Protein AF-0000000074655979 (afdb_homodimer)

pLDDT: mean 81.33, std 26.46, range [19.98, 98.88]

Foldseek 3Di:
DDPPDDPPPPPPDPPPPPPPPLPQPPDPDPPDDPPVPPPVPPPVLVVVQVPDDLDDLEDADDDDPLLVVLVVLCQDPPNALVNNLVSVLVLLLVLLVVVQVPADKDWDWDADPVGDIDIDIDGDDFAAEEAEPDQQVSNVVSNCVVDPPHHYKYWYWDADSVPRQIDTDDTGDDLVNQRGQYEYGDAEEQQQNSVVVVVVVCVVSNRQQLSYEYRYEEYEPNNSNVCCVVRVNHRYYYHDYDNDISPCSVCSNVVVD/DDPPPDPPPPPPDPPPPPPPPLPQDPPPDPPDDPPVPPPVPPPVLVVVQVPDDLDDLEDADDDDPLLVVLVVLCQDPPRALVRNLVSVLVLLLVLLVVVQVPADKDWDWDADPVGDIDIDIDGDDFAAEEAEPDQQVSNVVSNCVVDPPHHYKYWYWDADSVPRQIDTDDTGDDLVNQRGQYEYGDAEEQQQNSVVVVVVVCVVSNRQQLSYEYRYEEYEPNNSNVCCVVRVNHRYYYHDYDNDISPCSVCSNVVVD

Secondary structure (DSSP, 8-state):
------------------------------------------S-THHHHTT----TTEEEPP--HHHHHHHHHHH-TT--HHHHHHHHHHHHHHHHHHHHTTS-EEEEEEE-TTS-EEEEEEEPS-EEEEEEETGGGGGHHHHHTTSTT-EEEEEEEEE-TTT--EEEEEEE--TTGGGSEEEEE-SEESSSHHHHHHHHHHHHTT--GGGEEEE-SEE-HHHHHHHHHH-TTSEEEESEE-SS--TTHHHHHHT--/-------------------------------S----------S-GGGTGGG----TTEEEPP--HHHHHHHHHHH-TT--HHHHHHHHHHHHHHHHHHHHTTS-EEEEEEE-TTS-EEEEEEEPS-EEEEEEETGGGGGHHHHHTTSTT-EEEEEEEEE-TTT--EEEEEEE--TTGGGSEEEEE-SEESSSHHHHHHHHHHHHTT--GGGEEEE-SEE-HHHHHHHHHH-TTSEEEESEE-SS--TTHHHHHHT--

Organism: NCBI:txid231223

Nearest PDB structures (foldseek):
  1bd3-assembly1_D  TM=9.679E-01  e=2.180E-26  Toxoplasma gondii
  7rh8-assembly1_A  TM=9.301E-01  e=5.652E-25  Candida albicans SC5314
  1v9s-assembly1_C  TM=8.891E-01  e=4.839E-17  Thermus thermophilus HB8
  6wn8-assembly1_C  TM=8.989E-01  e=1.801E-15  Klebsiella pneumoniae subsp. pneumoniae
  2ehj-assembly1_A  TM=8.943E-01  e=3.944E-15  Escherichia coli

InterPro domains:
  IPR000836 Phosphoribosyltransferase domain [PF14681] (67-242)
  IPR000836 Phosphoribosyltransferase domain [cd06223] (128-241)
  IPR029057 Phosphoribosyltransferase-like [G3DSA:3.40.50.2020] (50-256)
  IPR029057 Phosphoribosyltransferase-like [SSF53271] (59-256)

Solvent-accessible surface area (backbone atoms only — not comparable to full-atom values): 29337 Å² total; per-residue (Å²): 137,82,83,76,81,77,80,76,78,75,78,75,70,83,73,76,71,78,79,74,83,78,78,74,73,83,74,76,79,71,77,75,73,82,73,78,70,76,65,69,77,55,91,54,58,76,51,58,50,72,67,60,82,71,52,89,43,48,40,68,47,83,83,41,66,49,52,40,22,39,52,31,48,66,40,24,54,81,49,51,51,71,58,36,40,52,40,49,49,48,52,42,35,54,48,42,53,56,54,57,45,71,50,65,66,40,82,44,77,36,47,26,80,89,64,48,78,43,86,30,34,37,81,53,83,54,53,31,37,32,23,38,46,69,56,9,54,76,44,48,61,43,43,51,69,73,33,79,90,57,49,72,24,40,35,34,57,46,64,38,86,86,75,63,48,62,41,81,74,46,75,50,64,61,90,64,46,47,76,30,40,34,42,36,28,43,43,72,30,61,70,34,53,65,59,52,52,51,50,51,53,40,44,76,56,55,32,55,48,71,36,31,36,36,46,31,44,32,25,10,59,65,12,51,51,50,45,42,66,75,41,63,54,31,32,36,38,27,62,43,64,33,86,72,44,67,78,58,49,51,33,50,65,71,65,70,110,136,81,83,75,81,77,80,77,80,75,78,77,70,83,73,77,70,79,80,74,81,78,80,75,73,84,72,75,80,71,77,76,74,82,72,76,72,76,66,71,76,55,90,55,58,77,51,59,52,72,68,61,81,74,52,89,42,49,40,68,47,82,82,42,64,49,52,40,22,39,53,30,49,65,41,22,56,80,48,50,52,70,57,36,39,52,41,49,48,48,51,44,34,53,48,43,53,56,54,56,43,72,51,65,68,40,81,42,75,37,46,26,80,89,65,49,80,42,87,32,35,36,80,54,84,54,55,32,36,32,24,39,48,68,54,8,53,74,45,48,61,42,41,51,70,74,33,80,90,60,49,72,24,41,35,34,57,45,64,39,88,86,75,64,48,63,41,81,76,46,73,49,63,62,92,64,46,46,77,28,39,33,41,36,28,42,42,72,29,61,69,35,54,65,60,50,53,52,51,50,52,41,42,76,57,55,33,55,49,70,39,31,36,37,43,32,43,32,24,10,59,66,12,50,50,50,45,43,67,75,41,63,54,32,33,38,38,28,60,42,64,33,87,72,44,68,78,58,48,52,32,52,62,72,65,70,110

Radius of gyration: 26.58 Å; Cα contacts (8 Å, |Δi|>4): 861; chains: 2; bounding box: 81×78×80 Å

Structure (mmCIF, N/CA/C/O backbone):
data_AF-0000000074655979-model_v1
#
loop_
_entity.id
_entity.type
_entity.pdbx_description
1 polymer 'Uracil phosphoribosyltransferase homolog'
#
loop_
_atom_site.group_PDB
_atom_site.id
_atom_site.type_symbol
_atom_site.label_atom_id
_atom_site.label_alt_id
_atom_site.label_comp_id
_atom_site.label_asym_id
_atom_site.label_entity_id
_atom_site.label_seq_id
_atom_site.pdbx_PDB_ins_code
_atom_site.Cartn_x
_atom_site.Cartn_y
_atom_site.Cartn_z
_atom_site.occupancy
_atom_site.B_iso_or_equiv
_atom_site.auth_seq_id
_atom_site.auth_comp_id
_atom_site.auth_asym_id
_atom_site.auth_atom_id
_atom_site.pdbx_PDB_model_num
ATOM 1 N N . MET A 1 1 ? 21.609 -3.768 -57.594 1 24.95 1 MET A N 1
ATOM 2 C CA . MET A 1 1 ? 21.391 -3.256 -56.219 1 24.95 1 MET A CA 1
ATOM 3 C C . MET A 1 1 ? 19.953 -3.533 -55.781 1 24.95 1 MET A C 1
ATOM 5 O O . MET A 1 1 ? 19.031 -2.844 -56.188 1 24.95 1 MET A O 1
ATOM 9 N N . GLU A 1 2 ? 19.516 -4.789 -55.625 1 21.66 2 GLU A N 1
ATOM 10 C CA . GLU A 1 2 ? 18.188 -5.398 -55.531 1 21.66 2 GLU A CA 1
ATOM 11 C C . GLU A 1 2 ? 17.469 -5.012 -54.25 1 21.66 2 GLU A C 1
ATOM 13 O O . GLU A 1 2 ? 18.078 -5.012 -53.188 1 21.66 2 GLU A O 1
ATOM 18 N N . ARG A 1 3 ? 16.312 -4.199 -54.344 1 23.72 3 ARG A N 1
ATOM 19 C CA . ARG A 1 3 ? 15.328 -3.67 -53.406 1 23.72 3 ARG A CA 1
ATOM 20 C C . ARG A 1 3 ? 14.719 -4.785 -52.594 1 23.72 3 ARG A C 1
ATOM 22 O O . ARG A 1 3 ? 14.141 -5.734 -53.125 1 23.72 3 ARG A O 1
ATOM 29 N N . GLY A 1 4 ? 15.391 -5.25 -51.5 1 22.42 4 GLY A N 1
ATOM 30 C CA . GLY A 1 4 ? 14.977 -6.328 -50.625 1 22.42 4 GLY A CA 1
ATOM 31 C C . GLY A 1 4 ? 13.555 -6.164 -50.094 1 22.42 4 GLY A C 1
ATOM 32 O O . GLY A 1 4 ? 13.125 -5.051 -49.812 1 22.42 4 GLY A O 1
ATOM 33 N N . SER A 1 5 ? 12.594 -6.988 -50.562 1 26.08 5 SER A N 1
ATOM 34 C CA . SER A 1 5 ? 11.164 -7.156 -50.281 1 26.08 5 SER A CA 1
ATOM 35 C C . SER A 1 5 ? 10.891 -7.137 -48.781 1 26.08 5 SER A C 1
ATOM 37 O O . SER A 1 5 ? 11.547 -7.844 -48.031 1 26.08 5 SER A O 1
ATOM 39 N N . GLY A 1 6 ? 10.445 -5.996 -48.25 1 22.59 6 GLY A N 1
ATOM 40 C CA . GLY A 1 6 ? 9.992 -5.637 -46.906 1 22.59 6 GLY A CA 1
ATOM 41 C C . GLY A 1 6 ? 8.969 -6.605 -46.344 1 22.59 6 GLY A C 1
ATOM 42 O O . GLY A 1 6 ? 7.934 -6.859 -46.969 1 22.59 6 GLY A O 1
ATOM 43 N N . ALA A 1 7 ? 9.352 -7.707 -45.625 1 24.34 7 ALA A N 1
ATOM 44 C CA . ALA A 1 7 ? 8.516 -8.688 -44.938 1 24.34 7 ALA A CA 1
ATOM 45 C C . ALA A 1 7 ? 7.398 -8 -44.156 1 24.34 7 ALA A C 1
ATOM 47 O O . ALA A 1 7 ? 7.656 -7.113 -43.344 1 24.34 7 ALA A O 1
ATOM 48 N N . CYS A 1 8 ? 6.207 -7.891 -44.688 1 21.56 8 CYS A N 1
ATOM 49 C CA . CYS A 1 8 ? 4.949 -7.379 -44.156 1 21.56 8 CYS A CA 1
ATOM 50 C C . CYS A 1 8 ? 4.586 -8.062 -42.844 1 21.56 8 CYS A C 1
ATOM 52 O O . CYS A 1 8 ? 4.402 -9.281 -42.812 1 21.56 8 CYS A O 1
ATOM 54 N N . LEU A 1 9 ? 5.09 -7.617 -41.719 1 22.97 9 LEU A N 1
ATOM 55 C CA . LEU A 1 9 ? 4.738 -8.078 -40.375 1 22.97 9 LEU A CA 1
ATOM 56 C C . LEU A 1 9 ? 3.227 -8.109 -40.188 1 22.97 9 LEU A C 1
ATOM 58 O O . LEU A 1 9 ? 2.555 -7.086 -40.344 1 22.97 9 LEU A O 1
ATOM 62 N N . GLN A 1 10 ? 2.584 -9.242 -40.562 1 20.31 10 GLN A N 1
ATOM 63 C CA . GLN A 1 10 ? 1.156 -9.492 -40.406 1 20.31 10 GLN A CA 1
ATOM 64 C C . GLN A 1 10 ? 0.705 -9.156 -39 1 20.31 10 GLN A C 1
ATOM 66 O O . GLN A 1 10 ? 1.294 -9.633 -38 1 20.31 10 GLN A O 1
ATOM 71 N N . ILE A 1 11 ? 0.043 -8.062 -38.781 1 23.58 11 ILE A N 1
ATOM 72 C CA . ILE A 1 11 ? -0.664 -7.543 -37.594 1 23.58 11 ILE A CA 1
ATOM 73 C C . ILE A 1 11 ? -1.638 -8.594 -37.094 1 23.58 11 ILE A C 1
ATOM 75 O O . ILE A 1 11 ? -2.58 -8.977 -37.781 1 23.58 11 ILE A O 1
ATOM 79 N N . MET A 1 12 ? -1.143 -9.656 -36.406 1 22.7 12 MET A N 1
ATOM 80 C CA . MET A 1 12 ? -2.051 -10.664 -35.844 1 22.7 12 MET A CA 1
ATOM 81 C C . MET A 1 12 ? -3.203 -10.008 -35.094 1 22.7 12 MET A C 1
ATOM 83 O O . MET A 1 12 ? -2.988 -9.094 -34.281 1 22.7 12 MET A O 1
ATOM 87 N N . ASP A 1 13 ? -4.363 -9.914 -35.656 1 23.92 13 ASP A N 1
ATOM 88 C CA . ASP A 1 13 ? -5.629 -9.5 -35.062 1 23.92 13 ASP A CA 1
ATOM 89 C C . ASP A 1 13 ? -5.836 -10.141 -33.688 1 23.92 13 ASP A C 1
ATOM 91 O O . ASP A 1 13 ? -5.559 -11.328 -33.5 1 23.92 13 ASP A O 1
ATOM 95 N N . PRO A 1 14 ? -5.848 -9.398 -32.594 1 25.14 14 PRO A N 1
ATOM 96 C CA . PRO A 1 14 ? -6.031 -9.945 -31.25 1 25.14 14 PRO A CA 1
ATOM 97 C C . PRO A 1 14 ? -7.207 -10.914 -31.156 1 25.14 14 PRO A C 1
ATOM 99 O O . PRO A 1 14 ? -8.344 -10.531 -31.453 1 25.14 14 PRO A O 1
ATOM 102 N N . ASP A 1 15 ? -7.109 -12.148 -31.656 1 27.42 15 ASP A N 1
ATOM 103 C CA . ASP A 1 15 ? -8.141 -13.172 -31.516 1 27.42 15 ASP A CA 1
ATOM 104 C C . ASP A 1 15 ? -8.773 -13.125 -30.125 1 27.42 15 ASP A C 1
ATOM 106 O O . ASP A 1 15 ? -8.07 -13.219 -29.109 1 27.42 15 ASP A O 1
ATOM 110 N N . VAL A 1 16 ? -9.883 -12.492 -29.984 1 25.89 16 VAL A N 1
ATOM 111 C CA . VAL A 1 16 ? -10.773 -12.523 -28.828 1 25.89 16 VAL A CA 1
ATOM 112 C C . VAL A 1 16 ? -11.07 -13.977 -28.438 1 25.89 16 VAL A C 1
ATOM 114 O O . VAL A 1 16 ? -11.688 -14.719 -29.203 1 25.89 16 VAL A O 1
ATOM 117 N N . ILE A 1 17 ? -10.18 -14.703 -27.906 1 28.59 17 ILE A N 1
ATOM 118 C CA . ILE A 1 17 ? -10.539 -16.031 -27.422 1 28.59 17 ILE A CA 1
ATOM 119 C C . ILE A 1 17 ? -11.844 -15.945 -26.625 1 28.59 17 ILE A C 1
ATOM 121 O O . ILE A 1 17 ? -12 -15.094 -25.75 1 28.59 17 ILE A O 1
ATOM 125 N N . PRO A 1 18 ? -12.922 -16.5 -27.156 1 23.66 18 PRO A N 1
ATOM 126 C CA . PRO A 1 18 ? -14.195 -16.531 -26.438 1 23.66 18 PRO A CA 1
ATOM 127 C C . PRO A 1 18 ? -14.055 -17.016 -25 1 23.66 18 PRO A C 1
ATOM 129 O O . PRO A 1 18 ? -13.289 -17.953 -24.734 1 23.66 18 PRO A O 1
ATOM 132 N N . LEU A 1 19 ? -14.203 -16.203 -24.062 1 29.12 19 LEU A N 1
ATOM 133 C CA . LEU A 1 19 ? -14.18 -16.422 -22.609 1 29.12 19 LEU A CA 1
ATOM 134 C C . LEU A 1 19 ? -15.102 -17.562 -22.219 1 29.12 19 LEU A C 1
ATOM 136 O O . LEU A 1 19 ? -16.328 -17.469 -22.344 1 29.12 19 LEU A O 1
ATOM 140 N N . TYR A 1 20 ? -14.711 -18.844 -22.422 1 23.89 20 TYR A N 1
ATOM 141 C CA . TYR A 1 20 ? -15.477 -19.953 -21.891 1 23.89 20 TYR A CA 1
ATOM 142 C C . TYR A 1 20 ? -15.797 -19.734 -20.422 1 23.89 20 TYR A C 1
ATOM 144 O O . TYR A 1 20 ? -14.984 -19.188 -19.672 1 23.89 20 TYR A O 1
ATOM 152 N N . LYS A 1 21 ? -17.078 -19.766 -20.047 1 28.41 21 LYS A N 1
ATOM 153 C CA . LYS A 1 21 ? -17.766 -19.672 -18.766 1 28.41 21 LYS A CA 1
ATOM 154 C C . LYS A 1 21 ? -17.328 -20.797 -17.812 1 28.41 21 LYS A C 1
ATOM 156 O O . LYS A 1 21 ? -17.781 -21.922 -17.938 1 28.41 21 LYS A O 1
ATOM 161 N N . ALA A 1 22 ? -16.141 -20.859 -17.391 1 28.75 22 ALA A N 1
ATOM 162 C CA . ALA A 1 22 ? -15.797 -21.906 -16.422 1 28.75 22 ALA A CA 1
ATOM 163 C C . ALA A 1 22 ? -16.438 -21.641 -15.062 1 28.75 22 ALA A C 1
ATOM 165 O O . ALA A 1 22 ? -16 -20.734 -14.336 1 28.75 22 ALA A O 1
ATOM 166 N N . VAL A 1 23 ? -17.766 -21.703 -14.875 1 26.89 23 VAL A N 1
ATOM 167 C CA . VAL A 1 23 ? -18.391 -21.625 -13.555 1 26.89 23 VAL A CA 1
ATOM 168 C C . VAL A 1 23 ? -18.016 -22.859 -12.727 1 26.89 23 VAL A C 1
ATOM 170 O O . VAL A 1 23 ? -18.5 -23.953 -12.992 1 26.89 23 VAL A O 1
ATOM 173 N N . ASN A 1 24 ? -16.781 -23.062 -12.391 1 28.92 24 ASN A N 1
ATOM 174 C CA . ASN A 1 24 ? -16.484 -24.203 -11.531 1 28.92 24 ASN A CA 1
ATOM 175 C C . ASN A 1 24 ? -17.047 -24.016 -10.125 1 28.92 24 ASN A C 1
ATOM 177 O O . ASN A 1 24 ? -16.594 -23.141 -9.391 1 28.92 24 ASN A O 1
ATOM 181 N N . GLU A 1 25 ? -18.234 -24.359 -9.875 1 29.88 25 GLU A N 1
ATOM 182 C CA . GLU A 1 25 ? -18.781 -24.453 -8.523 1 29.88 25 GLU A CA 1
ATOM 183 C C . GLU A 1 25 ? -18.016 -25.484 -7.688 1 29.88 25 GLU A C 1
ATOM 185 O O . GLU A 1 25 ? -17.844 -26.625 -8.094 1 29.88 25 GLU A O 1
ATOM 190 N N . CYS A 1 26 ? -16.984 -25.078 -6.957 1 33.62 26 CYS A N 1
ATOM 191 C CA . CYS A 1 26 ? -16.406 -25.953 -5.957 1 33.62 26 CYS A CA 1
ATOM 192 C C . CYS A 1 26 ? -17.5 -26.703 -5.184 1 33.62 26 CYS A C 1
ATOM 194 O O . CYS A 1 26 ? -18.188 -26.094 -4.355 1 33.62 26 CYS A O 1
ATOM 196 N N . LYS A 1 27 ? -18.172 -27.688 -5.746 1 32.47 27 LYS A N 1
ATOM 197 C CA . LYS A 1 27 ? -19.172 -28.531 -5.074 1 32.47 27 LYS A CA 1
ATOM 198 C C . LYS A 1 27 ? -18.594 -29.156 -3.811 1 32.47 27 LYS A C 1
ATOM 200 O O . LYS A 1 27 ? -17.625 -29.922 -3.877 1 32.47 27 LYS A O 1
ATOM 205 N N . ILE A 1 28 ? -18.906 -28.641 -2.609 1 31.72 28 ILE A N 1
ATOM 206 C CA . ILE A 1 28 ? -18.781 -29.328 -1.332 1 31.72 28 ILE A CA 1
ATOM 207 C C . ILE A 1 28 ? -19.625 -30.609 -1.349 1 31.72 28 ILE A C 1
ATOM 209 O O . ILE A 1 28 ? -20.812 -30.578 -1.649 1 31.72 28 ILE A O 1
ATOM 213 N N . GLY A 1 29 ? -19.109 -31.734 -1.664 1 27.36 29 GLY A N 1
ATOM 214 C CA . GLY A 1 29 ? -19.797 -33 -1.464 1 27.36 29 GLY A CA 1
ATOM 215 C C . GLY A 1 29 ? -20.547 -33.094 -0.152 1 27.36 29 GLY A C 1
ATOM 216 O O . GLY A 1 29 ? -20.016 -32.719 0.901 1 27.36 29 GLY A O 1
ATOM 217 N N . SER A 1 30 ? -21.891 -33.125 -0.097 1 29.22 30 SER A N 1
ATOM 218 C CA . SER A 1 30 ? -22.938 -33.156 0.913 1 29.22 30 SER A CA 1
ATOM 219 C C . SER A 1 30 ? -22.812 -34.375 1.799 1 29.22 30 SER A C 1
ATOM 221 O O . SER A 1 30 ? -23.688 -34.656 2.633 1 29.22 30 SER A O 1
ATOM 223 N N . GLU A 1 31 ? -22.062 -35.469 1.543 1 30.25 31 GLU A N 1
ATOM 224 C CA . GLU A 1 31 ? -22.578 -36.625 2.271 1 30.25 31 GLU A CA 1
ATOM 225 C C . GLU A 1 31 ? -22.375 -36.438 3.775 1 30.25 31 GLU A C 1
ATOM 227 O O . GLU A 1 31 ? -22.469 -37.438 4.527 1 30.25 31 GLU A O 1
ATOM 232 N N . SER A 1 32 ? -21.781 -35.406 4.395 1 27.2 32 SER A N 1
ATOM 233 C CA . SER A 1 32 ? -21.531 -35.688 5.809 1 27.2 32 SER A CA 1
ATOM 234 C C . SER A 1 32 ? -22.844 -35.844 6.574 1 27.2 32 SER A C 1
ATOM 236 O O . SER A 1 32 ? -23.828 -35.156 6.297 1 27.2 32 SER A O 1
ATOM 238 N N . SER A 1 33 ? -23.094 -37 7.234 1 29.33 33 SER A N 1
ATOM 239 C CA . SER A 1 33 ? -24.016 -37.375 8.297 1 29.33 33 SER A CA 1
ATOM 240 C C . SER A 1 33 ? -24.172 -36.25 9.312 1 29.33 33 SER A C 1
ATOM 242 O O . SER A 1 33 ? -23.219 -35.531 9.609 1 29.33 33 SER A O 1
ATOM 244 N N . GLN A 1 34 ? -25.5 -35.875 9.617 1 28.73 34 GLN A N 1
ATOM 245 C CA . GLN A 1 34 ? -26.109 -34.812 10.43 1 28.73 34 GLN A CA 1
ATOM 246 C C . GLN A 1 34 ? -25.547 -34.812 11.852 1 28.73 34 GLN A C 1
ATOM 248 O O . GLN A 1 34 ? -26.281 -35.094 12.805 1 28.73 34 GLN A O 1
ATOM 253 N N . THR A 1 35 ? -24.469 -35.469 12.195 1 29.16 35 THR A N 1
ATOM 254 C CA . THR A 1 35 ? -24.25 -35.312 13.625 1 29.16 35 THR A CA 1
ATOM 255 C C . THR A 1 35 ? -24.203 -33.844 14.008 1 29.16 35 THR A C 1
ATOM 257 O O . THR A 1 35 ? -23.578 -33.031 13.312 1 29.16 35 THR A O 1
ATOM 260 N N . ASP A 1 36 ? -25.281 -33.344 14.773 1 27.95 36 ASP A N 1
ATOM 261 C CA . ASP A 1 36 ? -25.656 -32.062 15.359 1 27.95 36 ASP A CA 1
ATOM 262 C C . ASP A 1 36 ? -24.469 -31.391 16.016 1 27.95 36 ASP A C 1
ATOM 264 O O . ASP A 1 36 ? -24.422 -31.234 17.234 1 27.95 36 ASP A O 1
ATOM 268 N N . ASN A 1 37 ? -23.328 -31.875 15.781 1 25.56 37 ASN A N 1
ATOM 269 C CA . ASN A 1 37 ? -22.375 -31.125 16.609 1 25.56 37 ASN A CA 1
ATOM 270 C C . ASN A 1 37 ? -22.422 -29.625 16.297 1 25.56 37 ASN A C 1
ATOM 272 O O . ASN A 1 37 ? -22.031 -29.203 15.203 1 25.56 37 ASN A O 1
ATOM 276 N N . LYS A 1 38 ? -23.406 -28.922 16.922 1 27.78 38 LYS A N 1
ATOM 277 C CA . LYS A 1 38 ? -23.406 -27.469 17.125 1 27.78 38 LYS A CA 1
ATOM 278 C C . LYS A 1 38 ? -21.984 -26.953 17.344 1 27.78 38 LYS A C 1
ATOM 280 O O . LYS A 1 38 ? -21.562 -26.766 18.5 1 27.78 38 LYS A O 1
ATOM 285 N N . THR A 1 39 ? -21.062 -27.484 16.703 1 27.61 39 THR A N 1
ATOM 286 C CA . THR A 1 39 ? -19.875 -26.656 16.969 1 27.61 39 THR A CA 1
ATOM 287 C C . THR A 1 39 ? -20.156 -25.188 16.625 1 27.61 39 THR A C 1
ATOM 289 O O . THR A 1 39 ? -20.516 -24.875 15.484 1 27.61 39 THR A O 1
ATOM 292 N N . ARG A 1 40 ? -20.703 -24.469 17.531 1 27.55 40 ARG A N 1
ATOM 293 C CA . ARG A 1 40 ? -20.641 -23.016 17.547 1 27.55 40 ARG A CA 1
ATOM 294 C C . ARG A 1 40 ? -19.391 -22.516 16.859 1 27.55 40 ARG A C 1
ATOM 296 O O . ARG A 1 40 ? -18.266 -22.812 17.297 1 27.55 40 ARG A O 1
ATOM 303 N N . LEU A 1 41 ? -19.375 -22.578 15.508 1 30.62 41 LEU A N 1
ATOM 304 C CA . LEU A 1 41 ? -18.344 -21.75 14.883 1 30.62 41 LEU A CA 1
ATOM 305 C C . LEU A 1 41 ? -18.234 -20.406 15.594 1 30.62 41 LEU A C 1
ATOM 307 O O . LEU A 1 41 ? -19.094 -19.531 15.43 1 30.62 41 LEU A O 1
ATOM 311 N N . ASP A 1 42 ? -18.031 -20.344 16.875 1 31.23 42 ASP A N 1
ATOM 312 C CA . ASP A 1 42 ? -17.688 -19.125 17.578 1 31.23 42 ASP A CA 1
ATOM 313 C C . ASP A 1 42 ? -16.938 -18.156 16.656 1 31.23 42 ASP A C 1
ATOM 315 O O . ASP A 1 42 ? -16.234 -18.578 15.742 1 31.23 42 ASP A O 1
ATOM 319 N N . GLY A 1 43 ? -17.484 -16.953 16.406 1 34.53 43 GLY A N 1
ATOM 320 C CA . GLY A 1 43 ? -17.062 -15.727 15.727 1 34.53 43 GLY A CA 1
ATOM 321 C C . GLY A 1 43 ? -15.555 -15.602 15.602 1 34.53 43 GLY A C 1
ATOM 322 O O . GLY A 1 43 ? -15.047 -14.539 15.25 1 34.53 43 GLY A O 1
ATOM 323 N N . ASN A 1 44 ? -14.82 -16.453 16.391 1 36.94 44 ASN A N 1
ATOM 324 C CA . ASN A 1 44 ? -13.359 -16.422 16.344 1 36.94 44 ASN A CA 1
ATOM 325 C C . ASN A 1 44 ? -12.828 -17.016 15.039 1 36.94 44 ASN A C 1
ATOM 327 O O . ASN A 1 44 ? -12.25 -18.094 15.039 1 36.94 44 ASN A O 1
ATOM 331 N N . ASP A 1 45 ? -13.562 -17.062 14.023 1 41.28 45 ASP A N 1
ATOM 332 C CA . ASP A 1 45 ? -13.109 -17.547 12.719 1 41.28 45 ASP A CA 1
ATOM 333 C C . ASP A 1 45 ? -11.695 -17.078 12.414 1 41.28 45 ASP A C 1
ATOM 335 O O . ASP A 1 45 ? -11.016 -17.641 11.547 1 41.28 45 ASP A O 1
ATOM 339 N N . HIS A 1 46 ? -11.367 -15.828 12.836 1 45.72 46 HIS A N 1
ATOM 340 C CA . HIS A 1 46 ? -9.945 -15.492 12.789 1 45.72 46 HIS A CA 1
ATOM 341 C C . HIS A 1 46 ? -9.102 -16.547 13.5 1 45.72 46 HIS A C 1
ATOM 343 O O . HIS A 1 46 ? -7.875 -16.547 13.398 1 45.72 46 HIS A O 1
ATOM 349 N N . ALA A 1 47 ? -9.852 -17.391 14.297 1 42.06 47 ALA A N 1
ATOM 350 C CA . ALA A 1 47 ? -9.203 -18.422 15.094 1 42.06 47 ALA A CA 1
ATOM 351 C C . ALA A 1 47 ? -8.75 -19.594 14.211 1 42.06 47 ALA A C 1
ATOM 353 O O . ALA A 1 47 ? -7.855 -20.344 14.586 1 42.06 47 ALA A O 1
ATOM 354 N N . PHE A 1 48 ? -9.539 -19.812 13.164 1 46 48 PHE A N 1
ATOM 355 C CA . PHE A 1 48 ? -9.094 -20.922 12.32 1 46 48 PHE A CA 1
ATOM 356 C C . PHE A 1 48 ? -7.691 -20.656 11.781 1 46 48 PHE A C 1
ATOM 358 O O . PHE A 1 48 ? -6.934 -21.594 11.516 1 46 48 PHE A O 1
ATOM 365 N N . ALA A 1 49 ? -7.426 -19.359 11.484 1 49.38 49 ALA A N 1
ATOM 366 C CA . ALA A 1 49 ? -6.195 -18.953 10.812 1 49.38 49 ALA A CA 1
ATOM 367 C C . ALA A 1 49 ? -4.969 -19.5 11.547 1 49.38 49 ALA A C 1
ATOM 369 O O . ALA A 1 49 ? -3.969 -19.859 10.914 1 49.38 49 ALA A O 1
ATOM 370 N N . ASN A 1 50 ? -5.191 -19.406 12.914 1 53 50 ASN A N 1
ATOM 371 C CA . ASN A 1 50 ? -4 -19.703 13.703 1 53 50 ASN A CA 1
ATOM 372 C C . ASN A 1 50 ? -3.754 -21.203 13.805 1 53 50 ASN A C 1
ATOM 374 O O . ASN A 1 50 ? -2.754 -21.641 14.383 1 53 50 ASN A O 1
ATOM 378 N N . LEU A 1 51 ? -4.754 -21.922 13.188 1 57.28 51 LEU A N 1
ATOM 379 C CA . LEU A 1 51 ? -4.648 -23.328 13.547 1 57.28 51 LEU A CA 1
ATOM 380 C C . LEU A 1 51 ? -3.668 -24.047 12.633 1 57.28 51 LEU A C 1
ATOM 382 O O . LEU A 1 51 ? -3.145 -25.109 12.992 1 57.28 51 LEU A O 1
ATOM 386 N N . PHE A 1 52 ? -3.35 -23.438 11.539 1 71.94 52 PHE A N 1
ATOM 387 C CA . PHE A 1 52 ? -2.486 -24.234 10.672 1 71.94 52 PHE A CA 1
ATOM 388 C C . PHE A 1 52 ? -1.11 -23.594 10.539 1 71.94 52 PHE A C 1
ATOM 390 O O . PHE A 1 52 ? -1.001 -22.375 10.344 1 71.94 52 PHE A O 1
ATOM 397 N N . ASP A 1 53 ? -0.173 -24.281 11.008 1 86 53 ASP A N 1
ATOM 398 C CA . ASP A 1 53 ? 1.207 -23.859 10.773 1 86 53 ASP A CA 1
ATOM 399 C C . ASP A 1 53 ? 1.726 -24.422 9.445 1 86 53 ASP A C 1
ATOM 401 O O . ASP A 1 53 ? 2.018 -25.609 9.344 1 86 53 ASP A O 1
ATOM 405 N N . PHE A 1 54 ? 1.771 -23.609 8.398 1 94 54 PHE A N 1
ATOM 406 C CA . PHE A 1 54 ? 2.156 -24.031 7.059 1 94 54 PHE A CA 1
ATOM 407 C C . PHE A 1 54 ? 3.654 -23.859 6.844 1 94 54 PHE A C 1
ATOM 409 O O . PHE A 1 54 ? 4.156 -24.047 5.734 1 94 54 PHE A O 1
ATOM 416 N N . GLY A 1 55 ? 4.414 -23.5 7.926 1 92.38 55 GLY A N 1
ATOM 417 C CA . GLY A 1 55 ? 5.855 -23.328 7.812 1 92.38 55 GLY A CA 1
ATOM 418 C C . GLY A 1 55 ? 6.277 -21.891 7.602 1 92.38 55 GLY A C 1
ATOM 419 O O . GLY A 1 55 ? 5.434 -21.016 7.406 1 92.38 55 GLY A O 1
ATOM 420 N N . PRO A 1 56 ? 7.523 -21.641 7.641 1 93.38 56 PRO A N 1
ATOM 421 C CA . PRO A 1 56 ? 8.047 -20.281 7.645 1 93.38 56 PRO A CA 1
ATOM 422 C C . PRO A 1 56 ? 7.93 -19.594 6.281 1 93.38 56 PRO A C 1
ATOM 424 O O . PRO A 1 56 ? 8.008 -18.375 6.191 1 93.38 56 PRO A O 1
ATOM 427 N N . LYS A 1 57 ? 7.812 -20.359 5.273 1 96.25 57 LYS A N 1
ATOM 428 C CA . LYS A 1 57 ? 7.762 -19.766 3.943 1 96.25 57 LYS A CA 1
ATOM 429 C C . LYS A 1 57 ? 6.336 -19.375 3.564 1 96.25 57 LYS A C 1
ATOM 431 O O . LYS A 1 57 ? 6.109 -18.766 2.525 1 96.25 57 LYS A O 1
ATOM 436 N N . PHE A 1 58 ? 5.469 -19.797 4.445 1 97.5 58 PHE A N 1
ATOM 437 C CA . PHE A 1 58 ? 4.082 -19.375 4.297 1 97.5 58 PHE A CA 1
ATOM 438 C C . PHE A 1 58 ? 3.812 -18.125 5.129 1 97.5 58 PHE A C 1
ATOM 440 O O . PHE A 1 58 ? 3.768 -18.188 6.359 1 97.5 58 PHE A O 1
ATOM 447 N N . ILE A 1 59 ? 3.621 -17.031 4.391 1 96.81 59 ILE A N 1
ATOM 448 C CA . ILE A 1 59 ? 3.506 -15.742 5.062 1 96.81 59 ILE A CA 1
ATOM 449 C C . ILE A 1 59 ? 2.076 -15.219 4.938 1 96.81 59 ILE A C 1
ATOM 451 O O . ILE A 1 59 ? 1.596 -14.969 3.832 1 96.81 59 ILE A O 1
ATOM 455 N N . ARG A 1 60 ? 1.459 -15.078 6.047 1 95.75 60 ARG A N 1
ATOM 456 C CA . ARG A 1 60 ? 0.182 -14.375 6.117 1 95.75 60 ARG A CA 1
ATOM 457 C C . ARG A 1 60 ? 0.385 -12.906 6.457 1 95.75 60 ARG A C 1
ATOM 459 O O . ARG A 1 60 ? 0.998 -12.578 7.477 1 95.75 60 ARG A O 1
ATOM 466 N N . MET A 1 61 ? -0.149 -12.086 5.605 1 95.25 61 MET A N 1
ATOM 467 C CA . MET A 1 61 ? -0.011 -10.648 5.844 1 95.25 61 MET A CA 1
ATOM 468 C C . MET A 1 61 ? -0.657 -10.258 7.168 1 95.25 61 MET A C 1
ATOM 470 O O . MET A 1 61 ? -1.635 -10.867 7.594 1 95.25 61 MET A O 1
ATOM 474 N N . ARG A 1 62 ? -0.047 -9.195 7.73 1 91.25 62 ARG A N 1
ATOM 475 C CA . ARG A 1 62 ? -0.63 -8.648 8.953 1 91.25 62 ARG A CA 1
ATOM 476 C C . ARG A 1 62 ? -2.09 -8.266 8.734 1 91.25 62 ARG A C 1
ATOM 478 O O . ARG A 1 62 ? -2.42 -7.562 7.781 1 91.25 62 ARG A O 1
ATOM 485 N N . LEU A 1 63 ? -2.842 -8.789 9.633 1 93.5 63 LEU A N 1
ATOM 486 C CA . LEU A 1 63 ? -4.27 -8.523 9.523 1 93.5 63 LEU A CA 1
ATOM 487 C C . LEU A 1 63 ? -4.637 -7.219 10.227 1 93.5 63 LEU A C 1
ATOM 489 O O . LEU A 1 63 ? -4.871 -7.207 11.438 1 93.5 63 LEU A O 1
ATOM 493 N N . THR A 1 64 ? -4.719 -6.145 9.5 1 94.44 64 THR A N 1
ATOM 494 C CA . THR A 1 64 ? -5.184 -4.863 10.016 1 94.44 64 THR A CA 1
ATOM 495 C C . THR A 1 64 ? -6.684 -4.695 9.781 1 94.44 64 THR A C 1
ATOM 497 O O . THR A 1 64 ? -7.289 -5.465 9.031 1 94.44 64 THR A O 1
ATOM 500 N N . ASP A 1 65 ? -7.25 -3.748 10.469 1 94.31 65 ASP A N 1
ATOM 501 C CA . ASP A 1 65 ? -8.656 -3.457 10.219 1 94.31 65 ASP A CA 1
ATOM 502 C C . ASP A 1 65 ? -8.891 -3.07 8.766 1 94.31 65 ASP A C 1
ATOM 504 O O . ASP A 1 65 ? -9.922 -3.418 8.18 1 94.31 65 ASP A O 1
ATOM 508 N N . GLY A 1 66 ? -7.93 -2.402 8.234 1 94.31 66 GLY A N 1
ATOM 509 C CA . GLY A 1 66 ? -8.008 -2.047 6.824 1 94.31 66 GLY A CA 1
ATOM 510 C C . GLY A 1 66 ? -8.055 -3.252 5.906 1 94.31 66 GLY A C 1
ATOM 511 O O . GLY A 1 66 ? -8.891 -3.32 5.004 1 94.31 66 GLY A O 1
ATOM 512 N N . VAL A 1 67 ? -7.195 -4.18 6.148 1 96.75 67 VAL A N 1
ATOM 513 C CA . VAL A 1 67 ? -7.148 -5.395 5.344 1 96.75 67 VAL A CA 1
ATOM 514 C C . VAL A 1 67 ? -8.445 -6.18 5.516 1 96.75 67 VAL A C 1
ATOM 516 O O . VAL A 1 67 ? -9.008 -6.68 4.539 1 96.75 67 VAL A O 1
ATOM 519 N N . ARG A 1 68 ? -8.953 -6.281 6.691 1 96.75 68 ARG A N 1
ATOM 520 C CA . ARG A 1 68 ? -10.203 -6.992 6.965 1 96.75 68 ARG A CA 1
ATOM 521 C C . ARG A 1 68 ? -11.367 -6.355 6.215 1 96.75 68 ARG A C 1
ATOM 523 O O . ARG A 1 68 ? -12.266 -7.055 5.738 1 96.75 68 ARG A O 1
ATOM 530 N N . GLU A 1 69 ? -11.359 -5.047 6.258 1 96.44 69 GLU A N 1
ATOM 531 C CA . GLU A 1 69 ? -12.398 -4.355 5.504 1 96.44 69 GLU A CA 1
ATOM 532 C C . GLU A 1 69 ? -12.336 -4.711 4.023 1 96.44 69 GLU A C 1
ATOM 534 O O . GLU A 1 69 ? -13.375 -4.961 3.396 1 96.44 69 GLU A O 1
ATOM 539 N N . LEU A 1 70 ? -11.148 -4.688 3.484 1 97.62 70 LEU A N 1
ATOM 540 C CA . LEU A 1 70 ? -10.984 -5.031 2.076 1 97.62 70 LEU A CA 1
ATOM 541 C C . LEU A 1 70 ? -11.453 -6.457 1.807 1 97.62 70 LEU A C 1
ATOM 543 O O . LEU A 1 70 ? -12.156 -6.703 0.821 1 97.62 70 LEU A O 1
ATOM 547 N N . GLN A 1 71 ? -11.109 -7.426 2.664 1 97.81 71 GLN A N 1
ATOM 548 C CA . GLN A 1 71 ? -11.555 -8.805 2.551 1 97.81 71 GLN A CA 1
ATOM 549 C C . GLN A 1 71 ? -13.078 -8.898 2.586 1 97.81 71 GLN A C 1
ATOM 551 O O . GLN A 1 71 ? -13.68 -9.625 1.8 1 97.81 71 GLN A O 1
ATOM 556 N N . THR A 1 72 ? -13.672 -8.133 3.463 1 97.62 72 THR A N 1
ATOM 557 C CA . THR A 1 72 ? -15.117 -8.133 3.646 1 97.62 72 THR A CA 1
ATOM 558 C C . THR A 1 72 ? -15.82 -7.688 2.367 1 97.62 72 THR A C 1
ATOM 560 O O . THR A 1 72 ? -16.766 -8.344 1.908 1 97.62 72 THR A O 1
ATOM 563 N N . VAL A 1 73 ? -15.375 -6.598 1.807 1 96.69 73 VAL A N 1
ATOM 564 C CA . VAL A 1 73 ? -15.992 -6.031 0.611 1 96.69 73 VAL A CA 1
ATOM 565 C C . VAL A 1 73 ? -15.883 -7.027 -0.542 1 96.69 73 VAL A C 1
ATOM 567 O O . VAL A 1 73 ? -16.844 -7.219 -1.295 1 96.69 73 VAL A O 1
ATOM 570 N N . ILE A 1 74 ? -14.789 -7.707 -0.674 1 97.5 74 ILE A N 1
ATOM 571 C CA . ILE A 1 74 ? -14.539 -8.633 -1.771 1 97.5 74 ILE A CA 1
ATOM 572 C C . ILE A 1 74 ? -15.398 -9.883 -1.6 1 97.5 74 ILE A C 1
ATOM 574 O O . ILE A 1 74 ? -15.852 -10.477 -2.584 1 97.5 74 ILE A O 1
ATOM 578 N N . ARG A 1 75 ? -15.672 -10.25 -0.413 1 97.5 75 ARG A N 1
ATOM 579 C CA . ARG A 1 75 ? -16.453 -11.445 -0.127 1 97.5 75 ARG A CA 1
ATOM 580 C C . ARG A 1 75 ? -17.953 -11.156 -0.192 1 97.5 75 ARG A C 1
ATOM 582 O O . ARG A 1 75 ? -18.766 -12.078 -0.28 1 97.5 75 ARG A O 1
ATOM 589 N N . ASP A 1 76 ? -18.359 -9.898 -0.121 1 97 76 ASP A N 1
ATOM 590 C CA . ASP A 1 76 ? -19.766 -9.484 -0.095 1 97 76 ASP A CA 1
ATOM 591 C C . ASP A 1 76 ? -20.406 -9.625 -1.476 1 97 76 ASP A C 1
ATOM 593 O O . ASP A 1 76 ? -20 -8.938 -2.418 1 97 76 ASP A O 1
ATOM 597 N N . LYS A 1 77 ? -21.391 -10.398 -1.57 1 95.19 77 LYS A N 1
ATOM 598 C CA . LYS A 1 77 ? -22.078 -10.609 -2.84 1 95.19 77 LYS A CA 1
ATOM 599 C C . LYS A 1 77 ? -22.734 -9.32 -3.332 1 95.19 77 LYS A C 1
ATOM 601 O O . LYS A 1 77 ? -22.891 -9.117 -4.539 1 95.19 77 LYS A O 1
ATOM 606 N N . ALA A 1 78 ? -23.016 -8.422 -2.424 1 95.81 78 ALA A N 1
ATOM 607 C CA . ALA A 1 78 ? -23.781 -7.219 -2.75 1 95.81 78 ALA A CA 1
ATOM 608 C C . ALA A 1 78 ? -22.844 -6.105 -3.234 1 95.81 78 ALA A C 1
ATOM 610 O O . ALA A 1 78 ? -23.312 -5.059 -3.693 1 95.81 78 ALA A O 1
ATOM 611 N N . THR A 1 79 ? -21.547 -6.309 -3.166 1 96 79 THR A N 1
ATOM 612 C CA . THR A 1 79 ? -20.609 -5.27 -3.6 1 96 79 THR A CA 1
ATOM 613 C C . THR A 1 79 ? -20.734 -5.023 -5.102 1 96 79 THR A C 1
ATOM 615 O O . THR A 1 79 ? -20.547 -5.941 -5.902 1 96 79 THR A O 1
ATOM 618 N N . PRO A 1 80 ? -21.062 -3.744 -5.457 1 95.81 80 PRO A N 1
ATOM 619 C CA . PRO A 1 80 ? -21.094 -3.445 -6.891 1 95.81 80 PRO A CA 1
ATOM 620 C C . PRO A 1 80 ? -19.734 -3.635 -7.555 1 95.81 80 PRO A C 1
ATOM 622 O O . PRO A 1 80 ? -18.688 -3.502 -6.898 1 95.81 80 PRO A O 1
ATOM 625 N N . ARG A 1 81 ? -19.75 -3.889 -8.836 1 96 81 ARG A N 1
ATOM 626 C CA . ARG A 1 81 ? -18.547 -4.254 -9.578 1 96 81 ARG A CA 1
ATOM 627 C C . ARG A 1 81 ? -17.469 -3.184 -9.445 1 96 81 ARG A C 1
ATOM 629 O O . ARG A 1 81 ? -16.297 -3.492 -9.188 1 96 81 ARG A O 1
ATOM 636 N N . ASN A 1 82 ? -17.844 -1.938 -9.664 1 95.31 82 ASN A N 1
ATOM 637 C CA . ASN A 1 82 ? -16.859 -0.862 -9.602 1 95.31 82 ASN A CA 1
ATOM 638 C C . ASN A 1 82 ? -16.188 -0.794 -8.234 1 95.31 82 ASN A C 1
ATOM 640 O O . ASN A 1 82 ? -14.977 -0.596 -8.141 1 95.31 82 ASN A O 1
ATOM 644 N N . ASP A 1 83 ? -17.031 -0.953 -7.23 1 95.44 83 ASP A N 1
ATOM 645 C CA . ASP A 1 83 ? -16.469 -0.999 -5.879 1 95.44 83 ASP A CA 1
ATOM 646 C C . ASP A 1 83 ? -15.586 -2.229 -5.691 1 95.44 83 ASP A C 1
ATOM 648 O O . ASP A 1 83 ? -14.523 -2.148 -5.066 1 95.44 83 ASP A O 1
ATOM 652 N N . PHE A 1 84 ? -16.062 -3.361 -6.258 1 97.25 84 PHE A N 1
ATOM 653 C CA . PHE A 1 84 ? -15.289 -4.594 -6.16 1 97.25 84 PHE A CA 1
ATOM 654 C C . PHE A 1 84 ? -13.883 -4.402 -6.727 1 97.25 84 PHE A C 1
ATOM 656 O O . PHE A 1 84 ? -12.891 -4.723 -6.07 1 97.25 84 PHE A O 1
ATOM 663 N N . ILE A 1 85 ? -13.781 -3.799 -7.867 1 97.75 85 ILE A N 1
ATOM 664 C CA . ILE A 1 85 ? -12.508 -3.58 -8.547 1 97.75 85 ILE A CA 1
ATOM 665 C C . ILE A 1 85 ? -11.641 -2.641 -7.715 1 97.75 85 ILE A C 1
ATOM 667 O O . ILE A 1 85 ? -10.453 -2.904 -7.508 1 97.75 85 ILE A O 1
ATOM 671 N N . PHE A 1 86 ? -12.258 -1.592 -7.219 1 97.25 86 PHE A N 1
ATOM 672 C CA . PHE A 1 86 ? -11.531 -0.603 -6.43 1 97.25 86 PHE A CA 1
ATOM 673 C C . PHE A 1 86 ? -10.891 -1.25 -5.211 1 97.25 86 PHE A C 1
ATOM 675 O O . PHE A 1 86 ? -9.695 -1.074 -4.965 1 97.25 86 PHE A O 1
ATOM 682 N N . TYR A 1 87 ? -11.617 -1.985 -4.484 1 97 87 TYR A N 1
ATOM 683 C CA . TYR A 1 87 ? -11.133 -2.57 -3.242 1 97 87 TYR A CA 1
ATOM 684 C C . TYR A 1 87 ? -10.203 -3.748 -3.52 1 97 87 TYR A C 1
ATOM 686 O O . TYR A 1 87 ? -9.25 -3.986 -2.771 1 97 87 TYR A O 1
ATOM 694 N N . ALA A 1 88 ? -10.508 -4.477 -4.566 1 98.25 88 ALA A N 1
ATOM 695 C CA . ALA A 1 88 ? -9.594 -5.539 -4.98 1 98.25 88 ALA A CA 1
ATOM 696 C C . ALA A 1 88 ? -8.219 -4.977 -5.336 1 98.25 88 ALA A C 1
ATOM 698 O O . ALA A 1 88 ? -7.195 -5.516 -4.914 1 98.25 88 ALA A O 1
ATOM 699 N N . ASP A 1 89 ? -8.211 -3.898 -6.062 1 97.94 89 ASP A N 1
ATOM 700 C CA . ASP A 1 89 ? -6.957 -3.264 -6.457 1 97.94 89 ASP A CA 1
ATOM 701 C C . ASP A 1 89 ? -6.176 -2.775 -5.238 1 97.94 89 ASP A C 1
ATOM 703 O O . ASP A 1 89 ? -4.945 -2.855 -5.211 1 97.94 89 ASP A O 1
ATOM 707 N N . ARG A 1 90 ? -6.887 -2.229 -4.352 1 97.75 90 ARG A N 1
ATOM 708 C CA . ARG A 1 90 ? -6.238 -1.775 -3.127 1 97.75 90 ARG A CA 1
ATOM 709 C C . ARG A 1 90 ? -5.578 -2.939 -2.393 1 97.75 90 ARG A C 1
ATOM 711 O O . ARG A 1 90 ? -4.445 -2.824 -1.926 1 97.75 90 ARG A O 1
ATOM 718 N N . LEU A 1 91 ? -6.297 -4.066 -2.252 1 98.31 91 LEU A N 1
ATOM 719 C CA . LEU A 1 91 ? -5.75 -5.238 -1.578 1 98.31 91 LEU A CA 1
ATOM 720 C C . LEU A 1 91 ? -4.559 -5.801 -2.344 1 98.31 91 LEU A C 1
ATOM 722 O O . LEU A 1 91 ? -3.545 -6.168 -1.743 1 98.31 91 LEU A O 1
ATOM 726 N N . ILE A 1 92 ? -4.668 -5.848 -3.629 1 98.56 92 ILE A N 1
ATOM 727 C CA . ILE A 1 92 ? -3.592 -6.32 -4.488 1 98.56 92 ILE A CA 1
ATOM 728 C C . ILE A 1 92 ? -2.34 -5.477 -4.266 1 98.56 92 ILE A C 1
ATOM 730 O O . ILE A 1 92 ? -1.236 -6.012 -4.141 1 98.56 92 ILE A O 1
ATOM 734 N N . ARG A 1 93 ? -2.59 -4.215 -4.211 1 97.81 93 ARG A N 1
ATOM 735 C CA . ARG A 1 93 ? -1.47 -3.299 -4.023 1 97.81 93 ARG A CA 1
ATOM 736 C C . ARG A 1 93 ? -0.733 -3.594 -2.721 1 97.81 93 ARG A C 1
ATOM 738 O O . ARG A 1 93 ? 0.499 -3.586 -2.684 1 97.81 93 ARG A O 1
ATOM 745 N N . LEU A 1 94 ? -1.433 -3.811 -1.694 1 97.62 94 LEU A N 1
ATOM 746 C CA . LEU A 1 94 ? -0.827 -4.129 -0.406 1 97.62 94 LEU A CA 1
ATOM 747 C C . LEU A 1 94 ? -0.015 -5.418 -0.49 1 97.62 94 LEU A C 1
ATOM 749 O O . LEU A 1 94 ? 1.092 -5.492 0.046 1 97.62 94 LEU A O 1
ATOM 753 N N . VAL A 1 95 ? -0.512 -6.391 -1.163 1 98.31 95 VAL A N 1
ATOM 754 C CA . VAL A 1 95 ? 0.146 -7.684 -1.289 1 98.31 95 VAL A CA 1
ATOM 755 C C . VAL A 1 95 ? 1.41 -7.543 -2.135 1 98.31 95 VAL A C 1
ATOM 757 O O . VAL A 1 95 ? 2.453 -8.117 -1.805 1 98.31 95 VAL A O 1
ATOM 760 N N . VAL A 1 96 ? 1.285 -6.766 -3.205 1 98.12 96 VAL A N 1
ATOM 761 C CA . VAL A 1 96 ? 2.426 -6.547 -4.086 1 98.12 96 VAL A CA 1
ATOM 762 C C . VAL A 1 96 ? 3.555 -5.867 -3.312 1 98.12 96 VAL A C 1
ATOM 764 O O . VAL A 1 96 ? 4.711 -6.285 -3.4 1 98.12 96 VAL A O 1
ATOM 767 N N . GLU A 1 97 ? 3.201 -4.895 -2.549 1 96.81 97 GLU A N 1
ATOM 768 C CA . GLU A 1 97 ? 4.203 -4.203 -1.744 1 96.81 97 GLU A CA 1
ATOM 769 C C . GLU A 1 97 ? 4.895 -5.16 -0.779 1 96.81 97 GLU A C 1
ATOM 771 O O . GLU A 1 97 ? 6.117 -5.129 -0.631 1 96.81 97 GLU A O 1
ATOM 776 N N . GLU A 1 98 ? 4.121 -5.961 -0.148 1 96.44 98 GLU A N 1
ATOM 777 C CA . GLU A 1 98 ? 4.695 -6.938 0.774 1 96.44 98 GLU A CA 1
ATOM 778 C C . GLU A 1 98 ? 5.605 -7.918 0.043 1 96.44 98 GLU A C 1
ATOM 780 O O . GLU A 1 98 ? 6.656 -8.305 0.562 1 96.44 98 GLU A O 1
ATOM 785 N N . GLY A 1 99 ? 5.199 -8.367 -1.091 1 96.69 99 GLY A N 1
ATOM 786 C CA . GLY A 1 99 ? 6.027 -9.242 -1.899 1 96.69 99 GLY A CA 1
ATOM 787 C C . GLY A 1 99 ? 7.355 -8.625 -2.289 1 96.69 99 GLY A C 1
ATOM 788 O O . GLY A 1 99 ? 8.391 -9.289 -2.236 1 96.69 99 GLY A O 1
ATOM 789 N N . LEU A 1 100 ? 7.309 -7.367 -2.652 1 95.12 100 LEU A N 1
ATOM 790 C CA . LEU A 1 100 ? 8.516 -6.656 -3.049 1 95.12 100 LEU A CA 1
ATOM 791 C C . LEU A 1 100 ? 9.484 -6.531 -1.875 1 95.12 100 LEU A C 1
ATOM 793 O O . LEU A 1 100 ? 10.703 -6.531 -2.066 1 95.12 100 LEU A O 1
ATOM 797 N N . ASN A 1 101 ? 8.953 -6.496 -0.707 1 94.25 101 ASN A N 1
ATOM 798 C CA . ASN A 1 101 ? 9.773 -6.426 0.494 1 94.25 101 ASN A CA 1
ATOM 799 C C . ASN A 1 101 ? 10.594 -7.699 0.686 1 94.25 101 ASN A C 1
ATOM 801 O O . ASN A 1 101 ? 11.562 -7.707 1.448 1 94.25 101 ASN A O 1
ATOM 805 N N . LYS A 1 102 ? 10.188 -8.766 0.076 1 93.62 102 LYS A N 1
ATOM 806 C CA . LYS A 1 102 ? 10.867 -10.047 0.248 1 93.62 102 LYS A CA 1
ATOM 807 C C . LYS A 1 102 ? 11.992 -10.219 -0.767 1 93.62 102 LYS A C 1
ATOM 809 O O . LYS A 1 102 ? 12.75 -11.188 -0.706 1 93.62 102 LYS A O 1
ATOM 814 N N . LEU A 1 103 ? 12.133 -9.273 -1.659 1 93.19 103 LEU A N 1
ATOM 815 C CA . LEU A 1 103 ? 13.172 -9.336 -2.68 1 93.19 103 LEU A CA 1
ATOM 816 C C . LEU A 1 103 ? 14.508 -8.828 -2.127 1 93.19 103 LEU A C 1
ATOM 818 O O . LEU A 1 103 ? 14.539 -8.172 -1.085 1 93.19 103 LEU A O 1
ATOM 822 N N . PRO A 1 104 ? 15.555 -9.219 -2.809 1 91.5 104 PRO A N 1
ATOM 823 C CA . PRO A 1 104 ? 16.859 -8.805 -2.307 1 91.5 104 PRO A CA 1
ATOM 824 C C . PRO A 1 104 ? 17.141 -7.324 -2.531 1 91.5 104 PRO A C 1
ATOM 826 O O . PRO A 1 104 ? 16.75 -6.766 -3.561 1 91.5 104 PRO A O 1
ATOM 829 N N . TYR A 1 105 ? 17.797 -6.742 -1.552 1 94 105 TYR A N 1
ATOM 830 C CA . TYR A 1 105 ? 18.25 -5.355 -1.58 1 94 105 TYR A CA 1
ATOM 831 C C . TYR A 1 105 ? 19.734 -5.254 -1.325 1 94 105 TYR A C 1
ATOM 833 O O . TYR A 1 105 ? 20.328 -6.148 -0.711 1 94 105 TYR A O 1
ATOM 841 N N . ARG A 1 106 ? 20.359 -4.258 -1.839 1 95.19 106 ARG A N 1
ATOM 842 C CA . ARG A 1 106 ? 21.781 -4.012 -1.574 1 95.19 106 ARG A CA 1
ATOM 843 C C . ARG A 1 106 ? 21.984 -2.676 -0.867 1 95.19 106 ARG A C 1
ATOM 845 O O . ARG A 1 106 ? 21.266 -1.706 -1.147 1 95.19 106 ARG A O 1
ATOM 852 N N . LYS A 1 107 ? 22.984 -2.656 0.016 1 95.31 107 LYS A N 1
ATOM 853 C CA . LYS A 1 107 ? 23.359 -1.403 0.67 1 95.31 107 LYS A CA 1
ATOM 854 C C . LYS A 1 107 ? 23.984 -0.426 -0.324 1 95.31 107 LYS A C 1
ATOM 856 O O . LYS A 1 107 ? 24.672 -0.838 -1.26 1 95.31 107 LYS A O 1
ATOM 861 N N . CYS A 1 108 ? 23.625 0.865 -0.112 1 95.38 108 CYS A N 1
ATOM 862 C CA . CYS A 1 108 ? 24.234 1.896 -0.949 1 95.38 108 CYS A CA 1
ATOM 863 C C . CYS A 1 108 ? 24.281 3.23 -0.213 1 95.38 108 CYS A C 1
ATOM 865 O O . CYS A 1 108 ? 23.5 3.469 0.71 1 95.38 108 CYS A O 1
ATOM 867 N N . ASP A 1 109 ? 25.266 4.023 -0.584 1 96 109 ASP A N 1
ATOM 868 C CA . ASP A 1 109 ? 25.391 5.391 -0.088 1 96 109 ASP A CA 1
ATOM 869 C C . ASP A 1 109 ? 24.969 6.398 -1.156 1 96 109 ASP A C 1
ATOM 871 O O . ASP A 1 109 ? 25.312 6.254 -2.328 1 96 109 ASP A O 1
ATOM 875 N N . VAL A 1 110 ? 24.125 7.289 -0.698 1 96.31 110 VAL A N 1
ATOM 876 C CA . VAL A 1 110 ? 23.75 8.336 -1.643 1 96.31 110 VAL A CA 1
ATOM 877 C C . VAL A 1 110 ? 24.078 9.711 -1.053 1 96.31 110 VAL A C 1
ATOM 879 O O . VAL A 1 110 ? 24.203 9.852 0.166 1 96.31 110 VAL A O 1
ATOM 882 N N . VAL A 1 111 ? 24.281 10.695 -1.923 1 96.75 111 VAL A N 1
ATOM 883 C CA . VAL A 1 111 ? 24.531 12.078 -1.504 1 96.75 111 VAL A CA 1
ATOM 884 C C . VAL A 1 111 ? 23.219 12.859 -1.555 1 96.75 111 VAL A C 1
ATOM 886 O O . VAL A 1 111 ? 22.5 12.836 -2.562 1 96.75 111 VAL A O 1
ATOM 889 N N . THR A 1 112 ? 22.922 13.5 -0.464 1 94.56 112 THR A N 1
ATOM 890 C CA . THR A 1 112 ? 21.688 14.281 -0.38 1 94.56 112 THR A CA 1
ATOM 891 C C . THR A 1 112 ? 21.875 15.672 -0.971 1 94.56 112 THR A C 1
ATOM 893 O O . THR A 1 112 ? 23.016 16.094 -1.204 1 94.56 112 THR A O 1
ATOM 896 N N . PRO A 1 113 ? 20.812 16.359 -1.226 1 90.88 113 PRO A N 1
ATOM 897 C CA . PRO A 1 113 ? 20.938 17.703 -1.778 1 90.88 113 PRO A CA 1
ATOM 898 C C . PRO A 1 113 ? 21.734 18.641 -0.865 1 90.88 113 PRO A C 1
ATOM 900 O O . PRO A 1 113 ? 22.297 19.625 -1.333 1 90.88 113 PRO A O 1
ATOM 903 N N . THR A 1 114 ? 21.719 18.406 0.44 1 89 114 THR A N 1
ATOM 904 C CA . THR A 1 114 ? 22.484 19.219 1.384 1 89 114 THR A CA 1
ATOM 905 C C . THR A 1 114 ? 23.953 18.812 1.401 1 89 114 THR A C 1
ATOM 907 O O . THR A 1 114 ? 24.75 19.375 2.145 1 89 114 THR A O 1
ATOM 910 N N . GLY A 1 115 ? 24.281 17.766 0.704 1 91.31 115 GLY A N 1
ATOM 911 C CA . GLY A 1 115 ? 25.656 17.312 0.597 1 91.31 115 GLY A CA 1
ATOM 912 C C . GLY A 1 115 ? 26 16.203 1.562 1 91.31 115 GLY A C 1
ATOM 913 O O . GLY A 1 115 ? 27.078 15.625 1.499 1 91.31 115 GLY A O 1
ATOM 914 N N . GLN A 1 116 ? 25.188 15.883 2.43 1 91.12 116 GLN A N 1
ATOM 915 C CA . GLN A 1 116 ? 25.422 14.82 3.4 1 91.12 116 GLN A CA 1
ATOM 916 C C . GLN A 1 116 ? 25.234 13.445 2.768 1 91.12 116 GLN A C 1
ATOM 918 O O . GLN A 1 116 ? 24.422 13.281 1.846 1 91.12 116 GLN A O 1
ATOM 923 N N . VAL A 1 117 ? 26.016 12.492 3.309 1 95.12 117 VAL A N 1
ATOM 924 C CA . VAL A 1 117 ? 25.891 11.117 2.844 1 95.12 117 VAL A CA 1
ATOM 925 C C . VAL A 1 117 ? 24.797 10.391 3.641 1 95.12 117 VAL A C 1
ATOM 927 O O . VAL A 1 117 ? 24.719 10.539 4.863 1 95.12 117 VAL A O 1
ATOM 930 N N . TYR A 1 118 ? 23.969 9.727 2.91 1 95.12 118 TYR A N 1
ATOM 931 C CA . TYR A 1 118 ? 22.891 8.93 3.498 1 95.12 118 TYR A CA 1
ATOM 932 C C . TYR A 1 118 ? 23.094 7.453 3.195 1 95.12 118 TYR A C 1
ATOM 934 O O . TYR A 1 118 ? 23.203 7.059 2.033 1 95.12 118 TYR A O 1
ATOM 942 N N . GLU A 1 119 ? 23.141 6.633 4.246 1 95.06 119 GLU A N 1
ATOM 943 C CA . GLU A 1 119 ? 23.266 5.188 4.086 1 95.06 119 GLU A CA 1
ATOM 944 C C . GLU A 1 119 ? 21.891 4.535 3.898 1 95.06 119 GLU A C 1
ATOM 946 O O . GLU A 1 119 ? 21.109 4.453 4.844 1 95.06 119 GLU A O 1
ATOM 951 N N . GLY A 1 120 ? 21.688 4.066 2.639 1 95.62 120 GLY A N 1
ATOM 952 C CA . GLY A 1 120 ? 20.375 3.529 2.338 1 95.62 120 GLY A CA 1
ATOM 953 C C . GLY A 1 120 ? 20.422 2.174 1.656 1 95.62 120 GLY A C 1
ATOM 954 O O . GLY A 1 120 ? 21.375 1.409 1.854 1 95.62 120 GLY A O 1
ATOM 955 N N . LEU A 1 121 ? 19.297 1.789 1.098 1 95.25 121 LEU A N 1
ATOM 956 C CA . LEU A 1 121 ? 19.156 0.536 0.365 1 95.25 121 LEU A CA 1
ATOM 957 C C . LEU A 1 121 ? 18.703 0.795 -1.071 1 95.25 121 LEU A C 1
ATOM 959 O O . LEU A 1 121 ? 18.109 1.834 -1.363 1 95.25 121 LEU A O 1
ATOM 963 N N . ARG A 1 122 ? 19.062 -0.144 -1.952 1 93.25 122 ARG A N 1
ATOM 964 C CA . ARG A 1 122 ? 18.609 -0.133 -3.342 1 93.25 122 ARG A CA 1
ATOM 965 C C . ARG A 1 122 ? 18.125 -1.514 -3.773 1 93.25 122 ARG A C 1
ATOM 967 O O . ARG A 1 122 ? 18.734 -2.529 -3.404 1 93.25 122 ARG A O 1
ATOM 974 N N . TYR A 1 123 ? 17.078 -1.419 -4.57 1 87.25 123 TYR A N 1
ATOM 975 C CA . TYR A 1 123 ? 16.531 -2.645 -5.125 1 87.25 123 TYR A CA 1
ATOM 976 C C . TYR A 1 123 ? 17.531 -3.346 -6.027 1 87.25 123 TYR A C 1
ATOM 978 O O . TYR A 1 123 ? 18.219 -2.699 -6.82 1 87.25 123 TYR A O 1
ATOM 986 N N . GLU A 1 124 ? 17.609 -4.684 -5.801 1 87.19 124 GLU A N 1
ATOM 987 C CA . GLU A 1 124 ? 18.422 -5.453 -6.727 1 87.19 124 GLU A CA 1
ATOM 988 C C . GLU A 1 124 ? 17.656 -5.801 -7.996 1 87.19 124 GLU A C 1
ATOM 990 O O . GLU A 1 124 ? 16.516 -6.277 -7.926 1 87.19 124 GLU A O 1
ATOM 995 N N . LYS A 1 125 ? 18.281 -5.547 -9.133 1 78.31 125 LYS A N 1
ATOM 996 C CA . LYS A 1 125 ? 17.656 -5.816 -10.422 1 78.31 125 LYS A CA 1
ATOM 997 C C . LYS A 1 125 ? 17.562 -7.316 -10.695 1 78.31 125 LYS A C 1
ATOM 999 O O . LYS A 1 125 ? 18.234 -8.109 -10.039 1 78.31 125 LYS A O 1
ATOM 1004 N N . GLY A 1 126 ? 16.703 -7.641 -11.633 1 86.19 126 GLY A N 1
ATOM 1005 C CA . GLY A 1 126 ? 16.625 -9.023 -12.078 1 86.19 126 GLY A CA 1
ATOM 1006 C C . GLY A 1 126 ? 15.383 -9.734 -11.586 1 86.19 126 GLY A C 1
ATOM 1007 O O . GLY A 1 126 ? 15.391 -10.953 -11.406 1 86.19 126 GLY A O 1
ATOM 1008 N N . ASN A 1 127 ? 14.414 -8.977 -11.258 1 93.06 127 ASN A N 1
ATOM 1009 C CA . ASN A 1 127 ? 13.141 -9.578 -10.875 1 93.06 127 ASN A CA 1
ATOM 1010 C C . ASN A 1 127 ? 12.125 -9.516 -12.008 1 93.06 127 ASN A C 1
ATOM 1012 O O . ASN A 1 127 ? 12.258 -8.695 -12.922 1 93.06 127 ASN A O 1
ATOM 1016 N N . CYS A 1 128 ? 11.227 -10.383 -12.039 1 96.94 128 CYS A N 1
ATOM 1017 C CA . CYS A 1 128 ? 10.141 -10.32 -13.008 1 96.94 128 CYS A CA 1
ATOM 1018 C C . CYS A 1 128 ? 8.836 -10.82 -12.398 1 96.94 128 CYS A C 1
ATOM 1020 O O . CYS A 1 128 ? 8.844 -11.461 -11.344 1 96.94 128 CYS A O 1
ATOM 1022 N N . GLY A 1 129 ? 7.742 -10.336 -12.977 1 98.25 129 GLY A N 1
ATOM 1023 C CA . GLY A 1 129 ? 6.434 -10.875 -12.648 1 98.25 129 GLY A CA 1
ATOM 1024 C C . GLY A 1 129 ? 5.965 -11.93 -13.641 1 98.25 129 GLY A C 1
ATOM 1025 O O . GLY A 1 129 ? 6.332 -11.891 -14.812 1 98.25 129 GLY A O 1
ATOM 1026 N N . VAL A 1 130 ? 5.242 -12.875 -13.141 1 98.81 130 VAL A N 1
ATOM 1027 C CA . VAL A 1 130 ? 4.539 -13.828 -14 1 98.81 130 VAL A CA 1
ATOM 1028 C C . VAL A 1 130 ? 3.082 -13.945 -13.562 1 98.81 130 VAL A C 1
ATOM 1030 O O . VAL A 1 130 ? 2.793 -14.195 -12.391 1 98.81 130 VAL A O 1
ATOM 1033 N N . SER A 1 131 ? 2.207 -13.727 -14.445 1 98.56 131 SER A N 1
ATOM 1034 C CA . SER A 1 131 ? 0.784 -13.797 -14.133 1 98.56 131 SER A CA 1
ATOM 1035 C C . SER A 1 131 ? 0.159 -15.078 -14.68 1 98.56 131 SER A C 1
ATOM 1037 O O . SER A 1 131 ? 0.446 -15.477 -15.805 1 98.56 131 SER A O 1
ATOM 1039 N N . ILE A 1 132 ? -0.581 -15.734 -13.828 1 97.69 132 ILE A N 1
ATOM 1040 C CA . ILE A 1 132 ? -1.395 -16.844 -14.312 1 97.69 132 ILE A CA 1
ATOM 1041 C C . ILE A 1 132 ? -2.717 -16.312 -14.867 1 97.69 132 ILE A C 1
ATOM 1043 O O . ILE A 1 132 ? -3.518 -15.742 -14.125 1 97.69 132 ILE A O 1
ATOM 1047 N N . VAL A 1 133 ? -2.906 -16.531 -16.156 1 95.19 133 VAL A N 1
ATOM 1048 C CA . VAL A 1 133 ? -4.078 -15.992 -16.844 1 95.19 133 VAL A CA 1
ATOM 1049 C C . VAL A 1 133 ? -5.297 -16.859 -16.531 1 95.19 133 VAL A C 1
ATOM 1051 O O . VAL A 1 133 ? -5.207 -18.078 -16.5 1 95.19 133 VAL A O 1
ATOM 1054 N N . ARG A 1 134 ? -6.43 -16.172 -16.203 1 93.5 134 ARG A N 1
ATOM 1055 C CA . ARG A 1 134 ? -6.773 -14.781 -16.438 1 93.5 134 ARG A CA 1
ATOM 1056 C C . ARG A 1 134 ? -6.707 -13.969 -15.156 1 93.5 134 ARG A C 1
ATOM 1058 O O . ARG A 1 134 ? -6.23 -12.836 -15.148 1 93.5 134 ARG A O 1
ATOM 1065 N N . SER A 1 135 ? -6.992 -14.547 -13.938 1 95.88 135 SER A N 1
ATOM 1066 C CA . SER A 1 135 ? -7.133 -13.828 -12.68 1 95.88 135 SER A CA 1
ATOM 1067 C C . SER A 1 135 ? -5.832 -13.141 -12.281 1 95.88 135 SER A C 1
ATOM 1069 O O . SER A 1 135 ? -5.848 -12.062 -11.695 1 95.88 135 SER A O 1
ATOM 1071 N N . GLY A 1 136 ? -4.762 -13.758 -12.656 1 98 136 GLY A N 1
ATOM 1072 C CA . GLY A 1 136 ? -3.473 -13.172 -12.328 1 98 136 GLY A CA 1
ATOM 1073 C C . GLY A 1 136 ? -3.244 -11.828 -12.992 1 98 136 GLY A C 1
ATOM 1074 O O . GLY A 1 136 ? -2.455 -11.016 -12.5 1 98 1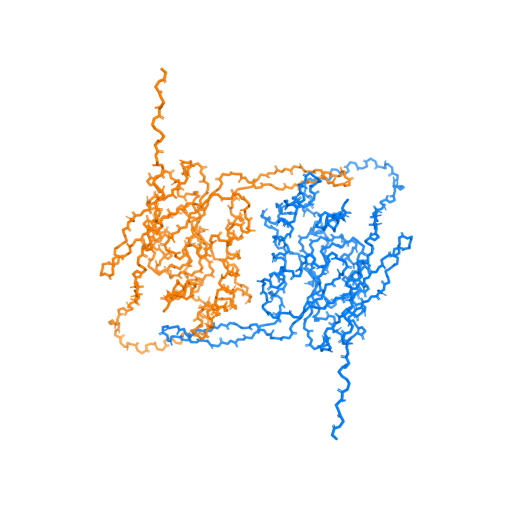36 GLY A O 1
ATOM 1075 N N . GLU A 1 137 ? -3.9 -11.578 -14.07 1 98 137 GLU A N 1
ATOM 1076 C CA . GLU A 1 137 ? -3.74 -10.328 -14.805 1 98 137 GLU A CA 1
ATOM 1077 C C . GLU A 1 137 ? -4.273 -9.141 -14.008 1 98 137 GLU A C 1
ATOM 1079 O O . GLU A 1 137 ? -3.865 -8 -14.234 1 98 137 GLU A O 1
ATOM 1084 N N . ALA A 1 138 ? -5.227 -9.398 -13.164 1 98.25 138 ALA A N 1
ATOM 1085 C CA . ALA A 1 138 ? -5.773 -8.344 -12.312 1 98.25 138 ALA A CA 1
ATOM 1086 C C . ALA A 1 138 ? -4.676 -7.711 -11.461 1 98.25 138 ALA A C 1
ATOM 1088 O O . ALA A 1 138 ? -4.828 -6.582 -10.984 1 98.25 138 ALA A O 1
ATOM 1089 N N . MET A 1 139 ? -3.529 -8.367 -11.312 1 98.69 139 MET A N 1
ATOM 1090 C CA . MET A 1 139 ? -2.51 -7.934 -10.359 1 98.69 139 MET A CA 1
ATOM 1091 C C . MET A 1 139 ? -1.36 -7.23 -11.078 1 98.69 139 MET A C 1
ATOM 1093 O O . MET A 1 139 ? -0.469 -6.676 -10.43 1 98.69 139 MET A O 1
ATOM 1097 N N . GLU A 1 140 ? -1.406 -7.254 -12.398 1 98.44 140 GLU A N 1
ATOM 1098 C CA . GLU A 1 140 ? -0.273 -6.754 -13.172 1 98.44 140 GLU A CA 1
ATOM 1099 C C . GLU A 1 140 ? -0.084 -5.254 -12.969 1 98.44 140 GLU A C 1
ATOM 1101 O O . GLU A 1 140 ? 1.038 -4.785 -12.766 1 98.44 140 GLU A O 1
ATOM 1106 N N . GLN A 1 141 ? -1.204 -4.578 -13.031 1 97.06 141 GLN A N 1
ATOM 1107 C CA . GLN A 1 141 ? -1.099 -3.129 -12.883 1 97.06 141 GLN A CA 1
ATOM 1108 C C . GLN A 1 141 ? -0.586 -2.754 -11.5 1 97.06 141 GLN A C 1
ATOM 1110 O O . GLN A 1 141 ? 0.216 -1.828 -11.359 1 97.06 141 GLN A O 1
ATOM 1115 N N . GLY A 1 142 ? -1.075 -3.428 -10.484 1 97.38 142 GLY A N 1
ATOM 1116 C CA . GLY A 1 142 ? -0.558 -3.189 -9.148 1 97.38 142 GLY A CA 1
ATOM 1117 C C . GLY A 1 142 ? 0.946 -3.361 -9.047 1 97.38 142 GLY A C 1
ATOM 1118 O O . GLY A 1 142 ? 1.624 -2.578 -8.383 1 97.38 142 GLY A O 1
ATOM 1119 N N . LEU A 1 143 ? 1.458 -4.344 -9.703 1 97.88 143 LEU A N 1
ATOM 1120 C CA . LEU A 1 143 ? 2.896 -4.59 -9.711 1 97.88 143 LEU A CA 1
ATOM 1121 C C . LEU A 1 143 ? 3.633 -3.486 -10.461 1 97.88 143 LEU A C 1
ATOM 1123 O O . LEU A 1 143 ? 4.664 -2.992 -9.992 1 97.88 143 LEU A O 1
ATOM 1127 N N . ARG A 1 144 ? 3.119 -3.049 -11.578 1 96.25 144 ARG A N 1
ATOM 1128 C CA . ARG A 1 144 ? 3.752 -2.006 -12.375 1 96.25 144 ARG A CA 1
ATOM 1129 C C . ARG A 1 144 ? 3.781 -0.68 -11.625 1 96.25 144 ARG A C 1
ATOM 1131 O O . ARG A 1 144 ? 4.707 0.115 -11.789 1 96.25 144 ARG A O 1
ATOM 1138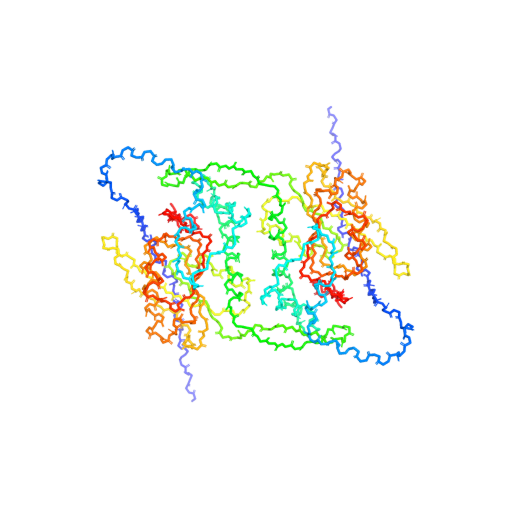 N N . ASP A 1 145 ? 2.789 -0.472 -10.789 1 94.94 145 ASP A N 1
ATOM 1139 C CA . ASP A 1 145 ? 2.709 0.753 -10 1 94.94 145 ASP A CA 1
ATOM 1140 C C . ASP A 1 145 ? 3.764 0.763 -8.898 1 94.94 145 ASP A C 1
ATOM 1142 O O . ASP A 1 145 ? 4.039 1.809 -8.305 1 94.94 145 ASP A O 1
ATOM 1146 N N . CYS A 1 146 ? 4.301 -0.358 -8.602 1 94.81 146 CYS A N 1
ATOM 1147 C CA . CYS A 1 146 ? 5.246 -0.455 -7.492 1 94.81 146 CYS A CA 1
ATOM 1148 C C . CYS A 1 146 ? 6.668 -0.657 -8.008 1 94.81 146 CYS A C 1
ATOM 1150 O O . CYS A 1 146 ? 7.633 -0.452 -7.27 1 94.81 146 CYS A O 1
ATOM 1152 N N . CYS A 1 147 ? 6.785 -1.135 -9.133 1 90.69 147 CYS A N 1
ATOM 1153 C CA . CYS A 1 147 ? 8.086 -1.447 -9.711 1 90.69 147 CYS A CA 1
ATOM 1154 C C . CYS A 1 147 ? 8.156 -1.009 -11.172 1 90.69 147 CYS A C 1
ATOM 1156 O O . CYS A 1 147 ? 7.574 -1.652 -12.047 1 90.69 147 CYS A O 1
ATOM 1158 N N . ARG A 1 148 ? 9.086 -0.04 -11.297 1 83.88 148 ARG A N 1
ATOM 1159 C CA . ARG A 1 148 ? 9.219 0.493 -12.648 1 83.88 148 ARG A CA 1
ATOM 1160 C C . ARG A 1 148 ? 9.93 -0.501 -13.555 1 83.88 148 ARG A C 1
ATOM 1162 O O . ARG A 1 148 ? 10.836 -1.219 -13.125 1 83.88 148 ARG A O 1
ATOM 1169 N N . SER A 1 149 ? 9.586 -0.648 -14.781 1 84.5 149 SER A N 1
ATOM 1170 C CA . SER A 1 149 ? 10.258 -1.406 -15.836 1 84.5 149 SER A CA 1
ATOM 1171 C C . SER A 1 149 ? 10.258 -2.898 -15.523 1 84.5 149 SER A C 1
ATOM 1173 O O . SER A 1 149 ? 11.211 -3.607 -15.859 1 84.5 149 SER A O 1
ATOM 1175 N N . ILE A 1 150 ? 9.344 -3.363 -14.781 1 92 150 ILE A N 1
ATOM 1176 C CA . ILE A 1 150 ? 9.281 -4.789 -14.484 1 92 150 ILE A CA 1
ATOM 1177 C C . ILE A 1 150 ? 8.758 -5.551 -15.703 1 92 150 ILE A C 1
ATOM 1179 O O . ILE A 1 150 ? 7.836 -5.094 -16.375 1 92 150 ILE A O 1
ATOM 1183 N N . ARG A 1 151 ? 9.492 -6.648 -16.062 1 95.38 151 ARG A N 1
ATOM 1184 C CA . ARG A 1 151 ? 9 -7.559 -17.094 1 95.38 151 ARG A CA 1
ATOM 1185 C C . ARG A 1 151 ? 7.949 -8.508 -16.531 1 95.38 151 ARG A C 1
ATOM 1187 O O . ARG A 1 151 ? 8.078 -8.984 -15.398 1 95.38 151 ARG A O 1
ATOM 1194 N N . ILE A 1 152 ? 6.93 -8.727 -17.359 1 97.81 152 ILE A N 1
ATOM 1195 C CA . ILE A 1 152 ? 5.863 -9.609 -16.906 1 97.81 152 ILE A CA 1
ATOM 1196 C C . ILE A 1 152 ? 5.652 -10.727 -17.922 1 97.81 152 ILE A C 1
ATOM 1198 O O . ILE A 1 152 ? 5.41 -10.461 -19.109 1 97.81 152 ILE A O 1
ATOM 1202 N N . GLY A 1 153 ? 5.906 -11.953 -17.5 1 98.25 153 GLY A N 1
ATOM 1203 C CA . GLY A 1 153 ? 5.508 -13.117 -18.266 1 98.25 153 GLY A CA 1
ATOM 1204 C C . GLY A 1 153 ? 4.082 -13.555 -17.984 1 98.25 153 GLY A C 1
ATOM 1205 O O . GLY A 1 153 ? 3.43 -13.039 -17.078 1 98.25 153 GLY A O 1
ATOM 1206 N N . LYS A 1 154 ? 3.643 -14.547 -18.828 1 98.31 154 LYS A N 1
ATOM 1207 C CA . LYS A 1 154 ? 2.273 -15.039 -18.688 1 98.31 154 LYS A CA 1
ATOM 1208 C C . LYS A 1 154 ? 2.209 -16.547 -18.875 1 98.31 154 LYS A C 1
ATOM 1210 O O . LYS A 1 154 ? 2.926 -17.109 -19.703 1 98.31 154 LYS A O 1
ATOM 1215 N N . ILE A 1 155 ? 1.415 -17.172 -18.047 1 97.75 155 ILE A N 1
ATOM 1216 C CA . ILE A 1 155 ? 1.112 -18.594 -18.172 1 97.75 155 ILE A CA 1
ATOM 1217 C C . ILE A 1 155 ? -0.399 -18.797 -18.25 1 97.75 155 ILE A C 1
ATOM 1219 O O . ILE A 1 155 ? -1.137 -18.328 -17.375 1 97.75 155 ILE A O 1
ATOM 1223 N N . LEU A 1 156 ? -0.853 -19.438 -19.234 1 96.44 156 LEU A N 1
ATOM 1224 C CA . LEU A 1 156 ? -2.262 -19.781 -19.391 1 96.44 156 LEU A CA 1
ATOM 1225 C C . LEU A 1 156 ? -2.496 -21.266 -19.109 1 96.44 156 LEU A C 1
ATOM 1227 O O . LEU A 1 156 ? -1.928 -22.125 -19.781 1 96.44 156 LEU A O 1
ATOM 1231 N N . ILE A 1 157 ? -3.258 -21.469 -18.062 1 92.81 157 ILE A N 1
ATOM 1232 C CA . ILE A 1 157 ? -3.594 -22.828 -17.641 1 92.81 157 ILE A CA 1
ATOM 1233 C C . ILE A 1 157 ? -5.102 -23.047 -17.75 1 92.81 157 ILE A C 1
ATOM 1235 O O . ILE A 1 157 ? -5.891 -22.172 -17.391 1 92.81 157 ILE A O 1
ATOM 1239 N N . GLN A 1 158 ? -5.504 -24.031 -18.391 1 87.56 158 GLN A N 1
ATOM 1240 C CA . GLN A 1 158 ? -6.914 -24.375 -18.516 1 87.56 158 GLN A CA 1
ATOM 1241 C C . GLN A 1 158 ? -7.246 -25.625 -17.688 1 87.56 158 GLN A C 1
ATOM 1243 O O . GLN A 1 158 ? -6.496 -26.594 -17.703 1 87.56 158 GLN A O 1
ATOM 1248 N N . SER A 1 159 ? -8.258 -25.406 -16.844 1 78.38 159 SER A N 1
ATOM 1249 C CA . SER A 1 159 ? -8.703 -26.547 -16.047 1 78.38 159 SER A CA 1
ATOM 1250 C C . SER A 1 159 ? -9.859 -27.281 -16.719 1 78.38 159 SER A C 1
ATOM 1252 O O . SER A 1 159 ? -10.719 -26.641 -17.344 1 78.38 159 SER A O 1
ATOM 1254 N N . ASP A 1 160 ? -9.688 -28.625 -16.766 1 73.06 160 ASP A N 1
ATOM 1255 C CA . ASP A 1 160 ? -10.805 -29.438 -17.25 1 73.06 160 ASP A CA 1
ATOM 1256 C C . ASP A 1 160 ? -11.977 -29.406 -16.281 1 73.06 160 ASP A C 1
ATOM 1258 O O . ASP A 1 160 ? -11.812 -29.688 -15.094 1 73.06 160 ASP A O 1
ATOM 1262 N N . ASP A 1 161 ? -13.094 -29.078 -16.781 1 65.56 161 ASP A N 1
ATOM 1263 C CA . ASP A 1 161 ? -14.289 -28.938 -15.945 1 65.56 161 ASP A CA 1
ATOM 1264 C C . ASP A 1 161 ? -14.648 -30.266 -15.281 1 65.56 161 ASP A C 1
ATOM 1266 O O . ASP A 1 161 ? -15.172 -30.281 -14.164 1 65.56 161 ASP A O 1
ATOM 1270 N N . ASP A 1 162 ? -14.406 -31.297 -15.906 1 64.44 162 ASP A N 1
ATOM 1271 C CA . ASP A 1 162 ? -14.844 -32.594 -15.43 1 64.44 162 ASP A CA 1
ATOM 1272 C C . ASP A 1 162 ? -13.805 -33.219 -14.484 1 64.44 162 ASP A C 1
ATOM 1274 O O . ASP A 1 162 ? -14.164 -33.781 -13.445 1 64.44 162 ASP A O 1
ATOM 1278 N N . THR A 1 163 ? -12.523 -33.062 -14.727 1 63.56 163 THR A N 1
ATOM 1279 C CA . THR A 1 163 ? -11.477 -33.781 -13.992 1 63.56 163 THR A CA 1
ATOM 1280 C C . THR A 1 163 ? -10.734 -32.812 -13.062 1 63.56 163 THR A C 1
ATOM 1282 O O . THR A 1 163 ? -10.008 -33.25 -12.172 1 63.56 163 THR A O 1
ATOM 1285 N N . HIS A 1 164 ? -10.914 -31.594 -13.211 1 66.75 164 HIS A N 1
ATOM 1286 C CA . HIS A 1 164 ? -10.211 -30.531 -12.5 1 66.75 164 HIS A CA 1
ATOM 1287 C C . HIS A 1 164 ? -8.711 -30.594 -12.758 1 66.75 164 HIS A C 1
ATOM 1289 O O . HIS A 1 164 ? -7.926 -29.969 -12.031 1 66.75 164 HIS A O 1
ATOM 1295 N N . ASP A 1 165 ? -8.43 -31.453 -13.805 1 71.81 165 ASP A N 1
ATOM 1296 C CA . ASP A 1 165 ? -7.023 -31.5 -14.195 1 71.81 165 ASP A CA 1
ATOM 1297 C C . ASP A 1 165 ? -6.629 -30.234 -14.961 1 71.81 165 ASP A C 1
ATOM 1299 O O . ASP A 1 165 ? -7.387 -29.75 -15.797 1 71.81 165 ASP A O 1
ATOM 1303 N N . ALA A 1 166 ? -5.48 -29.625 -14.477 1 72.88 166 ALA A N 1
ATOM 1304 C CA . ALA A 1 166 ? -4.98 -28.391 -15.094 1 72.88 166 ALA A CA 1
ATOM 1305 C C . ALA A 1 166 ? -3.969 -28.703 -16.188 1 72.88 166 ALA A C 1
ATOM 1307 O O . ALA A 1 166 ? -3.111 -29.578 -16.016 1 72.88 166 ALA A O 1
ATOM 1308 N N . ARG A 1 167 ? -4.266 -28.156 -17.406 1 82.19 167 ARG A N 1
ATOM 1309 C CA . ARG A 1 167 ? -3.311 -28.297 -18.5 1 82.19 167 ARG A CA 1
ATO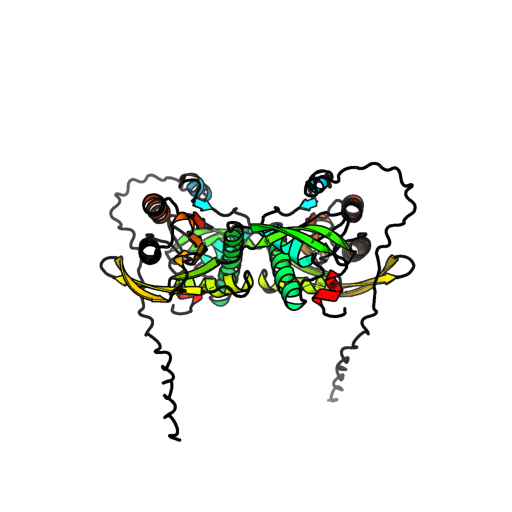M 1310 C C . ARG A 1 167 ? -2.773 -26.922 -18.922 1 82.19 167 ARG A C 1
ATOM 1312 O O . ARG A 1 167 ? -3.51 -25.938 -18.922 1 82.19 167 ARG A O 1
ATOM 1319 N N . VAL A 1 168 ? -1.514 -26.969 -19.312 1 81.75 168 VAL A N 1
ATOM 1320 C CA . VAL A 1 168 ? -0.89 -25.734 -19.766 1 81.75 168 VAL A CA 1
ATOM 1321 C C . VAL A 1 168 ? -1.262 -25.484 -21.234 1 81.75 168 VAL A C 1
ATOM 1323 O O . VAL A 1 168 ? -1.062 -26.344 -22.078 1 81.75 168 VAL A O 1
ATOM 1326 N N . VAL A 1 169 ? -1.78 -24.328 -21.453 1 82.5 169 VAL A N 1
ATOM 1327 C CA . VAL A 1 169 ? -2.152 -23.953 -22.812 1 82.5 169 VAL A CA 1
ATOM 1328 C C . VAL A 1 169 ? -1.022 -23.156 -23.453 1 82.5 169 VAL A C 1
ATOM 1330 O O . VAL A 1 169 ? -0.626 -23.438 -24.594 1 82.5 169 VAL A O 1
ATOM 1333 N N . TYR A 1 170 ? -0.517 -22.172 -22.719 1 91 170 TYR A N 1
ATOM 1334 C CA . TYR A 1 170 ? 0.549 -21.344 -23.25 1 91 170 TYR A CA 1
ATOM 1335 C C . TYR A 1 170 ? 1.356 -20.688 -22.125 1 91 170 TYR A C 1
ATOM 1337 O O . TYR A 1 170 ? 0.85 -20.5 -21.031 1 91 170 TYR A O 1
ATOM 1345 N N . ALA A 1 171 ? 2.725 -20.5 -22.453 1 94.88 171 ALA A N 1
ATOM 1346 C CA . ALA A 1 171 ? 3.596 -19.766 -21.547 1 94.88 171 ALA A CA 1
ATOM 1347 C C . ALA A 1 171 ? 4.488 -18.797 -22.312 1 94.88 171 ALA A C 1
ATOM 1349 O O . ALA A 1 171 ? 5.168 -19.188 -23.266 1 94.88 171 ALA A O 1
ATOM 1350 N N . ASN A 1 172 ? 4.387 -17.484 -22.031 1 97.19 172 ASN A N 1
ATOM 1351 C CA . ASN A 1 172 ? 5.285 -16.438 -22.516 1 97.19 172 ASN A CA 1
ATOM 1352 C C . ASN A 1 172 ? 6.137 -15.875 -21.375 1 97.19 172 ASN A C 1
ATOM 1354 O O . ASN A 1 172 ? 5.668 -15.023 -20.609 1 97.19 172 ASN A O 1
ATOM 1358 N N . LEU A 1 173 ? 7.402 -16.375 -21.344 1 97.88 173 LEU A N 1
ATOM 1359 C CA . LEU A 1 173 ? 8.297 -16.031 -20.25 1 97.88 173 LEU A CA 1
ATOM 1360 C C . LEU A 1 173 ? 9.547 -15.32 -20.766 1 97.88 173 LEU A C 1
ATOM 1362 O O . LEU A 1 173 ? 9.984 -15.578 -21.891 1 97.88 173 LEU A O 1
ATOM 1366 N N . PRO A 1 174 ? 10.055 -14.422 -19.875 1 96.19 174 PRO A N 1
ATOM 1367 C CA . PRO A 1 174 ? 11.352 -13.867 -20.266 1 96.19 174 PRO A CA 1
ATOM 1368 C C . PRO A 1 174 ? 12.406 -14.945 -20.5 1 96.19 174 PRO A C 1
ATOM 1370 O O . PRO A 1 174 ? 12.438 -15.961 -19.797 1 96.19 174 PRO A O 1
ATOM 1373 N N . LYS A 1 175 ? 13.258 -14.703 -21.469 1 95.25 175 LYS A N 1
ATOM 1374 C CA . LYS A 1 175 ? 14.273 -15.68 -21.859 1 95.25 175 LYS A CA 1
ATOM 1375 C C . LYS A 1 175 ? 15.25 -15.953 -20.719 1 95.25 175 LYS A C 1
ATOM 1377 O O . LYS A 1 175 ? 15.758 -17.062 -20.578 1 95.25 175 LYS A O 1
ATOM 1382 N N . ASP A 1 176 ? 15.484 -14.953 -19.891 1 96.31 176 ASP A N 1
ATOM 1383 C CA . ASP A 1 176 ? 16.453 -15.094 -18.812 1 96.31 176 ASP A CA 1
ATOM 1384 C C . ASP A 1 176 ? 15.766 -15.312 -17.469 1 96.31 176 ASP A C 1
ATOM 1386 O O . ASP A 1 176 ? 16.297 -14.93 -16.422 1 96.31 176 ASP A O 1
ATOM 1390 N N . ILE A 1 177 ? 14.625 -15.977 -17.469 1 97.31 177 ILE A N 1
ATOM 1391 C CA . ILE A 1 177 ? 13.805 -16.094 -16.281 1 97.31 177 ILE A CA 1
ATOM 1392 C C . ILE A 1 177 ? 14.531 -16.953 -15.242 1 97.31 177 ILE A C 1
ATOM 1394 O O . ILE A 1 177 ? 14.32 -16.797 -14.039 1 97.31 177 ILE A O 1
ATOM 1398 N N . ASN A 1 178 ? 15.375 -17.859 -15.656 1 97.06 178 ASN A N 1
ATOM 1399 C CA . ASN A 1 178 ? 16.078 -18.766 -14.75 1 97.06 178 ASN A CA 1
ATOM 1400 C C . ASN A 1 178 ? 17.078 -18.016 -13.883 1 97.06 178 ASN A C 1
ATOM 1402 O O . ASN A 1 178 ? 17.578 -18.547 -12.891 1 97.06 178 ASN A O 1
ATOM 1406 N N . GLN A 1 179 ? 17.344 -16.766 -14.156 1 95.88 179 GLN A N 1
ATOM 1407 C CA . GLN A 1 179 ? 18.297 -15.953 -13.406 1 95.88 179 GLN A CA 1
ATOM 1408 C C . GLN A 1 179 ? 17.578 -14.914 -12.547 1 95.88 179 GLN A C 1
ATOM 1410 O O . GLN A 1 179 ? 18.219 -14.094 -11.891 1 95.88 179 GLN A O 1
ATOM 1415 N N . ARG A 1 180 ? 16.281 -15 -12.539 1 96 180 ARG A N 1
ATOM 1416 C CA . ARG A 1 180 ? 15.508 -13.93 -11.922 1 96 180 ARG A CA 1
ATOM 1417 C C . ARG A 1 180 ? 14.75 -14.438 -10.703 1 96 180 ARG A C 1
ATOM 1419 O O . ARG A 1 180 ? 14.523 -15.641 -10.555 1 96 180 ARG A O 1
ATOM 1426 N N . LYS A 1 181 ? 14.469 -13.469 -9.812 1 97.12 181 LYS A N 1
ATOM 1427 C CA . LYS A 1 181 ? 13.414 -13.688 -8.828 1 97.12 181 LYS A CA 1
ATOM 1428 C C . LYS A 1 181 ? 12.031 -13.484 -9.453 1 97.12 181 LYS A C 1
ATOM 1430 O O . LYS A 1 181 ? 11.828 -12.547 -10.234 1 97.12 181 LYS A O 1
ATOM 1435 N N . VAL A 1 182 ? 11.141 -14.414 -9.125 1 98.44 182 VAL A N 1
ATOM 1436 C CA . VAL A 1 182 ? 9.867 -14.422 -9.828 1 98.44 182 VAL A CA 1
ATOM 1437 C C . VAL A 1 182 ? 8.734 -14.141 -8.844 1 98.44 182 VAL A C 1
ATOM 1439 O O . VAL A 1 182 ? 8.578 -14.844 -7.84 1 98.44 182 VAL A O 1
ATOM 1442 N N . LEU A 1 183 ? 8.031 -13.102 -9.125 1 98.62 183 LEU A N 1
ATOM 1443 C CA . LEU A 1 183 ? 6.762 -12.859 -8.445 1 98.62 183 LEU A CA 1
ATOM 1444 C C . LEU A 1 183 ? 5.605 -13.484 -9.227 1 98.62 183 LEU A C 1
ATOM 1446 O O . LEU A 1 183 ? 5.145 -12.914 -10.219 1 98.62 183 LEU A O 1
ATOM 1450 N N . LEU A 1 184 ? 5.168 -14.672 -8.766 1 98.88 184 LEU A N 1
ATOM 1451 C CA . LEU A 1 184 ? 4.055 -15.375 -9.391 1 98.88 184 LEU A CA 1
ATOM 1452 C C . LEU A 1 184 ? 2.719 -14.836 -8.883 1 98.88 184 LEU A C 1
ATOM 1454 O O . LEU A 1 184 ? 2.475 -14.812 -7.676 1 98.88 184 LEU A O 1
ATOM 1458 N N . MET A 1 185 ? 1.88 -14.367 -9.852 1 98.88 185 MET A N 1
ATOM 1459 C CA . MET A 1 185 ? 0.669 -13.648 -9.461 1 98.88 185 MET A CA 1
ATOM 1460 C C . MET A 1 185 ? -0.575 -14.484 -9.75 1 98.88 185 MET A C 1
ATOM 1462 O O . MET A 1 185 ? -0.861 -14.805 -10.898 1 98.88 185 MET A O 1
ATOM 1466 N N . TYR A 1 186 ? -1.304 -14.82 -8.617 1 98.62 186 TYR A N 1
ATOM 1467 C CA . TYR A 1 186 ? -2.582 -15.516 -8.695 1 98.62 186 TYR A CA 1
ATOM 1468 C C . TYR A 1 186 ? -3.422 -15.258 -7.453 1 98.62 186 TYR A C 1
ATOM 1470 O O . TYR A 1 186 ? -3.119 -15.781 -6.375 1 98.62 186 TYR A O 1
ATOM 1478 N N . PRO A 1 187 ? -4.531 -14.523 -7.617 1 98.44 187 PRO A N 1
ATOM 1479 C CA . PRO A 1 187 ? -5.184 -13.961 -6.438 1 98.44 187 PRO A CA 1
ATOM 1480 C C . PRO A 1 187 ? -5.973 -15 -5.641 1 98.44 187 PRO A C 1
ATOM 1482 O O . PRO A 1 187 ? -6.105 -14.875 -4.422 1 98.44 187 PRO A O 1
ATOM 1485 N N . ILE A 1 188 ? -6.504 -16 -6.301 1 97.25 188 ILE A N 1
ATOM 1486 C CA . ILE A 1 188 ? -7.434 -16.891 -5.613 1 97.25 188 ILE A CA 1
ATOM 1487 C C . ILE A 1 188 ? -6.977 -18.344 -5.773 1 97.25 188 ILE A C 1
ATOM 1489 O O . ILE A 1 188 ? -6.812 -18.828 -6.895 1 97.25 188 ILE A O 1
ATOM 1493 N N . MET A 1 189 ? -6.875 -19 -4.621 1 95.38 189 MET A N 1
ATOM 1494 C CA . MET A 1 189 ? -6.5 -20.406 -4.652 1 95.38 189 MET A CA 1
ATOM 1495 C C . MET A 1 189 ? -7.512 -21.25 -3.891 1 95.38 189 MET A C 1
ATOM 1497 O O . MET A 1 189 ? -7.594 -21.172 -2.664 1 95.38 189 MET A O 1
ATOM 1501 N N . CYS A 1 190 ? -8.188 -22.078 -4.602 1 92.69 190 CYS A N 1
ATOM 1502 C CA . CYS A 1 190 ? -9.141 -23 -4.004 1 92.69 190 CYS A CA 1
ATOM 1503 C C . CYS A 1 190 ? -8.5 -24.375 -3.785 1 92.69 190 CYS A C 1
ATOM 1505 O O . CYS A 1 190 ? -8.266 -24.781 -2.645 1 92.69 190 CYS A O 1
ATOM 1507 N N . THR A 1 191 ? -8.086 -25.016 -4.812 1 90.56 191 THR A N 1
ATOM 1508 C CA . THR A 1 191 ? -7.488 -26.328 -4.703 1 90.56 191 THR A CA 1
ATOM 1509 C C . THR A 1 191 ? -5.965 -26.25 -4.773 1 90.56 191 THR A C 1
ATOM 1511 O O . THR A 1 191 ? -5.266 -27.156 -4.324 1 90.56 191 THR A O 1
ATOM 1514 N N . GLY A 1 192 ? -5.5 -25.266 -5.422 1 93.44 192 GLY A N 1
ATOM 1515 C CA . GLY A 1 192 ? -4.062 -25.094 -5.574 1 93.44 192 GLY A CA 1
ATOM 1516 C C . GLY A 1 192 ? -3.52 -25.75 -6.832 1 93.44 192 GLY A C 1
ATOM 1517 O O . GLY A 1 192 ? -2.338 -25.594 -7.156 1 93.44 192 GLY A O 1
ATOM 1518 N N . ASN A 1 193 ? -4.316 -26.422 -7.625 1 92.56 193 ASN A N 1
ATOM 1519 C CA . ASN A 1 193 ? -3.881 -27.172 -8.797 1 92.56 193 ASN A CA 1
ATOM 1520 C C . ASN A 1 193 ? -3.332 -26.25 -9.883 1 92.56 193 ASN A C 1
ATOM 1522 O O . ASN A 1 193 ? -2.33 -26.578 -10.523 1 92.56 193 ASN A O 1
ATOM 1526 N N . THR A 1 194 ? -4.016 -25.125 -10.039 1 93.38 194 THR A N 1
ATOM 1527 C CA . THR A 1 194 ? -3.59 -24.156 -11.055 1 93.38 194 THR A CA 1
ATOM 1528 C C . THR A 1 194 ? -2.188 -23.641 -10.758 1 93.38 194 THR A C 1
ATOM 1530 O O . THR A 1 194 ? -1.326 -23.625 -11.641 1 93.38 194 THR A O 1
ATOM 1533 N N . VAL A 1 195 ? -1.944 -23.297 -9.547 1 96.81 195 VAL A N 1
ATOM 1534 C CA . VAL A 1 195 ? -0.649 -22.766 -9.148 1 96.81 195 VAL A CA 1
ATOM 1535 C C . VAL A 1 195 ? 0.414 -23.859 -9.242 1 96.81 195 VAL A C 1
ATOM 1537 O O . VAL A 1 195 ? 1.537 -23.609 -9.68 1 96.81 195 VAL A O 1
ATOM 1540 N N . ALA A 1 196 ? 0.049 -25.078 -8.867 1 96.69 196 ALA A N 1
ATOM 1541 C CA . ALA A 1 196 ? 0.991 -26.188 -8.945 1 96.69 196 ALA A CA 1
ATOM 1542 C C . ALA A 1 196 ? 1.473 -26.391 -10.383 1 96.69 196 ALA A C 1
ATOM 1544 O O . ALA A 1 196 ? 2.666 -26.594 -10.617 1 96.69 196 ALA A O 1
ATOM 1545 N N . LYS A 1 197 ? 0.583 -26.328 -11.305 1 95.88 197 LYS A N 1
ATOM 1546 C CA . LYS A 1 197 ? 0.94 -26.5 -12.711 1 95.88 197 LYS A CA 1
ATOM 1547 C C . LYS A 1 197 ? 1.836 -25.359 -13.188 1 95.88 197 LYS A C 1
ATOM 1549 O O . LYS A 1 197 ? 2.781 -25.578 -13.945 1 95.88 197 LYS A O 1
ATOM 1554 N N . ALA A 1 198 ? 1.522 -24.141 -12.758 1 97.56 198 ALA A N 1
ATOM 1555 C CA . ALA A 1 198 ? 2.367 -23.016 -13.109 1 97.56 198 ALA A CA 1
ATOM 1556 C C . ALA A 1 198 ? 3.785 -23.188 -12.578 1 97.56 198 ALA A C 1
ATOM 1558 O O . ALA A 1 198 ? 4.758 -22.875 -13.266 1 97.56 198 ALA A O 1
ATOM 1559 N N . LEU A 1 199 ? 3.891 -23.688 -11.414 1 97.81 199 LEU A N 1
ATOM 1560 C CA . LEU A 1 199 ? 5.191 -23.922 -10.789 1 97.81 199 LEU A CA 1
ATOM 1561 C C . LEU A 1 199 ? 5.977 -24.984 -11.547 1 97.81 199 LEU A C 1
ATOM 1563 O O . LEU A 1 199 ? 7.195 -24.875 -11.695 1 97.81 199 LEU A O 1
ATOM 1567 N N . GLU A 1 200 ? 5.289 -25.984 -12.023 1 96.38 200 GLU A N 1
ATOM 1568 C CA . GLU A 1 200 ? 5.938 -27 -12.852 1 96.38 200 GLU A CA 1
ATOM 1569 C C . GLU A 1 200 ? 6.52 -26.391 -14.117 1 96.38 200 GLU A C 1
ATOM 1571 O O . GLU A 1 200 ? 7.629 -26.734 -14.531 1 96.38 200 GLU A O 1
ATOM 1576 N N . ILE A 1 201 ? 5.77 -25.484 -14.695 1 96.62 201 ILE A N 1
ATOM 1577 C CA . ILE A 1 201 ? 6.234 -24.797 -15.898 1 96.62 201 ILE A CA 1
ATOM 1578 C C . ILE A 1 201 ? 7.48 -23.969 -15.57 1 96.62 201 ILE A C 1
ATOM 1580 O O . ILE A 1 201 ? 8.453 -23.984 -16.328 1 96.62 201 ILE A O 1
ATOM 1584 N N . LEU A 1 202 ? 7.461 -23.281 -14.469 1 98.19 202 LEU A N 1
ATOM 1585 C CA . LEU A 1 202 ? 8.617 -22.484 -14.07 1 98.19 202 LEU A CA 1
ATOM 1586 C C . LEU A 1 202 ? 9.82 -23.375 -13.805 1 98.19 202 LEU A C 1
ATOM 1588 O O . LEU A 1 202 ? 10.945 -23.031 -14.18 1 98.19 202 LEU A O 1
ATOM 1592 N N . GLU A 1 203 ? 9.57 -24.516 -13.211 1 97.19 203 GLU A N 1
ATOM 1593 C CA . GLU A 1 203 ? 10.641 -25.484 -12.961 1 97.19 203 GLU A CA 1
ATOM 1594 C C . GLU A 1 203 ? 11.227 -26 -14.273 1 97.19 203 GLU A C 1
ATOM 1596 O O . GLU A 1 203 ? 12.445 -26.156 -14.391 1 97.19 203 GLU A O 1
ATOM 1601 N N . MET A 1 204 ? 10.398 -26.281 -15.227 1 95.94 204 MET A N 1
ATOM 1602 C CA . MET A 1 204 ? 10.836 -26.75 -16.547 1 95.94 204 MET A CA 1
ATOM 1603 C C . MET A 1 204 ? 11.703 -25.703 -17.234 1 95.94 204 MET A C 1
ATOM 1605 O O . MET A 1 204 ? 12.5 -26.031 -18.109 1 95.94 204 MET A O 1
ATOM 1609 N N . ASN A 1 205 ? 11.516 -24.469 -16.859 1 97.25 205 ASN A N 1
ATOM 1610 C CA . ASN A 1 205 ? 12.328 -23.391 -17.391 1 97.25 205 ASN A CA 1
ATOM 1611 C C . ASN A 1 205 ? 13.484 -23.047 -16.453 1 97.25 205 ASN A C 1
ATOM 1613 O O . ASN A 1 205 ? 14.039 -21.938 -16.531 1 97.25 205 ASN A O 1
ATOM 1617 N N . ASN A 1 206 ? 13.758 -23.906 -15.5 1 97.88 206 ASN A N 1
ATOM 1618 C CA . ASN A 1 206 ? 14.93 -23.906 -14.625 1 97.88 206 ASN A CA 1
ATOM 1619 C C . ASN A 1 206 ? 14.859 -22.781 -13.602 1 97.88 206 ASN A C 1
ATOM 1621 O O . ASN A 1 206 ? 15.891 -22.219 -13.219 1 97.88 206 ASN A O 1
ATOM 1625 N N . VAL A 1 207 ? 13.719 -22.359 -13.297 1 98.31 207 VAL A N 1
ATOM 1626 C CA . VAL A 1 207 ? 13.57 -21.422 -12.188 1 98.31 207 VAL A CA 1
ATOM 1627 C C . VAL A 1 207 ? 13.633 -22.172 -10.859 1 98.31 207 VAL A C 1
ATOM 1629 O O . VAL A 1 207 ? 12.859 -23.109 -10.641 1 98.31 207 VAL A O 1
ATOM 1632 N N . LYS A 1 208 ? 14.523 -21.734 -10.031 1 97.69 208 LYS A N 1
ATOM 1633 C CA . LYS A 1 208 ? 14.625 -22.359 -8.719 1 97.69 208 LYS A CA 1
ATOM 1634 C C . LYS A 1 208 ? 13.422 -22.016 -7.848 1 97.69 208 LYS A C 1
ATOM 1636 O O . LYS A 1 208 ? 12.961 -20.875 -7.84 1 97.69 208 LYS A O 1
ATOM 1641 N N . GLU A 1 209 ? 12.938 -22.969 -7.09 1 97.06 209 GLU A N 1
ATOM 1642 C CA . GLU A 1 209 ? 11.781 -22.781 -6.227 1 97.06 209 GLU A CA 1
ATOM 1643 C C . GLU A 1 209 ? 12 -21.656 -5.23 1 97.06 209 GLU A C 1
ATOM 1645 O O . GLU A 1 209 ? 11.078 -20.891 -4.938 1 97.06 209 GLU A O 1
ATOM 1650 N N . GLU A 1 210 ? 13.234 -21.562 -4.734 1 97.12 210 GLU A N 1
ATOM 1651 C CA . GLU A 1 210 ? 13.555 -20.562 -3.713 1 97.12 210 GLU A CA 1
ATOM 1652 C C . GLU A 1 210 ? 13.484 -19.141 -4.277 1 97.12 210 GLU A C 1
ATOM 1654 O O . GLU A 1 210 ? 13.453 -18.172 -3.523 1 97.12 210 GLU A O 1
ATOM 1659 N N . ASN A 1 211 ? 13.469 -19.047 -5.59 1 97.62 211 ASN A N 1
ATOM 1660 C CA . ASN A 1 211 ? 13.414 -17.75 -6.242 1 97.62 211 ASN A CA 1
ATOM 1661 C C . ASN A 1 211 ? 11.984 -17.344 -6.586 1 97.62 211 ASN A C 1
ATOM 1663 O O . ASN A 1 211 ? 11.766 -16.312 -7.211 1 97.62 211 ASN A O 1
ATOM 1667 N N . ILE A 1 212 ? 11.039 -18.125 -6.145 1 98.5 212 ILE A N 1
ATOM 1668 C CA . ILE A 1 212 ? 9.648 -17.859 -6.496 1 98.5 212 ILE A CA 1
ATOM 1669 C C . ILE A 1 212 ? 8.891 -17.391 -5.258 1 98.5 212 ILE A C 1
ATOM 1671 O O . ILE A 1 212 ? 8.945 -18.031 -4.207 1 98.5 212 ILE A O 1
ATOM 1675 N N . ILE A 1 213 ? 8.234 -16.266 -5.395 1 98.56 213 ILE A N 1
ATOM 1676 C CA . ILE A 1 213 ? 7.293 -15.781 -4.398 1 98.56 213 ILE A CA 1
ATOM 1677 C C . ILE A 1 213 ? 5.891 -15.719 -5 1 98.56 213 ILE A C 1
ATOM 1679 O O . ILE A 1 213 ? 5.652 -14.984 -5.961 1 98.56 213 ILE A O 1
ATOM 1683 N N . LEU A 1 214 ? 5.016 -16.484 -4.43 1 98.88 214 LEU A N 1
ATOM 1684 C CA . LEU A 1 214 ? 3.623 -16.453 -4.863 1 98.88 214 LEU A CA 1
ATOM 1685 C C . LEU A 1 214 ? 2.865 -15.32 -4.18 1 98.88 214 LEU A C 1
ATOM 1687 O O . 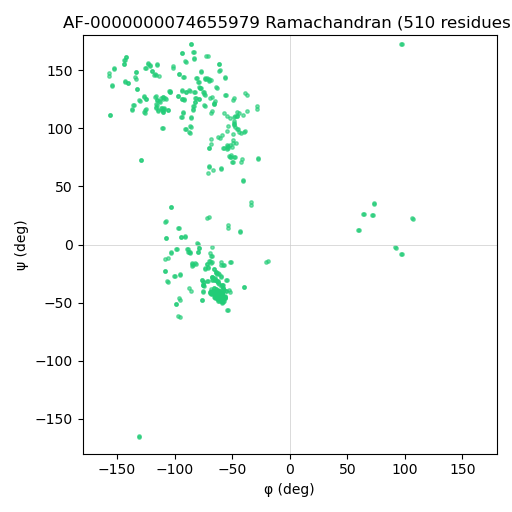LEU A 1 214 ? 2.805 -15.266 -2.949 1 98.88 214 LEU A O 1
ATOM 1691 N N . LEU A 1 215 ? 2.363 -14.422 -5 1 98.81 215 LEU A N 1
ATOM 1692 C CA . LEU A 1 215 ? 1.47 -13.375 -4.52 1 98.81 215 LEU A CA 1
ATOM 1693 C C . LEU A 1 215 ? 0.012 -13.797 -4.641 1 98.81 215 LEU A C 1
ATOM 1695 O O . LEU A 1 215 ? -0.506 -13.945 -5.75 1 98.81 215 LEU A O 1
ATOM 1699 N N . ASN A 1 216 ? -0.618 -13.969 -3.504 1 98.75 216 ASN A N 1
ATOM 1700 C CA . ASN A 1 216 ? -1.97 -14.516 -3.4 1 98.75 216 ASN A CA 1
ATOM 1701 C C . ASN A 1 216 ? -2.836 -13.68 -2.461 1 98.75 216 ASN A C 1
ATOM 1703 O O . ASN A 1 216 ? -2.322 -13.023 -1.552 1 98.75 216 ASN A O 1
ATOM 1707 N N . LEU A 1 217 ? -4.172 -13.609 -2.744 1 98.69 217 LEU A N 1
ATOM 1708 C CA . LEU A 1 217 ? -5.062 -12.852 -1.87 1 98.69 217 LEU A CA 1
ATOM 1709 C C . LEU A 1 217 ? -5.793 -13.781 -0.906 1 98.69 217 LEU A C 1
ATOM 1711 O O . LEU A 1 217 ? -5.844 -13.516 0.298 1 98.69 217 LEU A O 1
ATOM 1715 N N . PHE A 1 218 ? -6.387 -14.812 -1.497 1 98.06 218 PHE A N 1
ATOM 1716 C CA . PHE A 1 218 ? -7.203 -15.734 -0.711 1 98.06 218 PHE A CA 1
ATOM 1717 C C . PHE A 1 218 ? -6.848 -17.188 -1.029 1 98.06 218 PHE A C 1
ATOM 1719 O O . PHE A 1 218 ? -6.77 -17.562 -2.197 1 98.06 218 PHE A O 1
ATOM 1726 N N . CYS A 1 219 ? -6.691 -17.953 0.014 1 97.19 219 CYS A N 1
ATOM 1727 C CA . CYS A 1 219 ? -6.473 -19.359 -0.254 1 97.19 219 CYS A CA 1
ATOM 1728 C C . CYS A 1 219 ? -7.152 -20.234 0.798 1 97.19 219 CYS A C 1
ATOM 1730 O O . CYS A 1 219 ? -7.504 -19.75 1.875 1 97.19 219 CYS A O 1
ATOM 1732 N N . THR A 1 220 ? -7.391 -21.469 0.44 1 96.31 220 THR A N 1
ATOM 1733 C CA . THR A 1 220 ? -7.945 -22.438 1.368 1 96.31 220 THR A CA 1
ATOM 1734 C C . THR A 1 220 ? -6.832 -23.188 2.102 1 96.31 220 THR A C 1
ATOM 1736 O O . THR A 1 220 ? -5.699 -23.234 1.625 1 96.31 220 THR A O 1
ATOM 1739 N N . PRO A 1 221 ? -7.195 -23.734 3.236 1 96 221 PRO A N 1
ATOM 1740 C CA . PRO A 1 221 ? -6.188 -24.547 3.918 1 96 221 PRO A CA 1
ATOM 1741 C C . PRO A 1 221 ? -5.684 -25.703 3.059 1 96 221 PRO A C 1
ATOM 1743 O O . PRO A 1 221 ? -4.492 -26.016 3.082 1 96 221 PRO A O 1
ATOM 1746 N N . GLN A 1 222 ? -6.551 -26.281 2.348 1 94.56 222 GLN A N 1
ATOM 1747 C CA . GLN A 1 222 ? -6.199 -27.391 1.468 1 94.56 222 GLN A CA 1
ATOM 1748 C C . GLN A 1 222 ? -5.152 -26.953 0.439 1 94.56 222 GLN A C 1
ATOM 1750 O O . GLN A 1 222 ? -4.141 -27.641 0.261 1 94.56 222 GLN A O 1
ATOM 1755 N N . SER A 1 223 ? -5.402 -25.859 -0.186 1 96.25 223 SER A N 1
ATOM 1756 C CA . SER A 1 223 ? -4.48 -25.391 -1.211 1 96.25 223 SER A CA 1
ATOM 1757 C C . SER A 1 223 ? -3.135 -25 -0.605 1 96.25 223 SER A C 1
ATOM 1759 O O . SER A 1 223 ? -2.084 -25.266 -1.191 1 96.25 223 SER A O 1
ATOM 1761 N N . ALA A 1 224 ? -3.166 -24.344 0.509 1 96.94 224 ALA A N 1
ATOM 1762 C CA . ALA A 1 224 ? -1.939 -23.969 1.209 1 96.94 224 ALA A CA 1
ATOM 1763 C C . ALA A 1 224 ? -1.1 -25.203 1.542 1 96.94 224 ALA A C 1
ATOM 1765 O O . ALA A 1 224 ? 0.097 -25.234 1.244 1 96.94 224 ALA A O 1
ATOM 1766 N N . ASN A 1 225 ? -1.752 -26.156 2.068 1 95.69 225 ASN A N 1
ATOM 1767 C CA . ASN A 1 225 ? -1.058 -27.391 2.449 1 95.69 225 ASN A CA 1
ATOM 1768 C C . ASN A 1 225 ? -0.465 -28.094 1.233 1 95.69 225 ASN A C 1
ATOM 1770 O O . ASN A 1 225 ? 0.673 -28.562 1.276 1 95.69 225 ASN A O 1
ATOM 1774 N N . GLN A 1 226 ? -1.233 -28.203 0.245 1 95.12 226 GLN A N 1
ATOM 1775 C CA . GLN A 1 226 ? -0.78 -28.844 -0.979 1 95.12 226 GLN A CA 1
ATOM 1776 C C . GLN A 1 226 ? 0.473 -28.172 -1.53 1 95.12 226 GLN A C 1
ATOM 1778 O O . GLN A 1 226 ? 1.452 -28.844 -1.861 1 95.12 226 GLN A O 1
ATOM 1783 N N . LEU A 1 227 ? 0.505 -26.922 -1.579 1 97.12 227 LEU A N 1
ATOM 1784 C CA . LEU A 1 227 ? 1.592 -26.188 -2.217 1 97.12 227 LEU A CA 1
ATOM 1785 C C . LEU A 1 227 ? 2.838 -26.188 -1.338 1 97.12 227 LEU A C 1
ATOM 1787 O O . LEU A 1 227 ? 3.957 -26.297 -1.84 1 97.12 227 LEU A O 1
ATOM 1791 N N . VAL A 1 228 ? 2.66 -26.031 -0.031 1 96.75 228 VAL A N 1
ATOM 1792 C CA . VAL A 1 228 ? 3.816 -25.984 0.859 1 96.75 228 VAL A CA 1
ATOM 1793 C C . VAL A 1 228 ? 4.492 -27.359 0.885 1 96.75 228 VAL A C 1
ATOM 1795 O O . VAL A 1 228 ? 5.707 -27.453 1.073 1 96.75 228 VAL A O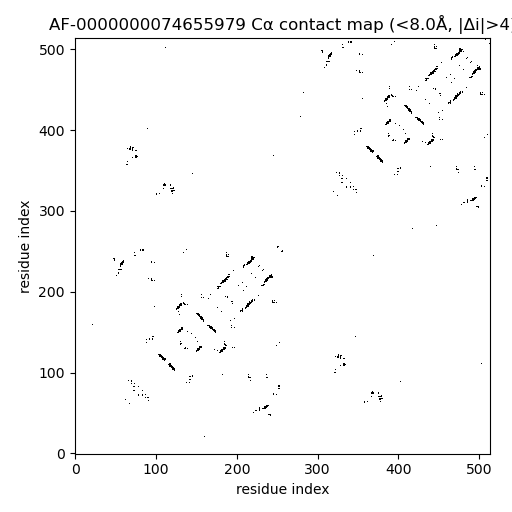 1
ATOM 1798 N N . THR A 1 229 ? 3.688 -28.406 0.7 1 96.12 229 THR A N 1
ATOM 1799 C CA . THR A 1 229 ? 4.219 -29.766 0.677 1 96.12 229 THR A CA 1
ATOM 1800 C C . THR A 1 229 ? 4.914 -30.047 -0.651 1 96.12 229 THR A C 1
ATOM 1802 O O . THR A 1 229 ? 6.035 -30.562 -0.672 1 96.12 229 THR A O 1
ATOM 1805 N N . LYS A 1 230 ? 4.305 -29.734 -1.698 1 96.62 230 LYS A N 1
ATOM 1806 C CA . LYS A 1 230 ? 4.816 -30.047 -3.027 1 96.62 230 LYS A CA 1
ATOM 1807 C C . LYS A 1 230 ? 5.98 -29.141 -3.406 1 96.62 230 LYS A C 1
ATOM 1809 O O . LYS A 1 230 ? 6.902 -29.562 -4.109 1 96.62 230 LYS A O 1
ATOM 1814 N N . PHE A 1 231 ? 5.938 -27.906 -3.004 1 97.69 231 PHE A N 1
ATOM 1815 C CA . PHE A 1 231 ? 6.941 -26.906 -3.328 1 97.69 231 PHE A CA 1
ATOM 1816 C C . PHE A 1 231 ? 7.426 -26.203 -2.068 1 97.69 231 PHE A C 1
ATOM 1818 O O . PHE A 1 231 ? 7.215 -25 -1.903 1 97.69 231 PHE A O 1
ATOM 1825 N N . PRO A 1 232 ? 8.203 -26.844 -1.252 1 96.75 232 PRO A N 1
ATOM 1826 C CA . PRO A 1 232 ? 8.586 -26.312 0.06 1 96.75 232 PRO A CA 1
ATOM 1827 C C . PRO A 1 232 ? 9.555 -25.141 -0.035 1 96.75 232 PRO A C 1
ATOM 1829 O O . PRO A 1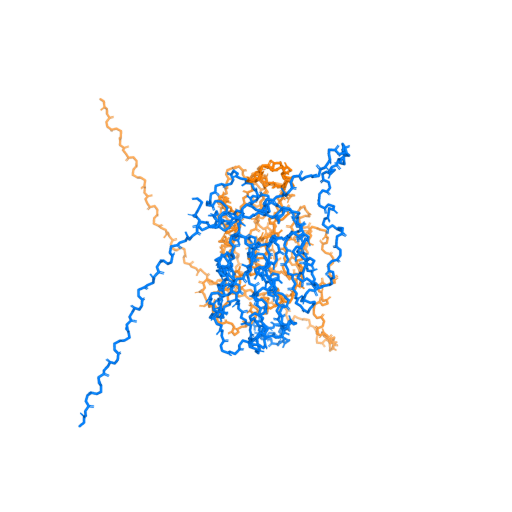 232 ? 9.711 -24.391 0.93 1 96.75 232 PRO A O 1
ATOM 1832 N N . GLY A 1 233 ? 10.219 -24.984 -1.145 1 97.31 233 GLY A N 1
ATOM 1833 C CA . GLY A 1 233 ? 11.18 -23.906 -1.299 1 97.31 233 GLY A CA 1
ATOM 1834 C C . GLY A 1 233 ? 10.539 -22.578 -1.671 1 97.31 233 GLY A C 1
ATOM 1835 O O . GLY A 1 233 ? 11.164 -21.531 -1.54 1 97.31 233 GLY A O 1
ATOM 1836 N N . MET A 1 234 ? 9.336 -22.578 -2.117 1 98.06 234 MET A N 1
ATOM 1837 C CA . MET A 1 234 ? 8.641 -21.375 -2.576 1 98.06 234 MET A CA 1
ATOM 1838 C C . MET A 1 234 ? 8.078 -20.578 -1.397 1 98.06 234 MET A C 1
ATOM 1840 O O . MET A 1 234 ? 7.621 -21.172 -0.413 1 98.06 234 MET A O 1
ATOM 1844 N N . THR A 1 235 ? 8.117 -19.266 -1.503 1 98.25 235 THR A N 1
ATOM 1845 C CA . THR A 1 235 ? 7.445 -18.406 -0.53 1 98.25 235 THR A CA 1
ATOM 1846 C C . THR A 1 235 ? 6.016 -18.109 -0.967 1 98.25 235 THR A C 1
ATOM 1848 O O . THR A 1 235 ? 5.766 -17.828 -2.139 1 98.25 235 THR A O 1
ATOM 1851 N N . ILE A 1 236 ? 5.125 -18.281 -0.085 1 98.56 236 ILE A N 1
ATOM 1852 C CA . ILE A 1 236 ? 3.727 -17.969 -0.349 1 98.56 236 ILE A CA 1
ATOM 1853 C C . ILE A 1 236 ? 3.291 -16.781 0.522 1 98.56 236 ILE A C 1
ATOM 1855 O O . ILE A 1 236 ? 3.447 -16.828 1.745 1 98.56 236 ILE A O 1
ATOM 1859 N N . LEU A 1 237 ? 2.832 -15.75 -0.123 1 98.44 237 LEU A N 1
ATOM 1860 C CA . LEU A 1 237 ? 2.248 -14.594 0.556 1 98.44 237 LEU A CA 1
ATOM 1861 C C . LEU A 1 237 ? 0.744 -14.523 0.313 1 98.44 237 LEU A C 1
ATOM 1863 O O . LEU A 1 237 ? 0.294 -14.57 -0.834 1 98.44 237 LEU A O 1
ATOM 1867 N N . THR A 1 238 ? -0.055 -14.461 1.386 1 98.5 238 THR A N 1
ATOM 1868 C CA . THR A 1 238 ? -1.505 -14.367 1.25 1 98.5 238 THR A CA 1
ATOM 1869 C C . THR A 1 238 ? -2.092 -13.453 2.32 1 98.5 238 THR A C 1
ATOM 1871 O O . THR A 1 238 ? -1.425 -13.141 3.311 1 98.5 238 THR A O 1
ATOM 1874 N N . THR A 1 239 ? -3.305 -12.992 2.074 1 98 239 THR A N 1
ATOM 1875 C CA . THR A 1 239 ? -3.928 -12.117 3.066 1 98 239 THR A CA 1
ATOM 1876 C C . THR A 1 239 ? -4.824 -12.922 4.004 1 98 239 THR A C 1
ATOM 1878 O O . THR A 1 239 ? -5.039 -12.531 5.152 1 98 239 THR A O 1
ATOM 1881 N N . GLU A 1 240 ? -5.312 -14.094 3.439 1 97.31 240 GLU A N 1
ATOM 1882 C CA . GLU A 1 240 ? -6.289 -14.828 4.234 1 97.31 240 GLU A CA 1
ATOM 1883 C C . GLU A 1 240 ? -6.289 -16.312 3.869 1 97.31 240 GLU A C 1
ATOM 1885 O O . GLU A 1 240 ? -6.207 -16.672 2.691 1 97.31 240 GLU A O 1
ATOM 1890 N N . VAL A 1 241 ? -6.348 -17.109 4.902 1 96.5 241 VAL A N 1
ATOM 1891 C CA . VAL A 1 241 ? -6.633 -18.531 4.762 1 96.5 241 VAL A CA 1
ATOM 1892 C C . VAL A 1 241 ? -8.016 -18.844 5.324 1 96.5 241 VAL A C 1
ATOM 1894 O O . VAL A 1 241 ? -8.266 -18.641 6.516 1 96.5 241 VAL A O 1
ATOM 1897 N N . HIS A 1 242 ? -8.867 -19.234 4.441 1 94.25 242 HIS A N 1
ATOM 1898 C CA . HIS A 1 242 ? -10.258 -19.516 4.785 1 94.25 242 HIS A CA 1
ATOM 1899 C C . HIS A 1 242 ? -10.797 -20.703 4 1 94.25 242 HIS A C 1
ATOM 1901 O O . HIS A 1 242 ? -10.477 -20.859 2.822 1 94.25 242 HIS A O 1
ATOM 1907 N N . PRO A 1 243 ? -11.578 -21.547 4.613 1 92.19 243 PRO A N 1
ATOM 1908 C CA . PRO A 1 243 ? -12.078 -22.734 3.92 1 92.19 243 PRO A CA 1
ATOM 1909 C C . PRO A 1 243 ? -12.812 -22.391 2.623 1 92.19 243 PRO A C 1
ATOM 1911 O O . PRO A 1 243 ? -12.844 -23.219 1.697 1 92.19 243 PRO A O 1
ATOM 1914 N N . VAL A 1 244 ? -13.398 -21.25 2.658 1 91.69 244 VAL A N 1
ATOM 1915 C CA . VAL A 1 244 ? -14.086 -20.812 1.45 1 91.69 244 VAL A CA 1
ATOM 1916 C C . VAL A 1 244 ? -13.344 -19.625 0.834 1 91.69 244 VAL A C 1
ATOM 1918 O O . VAL A 1 244 ? -13.227 -18.562 1.453 1 91.69 244 VAL A O 1
ATOM 1921 N N . ALA A 1 245 ? -12.836 -19.828 -0.346 1 92.75 245 ALA A N 1
ATOM 1922 C CA . ALA A 1 245 ? -12.227 -18.734 -1.095 1 92.75 245 ALA A CA 1
ATOM 1923 C C . ALA A 1 245 ? -13.242 -18.062 -2.014 1 92.75 245 ALA A C 1
ATOM 1925 O O . ALA A 1 245 ? -14.148 -18.719 -2.529 1 92.75 245 ALA A O 1
ATOM 1926 N N . PRO A 1 246 ? -13.125 -16.734 -2.168 1 94.44 246 PRO A N 1
ATOM 1927 C CA . PRO A 1 246 ? -14.055 -16.047 -3.066 1 94.44 246 PRO A CA 1
ATOM 1928 C C . PRO A 1 246 ? -13.812 -16.375 -4.535 1 94.44 246 PRO A C 1
ATOM 1930 O O . PRO A 1 246 ? -13.273 -15.547 -5.277 1 94.44 246 PRO A O 1
ATOM 1933 N N . SER A 1 247 ? -14.305 -17.422 -5.016 1 89.81 247 SER A N 1
ATOM 1934 C CA . SER A 1 247 ? -14.047 -17.938 -6.352 1 89.81 247 SER A CA 1
ATOM 1935 C C . SER A 1 247 ? -14.68 -17.047 -7.422 1 89.81 247 SER A C 1
ATOM 1937 O O . SER A 1 247 ? -14.359 -17.172 -8.602 1 89.81 247 SER A O 1
ATOM 1939 N N . HIS A 1 248 ? -15.555 -16.188 -7.008 1 91.75 248 HIS A N 1
ATOM 1940 C CA . HIS A 1 248 ? -16.219 -15.297 -7.949 1 91.75 248 HIS A CA 1
ATOM 1941 C C . HIS A 1 248 ? -15.32 -14.125 -8.32 1 91.75 248 HIS A C 1
ATOM 1943 O O . HIS A 1 248 ? -15.711 -13.273 -9.125 1 91.75 248 HIS A O 1
ATOM 1949 N N . PHE A 1 249 ? -14.195 -14.031 -7.836 1 95.31 249 PHE A N 1
ATOM 1950 C CA . PHE A 1 249 ? -13.281 -12.906 -8.008 1 95.31 249 PHE A CA 1
ATOM 1951 C C . PHE A 1 249 ? -13.07 -12.609 -9.484 1 95.31 249 PHE A C 1
ATOM 1953 O O . PHE A 1 249 ? -13.258 -11.469 -9.93 1 95.31 249 PHE A O 1
ATOM 1960 N N . GLY A 1 250 ? -12.625 -13.617 -10.25 1 93.5 250 GLY A N 1
ATOM 1961 C CA . GLY A 1 250 ? -12.336 -13.398 -11.656 1 93.5 250 GLY A CA 1
ATOM 1962 C C . GLY A 1 250 ? -13.523 -12.852 -12.43 1 93.5 250 GLY A C 1
ATOM 1963 O O . GLY A 1 250 ? -13.383 -11.891 -13.18 1 93.5 250 GLY A O 1
ATOM 1964 N N . GLN A 1 251 ? -14.609 -13.414 -12.188 1 92 251 GLN A N 1
ATOM 1965 C CA . GLN A 1 251 ? -15.82 -13.008 -12.898 1 92 251 GLN A CA 1
ATOM 1966 C C . GLN A 1 251 ? -16.203 -11.57 -12.547 1 92 251 GLN A C 1
ATOM 1968 O O . GLN A 1 251 ? -16.516 -10.773 -13.438 1 92 251 GLN A O 1
ATOM 1973 N N . LYS A 1 252 ? -16.188 -11.234 -11.344 1 94.69 252 LYS A N 1
ATOM 1974 C CA . LYS A 1 252 ? -16.562 -9.898 -10.891 1 94.69 252 LYS A CA 1
ATOM 1975 C C . LYS A 1 252 ? -15.539 -8.852 -11.344 1 94.69 252 LYS A C 1
ATOM 1977 O O . LYS A 1 252 ? -15.914 -7.773 -11.805 1 94.69 252 LYS A O 1
ATOM 1982 N N . TYR A 1 253 ? -14.297 -9.172 -11.281 1 97.06 253 TYR A N 1
ATOM 1983 C CA . TYR A 1 253 ? -13.242 -8.219 -11.617 1 97.06 253 TYR A CA 1
ATOM 1984 C C . TYR A 1 253 ? -13.242 -7.898 -13.109 1 97.06 253 TYR A C 1
ATOM 1986 O O . TYR A 1 253 ? -13.117 -6.738 -13.5 1 97.06 253 TYR A O 1
ATOM 1994 N N . PHE A 1 254 ? -13.43 -8.906 -13.898 1 95.12 254 PHE A N 1
ATOM 1995 C CA . PHE A 1 254 ? -13.297 -8.719 -15.344 1 95.12 254 PHE A CA 1
ATOM 1996 C C . PHE A 1 254 ? -14.656 -8.516 -15.992 1 95.12 254 PHE A C 1
ATOM 1998 O O . PHE A 1 254 ? -14.742 -8.242 -17.188 1 95.12 254 PHE A O 1
ATOM 2005 N N . GLY A 1 255 ? -15.727 -8.617 -15.227 1 90.56 255 GLY A N 1
ATOM 2006 C CA . GLY A 1 255 ? -17.062 -8.352 -15.734 1 90.56 255 GLY A CA 1
ATOM 2007 C C . GLY A 1 255 ? -17.578 -9.438 -16.656 1 90.56 255 GLY A C 1
ATOM 2008 O O . GLY A 1 255 ? -18.188 -9.148 -17.688 1 90.56 255 GLY A O 1
ATOM 2009 N N . THR A 1 256 ? -17.281 -10.602 -16.422 1 81.31 256 THR A N 1
ATOM 2010 C CA . THR A 1 256 ? -17.75 -11.711 -17.234 1 81.31 256 THR A CA 1
ATOM 2011 C C . THR A 1 256 ? -18.797 -12.523 -16.469 1 81.31 256 THR A C 1
ATOM 2013 O O . THR A 1 256 ? -18.984 -13.719 -16.734 1 81.31 256 THR A O 1
ATOM 2016 N N . ASP A 1 257 ? -19.375 -11.812 -15.391 1 65.81 257 ASP A N 1
ATOM 2017 C CA . ASP A 1 257 ? -20.453 -12.469 -14.648 1 65.81 257 ASP A CA 1
ATOM 2018 C C . ASP A 1 257 ? -21.719 -12.578 -15.5 1 65.81 257 ASP A C 1
ATOM 2020 O O . ASP A 1 257 ? -21.891 -11.812 -16.453 1 65.81 257 ASP A O 1
ATOM 2024 N N . MET B 1 1 ? -44.812 40.781 -14.898 1 24.23 1 MET B N 1
ATOM 2025 C CA . MET B 1 1 ? -44.125 39.562 -14.57 1 24.23 1 MET B CA 1
ATOM 2026 C C . MET B 1 1 ? -42.625 39.656 -14.867 1 24.23 1 MET B C 1
ATOM 2028 O O . MET B 1 1 ? -42.219 39.656 -16.031 1 24.23 1 MET B O 1
ATOM 2032 N N . GLU B 1 2 ? -41.8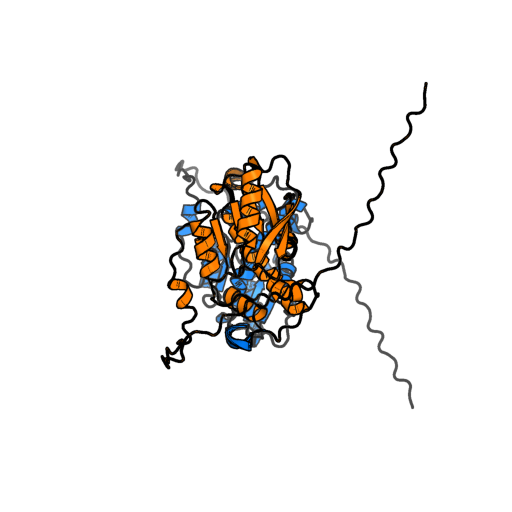75 40.438 -14.141 1 21.56 2 GLU B N 1
ATOM 2033 C CA . GLU B 1 2 ? -40.531 41.031 -14.344 1 21.56 2 GLU B CA 1
ATOM 2034 C C . GLU B 1 2 ? -39.469 39.969 -14.336 1 21.56 2 GLU B C 1
ATOM 2036 O O . GLU B 1 2 ? -39.469 39.062 -13.508 1 21.56 2 GLU B O 1
ATOM 2041 N N . ARG B 1 3 ? -38.75 39.75 -15.562 1 24.22 3 ARG B N 1
ATOM 2042 C CA . ARG B 1 3 ? -37.625 38.875 -15.977 1 24.22 3 ARG B CA 1
ATOM 2043 C C . ARG B 1 3 ? -36.438 39.062 -15.062 1 24.22 3 ARG B C 1
ATOM 2045 O O . ARG B 1 3 ? -35.906 40.188 -14.922 1 24.22 3 ARG B O 1
ATOM 2052 N N . GLY B 1 4 ? -36.375 38.406 -13.875 1 22.7 4 GLY B N 1
ATOM 2053 C CA . GLY B 1 4 ? -35.344 38.469 -12.867 1 22.7 4 GLY B CA 1
ATOM 2054 C C . GLY B 1 4 ? -33.938 38.312 -13.445 1 22.7 4 GLY B C 1
ATOM 2055 O O . GLY B 1 4 ? -33.719 37.5 -14.344 1 22.7 4 GLY B O 1
ATOM 2056 N N . SER B 1 5 ? -33.125 39.375 -13.531 1 26.11 5 SER B N 1
ATOM 2057 C CA . SER B 1 5 ? -31.75 39.562 -13.984 1 26.11 5 SER B CA 1
ATOM 2058 C C . SER B 1 5 ? -30.828 38.5 -13.438 1 26.11 5 SER B C 1
ATOM 2060 O O . SER B 1 5 ? -30.828 38.219 -12.234 1 26.11 5 SER B O 1
ATOM 2062 N N . GLY B 1 6 ? -30.516 37.469 -14.242 1 22.8 6 GLY B N 1
ATOM 2063 C CA . GLY B 1 6 ? -29.609 36.344 -14.133 1 22.8 6 GLY B CA 1
ATOM 2064 C C . GLY B 1 6 ? -28.219 36.719 -13.656 1 22.8 6 GLY B C 1
ATOM 2065 O O . GLY B 1 6 ? -27.562 37.562 -14.273 1 22.8 6 GLY B O 1
ATOM 2066 N N . ALA B 1 7 ? -27.922 36.781 -12.32 1 24.92 7 ALA B N 1
ATOM 2067 C CA . ALA B 1 7 ? -26.641 37.031 -11.688 1 24.92 7 ALA B CA 1
ATOM 2068 C C . ALA B 1 7 ? -25.516 36.281 -12.367 1 24.92 7 ALA B C 1
ATOM 2070 O O . ALA B 1 7 ? -25.609 35.062 -12.531 1 24.92 7 ALA B O 1
ATOM 2071 N N . CYS B 1 8 ? -24.766 36.875 -13.289 1 21.98 8 CYS B N 1
ATOM 2072 C CA . CYS B 1 8 ? -23.609 36.469 -14.055 1 21.98 8 CYS B CA 1
ATOM 2073 C C . CYS B 1 8 ? -22.516 35.938 -13.133 1 21.98 8 CYS B C 1
ATOM 2075 O O . CYS B 1 8 ? -22.016 36.656 -12.266 1 21.98 8 CYS B O 1
ATOM 2077 N N . LEU B 1 9 ? -22.531 34.656 -12.758 1 22.84 9 LEU B N 1
ATOM 2078 C CA . LEU B 1 9 ? -21.5 33.938 -11.992 1 22.84 9 LEU B CA 1
ATOM 2079 C C . LEU B 1 9 ? -20.125 34.156 -12.609 1 22.84 9 LEU B C 1
ATOM 2081 O O . LEU B 1 9 ? -19.891 33.812 -13.758 1 22.84 9 LEU B O 1
ATOM 2085 N N . GLN B 1 10 ? -19.453 35.312 -12.25 1 19.98 10 GLN B N 1
ATOM 2086 C CA . GLN B 1 10 ? -18.109 35.656 -12.695 1 19.98 10 GLN B CA 1
ATOM 2087 C C . GLN B 1 10 ? -17.141 34.469 -12.508 1 19.98 10 GLN B C 1
ATOM 2089 O O . GLN B 1 10 ? -17.062 33.906 -11.414 1 19.98 10 GLN B O 1
ATOM 2094 N N . ILE B 1 11 ? -16.766 33.781 -13.531 1 23.94 11 ILE B N 1
ATOM 2095 C CA . ILE B 1 11 ? -15.75 32.75 -13.727 1 23.94 11 ILE B CA 1
ATOM 2096 C C . ILE B 1 11 ? -14.414 33.25 -13.18 1 23.94 11 ILE B C 1
ATOM 2098 O O . ILE B 1 11 ? -13.859 34.219 -13.672 1 23.94 11 ILE B O 1
ATOM 2102 N N . MET B 1 12 ? -14.242 33.281 -11.836 1 22.38 12 MET B N 1
ATOM 2103 C CA . MET B 1 12 ? -12.961 33.719 -11.297 1 22.38 12 MET B CA 1
ATOM 2104 C C . MET B 1 12 ? -11.805 33 -12 1 22.38 12 MET B C 1
ATOM 2106 O O . MET B 1 12 ? -11.844 31.781 -12.18 1 22.38 12 MET B O 1
ATOM 2110 N N . ASP B 1 13 ? -11.117 33.625 -12.891 1 24.06 13 ASP B N 1
ATOM 2111 C CA . ASP B 1 13 ? -9.883 33.188 -13.555 1 24.06 13 ASP B CA 1
ATOM 2112 C C . ASP B 1 13 ? -8.883 32.625 -12.555 1 24.06 13 ASP B C 1
ATOM 2114 O O . ASP B 1 13 ? -8.734 33.125 -11.445 1 24.06 13 ASP B O 1
ATOM 2118 N N . PRO B 1 14 ? -8.562 31.344 -12.602 1 25.39 14 PRO B N 1
ATOM 2119 C CA . PRO B 1 14 ? -7.629 30.719 -11.672 1 25.39 14 PRO B CA 1
ATOM 2120 C C . PRO B 1 14 ? -6.34 31.516 -11.492 1 25.39 14 PRO B C 1
ATOM 2122 O O . PRO B 1 14 ? -5.625 31.766 -12.469 1 25.39 14 PRO B O 1
ATOM 2125 N N . ASP B 1 15 ? -6.336 32.625 -10.75 1 27.09 15 ASP B N 1
ATOM 2126 C CA . ASP B 1 15 ? -5.137 33.406 -10.445 1 27.09 15 ASP B CA 1
ATOM 2127 C C . ASP B 1 15 ? -3.947 32.5 -10.164 1 27.09 15 ASP B C 1
ATOM 2129 O O . ASP B 1 15 ? -4.02 31.625 -9.281 1 27.09 15 ASP B O 1
ATOM 2133 N N . VAL B 1 16 ? -3.115 32.25 -11.109 1 26 16 VAL B N 1
ATOM 2134 C CA . VAL B 1 16 ? -1.798 31.641 -10.992 1 26 16 VAL B CA 1
ATOM 2135 C C . VAL B 1 16 ? -0.996 32.344 -9.898 1 26 16 VAL B C 1
ATOM 2137 O O . VAL B 1 16 ? -0.669 33.531 -10.023 1 26 16 VAL B O 1
ATOM 2140 N N . ILE B 1 17 ? -1.297 32.188 -8.688 1 28.94 17 ILE B N 1
ATOM 2141 C CA . ILE B 1 17 ? -0.417 32.75 -7.68 1 28.94 17 ILE B CA 1
ATOM 2142 C C . ILE B 1 17 ? 1.036 32.438 -8.008 1 28.94 17 ILE B C 1
ATOM 2144 O O . ILE B 1 17 ? 1.371 31.266 -8.281 1 28.94 17 ILE B O 1
ATOM 2148 N N . PRO B 1 18 ? 1.84 33.406 -8.375 1 23.83 18 PRO B N 1
ATOM 2149 C CA . PRO B 1 18 ? 3.266 33.219 -8.648 1 23.83 18 PRO B CA 1
ATOM 2150 C C . PRO B 1 18 ? 3.967 32.406 -7.543 1 23.83 18 PRO B C 1
ATOM 2152 O O . PRO B 1 18 ? 3.68 32.625 -6.359 1 23.83 18 PRO B O 1
ATOM 2155 N N . LEU B 1 19 ? 4.375 31.25 -7.789 1 29.53 19 LEU B N 1
ATOM 2156 C CA . LEU B 1 19 ? 5.109 30.312 -6.941 1 29.53 19 LEU B CA 1
ATOM 2157 C C . LEU B 1 19 ? 6.344 30.984 -6.344 1 29.53 19 LEU B C 1
ATOM 2159 O O . LEU B 1 19 ? 7.285 31.312 -7.066 1 29.53 19 LEU B O 1
ATOM 2163 N N . TYR B 1 20 ? 6.211 31.859 -5.328 1 24.64 20 TYR B N 1
ATOM 2164 C CA . TYR B 1 20 ? 7.375 32.375 -4.621 1 24.64 20 TYR B CA 1
ATOM 2165 C C . TYR B 1 20 ? 8.32 31.25 -4.223 1 24.64 20 TYR B C 1
ATOM 2167 O O . TYR B 1 20 ? 7.875 30.141 -3.885 1 24.64 20 TYR B O 1
ATOM 2175 N N . LYS B 1 21 ? 9.578 31.359 -4.609 1 28.55 21 LYS B N 1
ATOM 2176 C CA . LYS B 1 21 ? 10.773 30.547 -4.391 1 28.55 21 LYS B CA 1
ATOM 2177 C C . LYS B 1 21 ? 11.094 30.438 -2.902 1 28.55 21 LYS B C 1
ATOM 2179 O O . LYS B 1 21 ? 11.656 31.359 -2.316 1 28.55 21 LYS B O 1
ATOM 2184 N N . ALA B 1 22 ? 10.328 29.844 -2.102 1 30.5 22 ALA B N 1
ATOM 2185 C CA . ALA B 1 22 ? 10.703 29.719 -0.697 1 30.5 22 ALA B CA 1
ATOM 2186 C C . ALA B 1 22 ? 11.867 28.75 -0.523 1 30.5 22 ALA B C 1
ATOM 2188 O O . ALA B 1 22 ? 11.672 27.531 -0.583 1 30.5 22 ALA B O 1
ATOM 2189 N N . VAL B 1 23 ? 13.141 29.031 -1.015 1 27.7 23 VAL B N 1
ATOM 2190 C CA . VAL B 1 23 ? 14.281 28.172 -0.709 1 27.7 23 VAL B CA 1
ATOM 2191 C C . VAL B 1 23 ? 14.664 28.328 0.762 1 27.7 23 VAL B C 1
ATOM 2193 O O . VAL B 1 23 ? 15.219 29.344 1.162 1 27.7 23 VAL B O 1
ATOM 2196 N N . ASN B 1 24 ? 13.836 28.016 1.675 1 29.97 24 ASN B N 1
ATOM 2197 C CA . ASN B 1 24 ? 14.273 28.125 3.061 1 29.97 24 ASN B CA 1
ATOM 2198 C C . ASN B 1 24 ? 15.344 27.094 3.396 1 29.97 24 ASN B C 1
ATOM 2200 O O . ASN B 1 24 ? 15.07 25.891 3.379 1 29.97 24 ASN B O 1
ATOM 2204 N N . GLU B 1 25 ? 16.625 27.422 3.236 1 30.77 25 GLU B N 1
ATOM 2205 C CA . GLU B 1 25 ? 17.734 26.625 3.748 1 30.77 25 GLU B CA 1
ATOM 2206 C C . GLU B 1 25 ? 17.688 26.531 5.27 1 30.77 25 GLU B C 1
ATOM 2208 O O . GLU B 1 25 ? 17.625 27.547 5.965 1 30.77 25 GLU B O 1
ATOM 2213 N N . CYS B 1 26 ? 17.094 25.547 5.844 1 29.69 26 CYS B N 1
ATOM 2214 C CA . CYS B 1 26 ? 17.281 25.281 7.262 1 29.69 26 CYS B CA 1
ATOM 2215 C C . CYS B 1 26 ? 18.75 25.438 7.652 1 29.69 26 CYS B C 1
ATOM 2217 O O . CYS B 1 26 ? 19.562 24.578 7.34 1 29.69 26 CYS B O 1
ATOM 2219 N N . LYS B 1 27 ? 19.359 26.656 7.695 1 31.72 27 LYS B N 1
ATOM 2220 C CA . LYS B 1 27 ? 20.734 26.906 8.148 1 31.72 27 LYS B CA 1
ATOM 2221 C C . LYS B 1 27 ? 20.953 26.344 9.547 1 31.72 27 LYS B C 1
ATOM 2223 O O . LYS B 1 27 ? 20.297 26.766 10.5 1 31.72 27 LYS B O 1
ATOM 2228 N N . ILE B 1 28 ? 21.531 25.156 9.703 1 30.98 28 ILE B N 1
ATOM 2229 C CA . ILE B 1 28 ? 22.141 24.719 10.961 1 30.98 28 ILE B CA 1
ATOM 2230 C C . ILE B 1 28 ? 23.078 25.797 11.492 1 30.98 28 ILE B C 1
ATOM 2232 O O . ILE B 1 28 ? 23.953 26.281 10.766 1 30.98 28 ILE B O 1
ATOM 2236 N N . GLY B 1 29 ? 22.672 26.641 12.344 1 27.75 29 GLY B N 1
ATOM 2237 C CA . GLY B 1 29 ? 23.578 27.531 13.047 1 27.75 29 GLY B CA 1
ATOM 2238 C C . GLY B 1 29 ? 24.906 26.875 13.398 1 27.75 29 GLY B C 1
ATOM 2239 O O . GLY B 1 29 ? 24.938 25.734 13.867 1 27.75 29 GLY B O 1
ATOM 2240 N N . SER B 1 30 ? 26.062 27.281 12.867 1 29.36 30 SER B N 1
ATOM 2241 C CA . SER B 1 30 ? 27.484 26.922 12.883 1 29.36 30 SER B CA 1
ATOM 2242 C C . SER B 1 30 ? 28.062 27 14.297 1 29.36 30 SER B C 1
ATOM 2244 O O . SER B 1 30 ? 29.266 26.812 14.492 1 29.36 30 SER B O 1
ATOM 2246 N N . GLU B 1 31 ? 27.484 27.672 15.328 1 29.5 31 GLU B N 1
ATOM 2247 C CA . GLU B 1 31 ? 28.5 28.062 16.297 1 29.5 31 GLU B CA 1
ATOM 2248 C C . GLU B 1 31 ? 29.062 26.844 17.031 1 29.5 31 GLU B C 1
ATOM 2250 O O . GLU B 1 31 ? 29.766 27 18.031 1 29.5 31 GLU B O 1
ATOM 2255 N N . SER B 1 32 ? 28.609 25.578 16.938 1 27.52 32 SER B N 1
ATOM 2256 C CA . SER B 1 32 ? 29.188 24.719 17.969 1 27.52 32 SER B CA 1
ATOM 2257 C C . SER B 1 32 ? 30.703 24.578 17.766 1 27.52 32 SER B C 1
ATOM 2259 O O . SER B 1 32 ? 31.172 24.531 16.625 1 27.52 32 SER B O 1
ATOM 2261 N N . SER B 1 33 ? 31.562 24.906 18.766 1 29.27 33 SER B N 1
ATOM 2262 C CA . SER B 1 33 ? 32.969 24.641 19.062 1 29.27 33 SER B CA 1
ATOM 2263 C C . SER B 1 33 ? 33.344 23.219 18.672 1 29.27 33 SER B C 1
ATOM 2265 O O . SER B 1 33 ? 32.562 22.297 18.781 1 29.27 33 SER B O 1
ATOM 2267 N N . GLN B 1 34 ? 34.531 23.078 17.875 1 28.81 34 GLN B N 1
ATOM 2268 C CA . GLN B 1 34 ? 35.219 21.969 17.219 1 28.81 34 GLN B CA 1
ATOM 2269 C C . GLN B 1 34 ? 35.5 20.844 18.203 1 28.81 34 GLN B C 1
ATOM 2271 O O . GLN B 1 34 ? 36.656 20.547 18.5 1 28.81 34 GLN B O 1
ATOM 2276 N N . THR B 1 35 ? 34.906 20.719 19.359 1 29.08 35 THR B N 1
ATOM 2277 C CA . THR B 1 35 ? 35.438 19.562 20.078 1 29.08 35 THR B CA 1
ATOM 2278 C C . THR B 1 35 ? 35.281 18.297 19.234 1 29.08 35 THR B C 1
ATOM 2280 O O . THR B 1 35 ? 34.25 18.078 18.594 1 29.08 35 THR B O 1
ATOM 2283 N N . ASP B 1 36 ? 36.469 17.719 18.781 1 28.08 36 ASP B N 1
ATOM 2284 C CA . ASP B 1 36 ? 36.844 16.547 17.984 1 28.08 36 ASP B CA 1
ATOM 2285 C C . ASP B 1 36 ? 36.031 15.32 18.406 1 28.08 36 ASP B C 1
ATOM 2287 O O . ASP B 1 36 ? 36.594 14.328 18.859 1 28.08 36 ASP B O 1
ATOM 2291 N N . ASN B 1 37 ? 35.062 15.508 19.172 1 25.73 37 ASN B N 1
ATOM 2292 C CA . ASN B 1 37 ? 34.5 14.195 19.5 1 25.73 37 ASN B CA 1
ATOM 2293 C C . ASN B 1 37 ? 34.094 13.422 18.266 1 25.73 37 ASN B C 1
ATOM 2295 O O . ASN B 1 37 ? 33.125 13.805 17.578 1 25.73 37 ASN B O 1
ATOM 2299 N N . LYS B 1 38 ? 35.094 12.734 17.625 1 28.03 38 LYS B N 1
ATOM 2300 C CA . LYS B 1 38 ? 34.906 11.617 16.703 1 28.03 38 LYS B CA 1
ATOM 2301 C C . LYS B 1 38 ? 33.688 10.766 17.109 1 28.03 38 LYS B C 1
ATOM 2303 O O . LYS B 1 38 ? 33.844 9.734 17.766 1 28.03 38 LYS B O 1
ATOM 2308 N N . THR B 1 39 ? 32.719 11.352 17.609 1 27.95 39 THR B N 1
ATOM 2309 C CA . THR B 1 39 ? 31.656 10.344 17.703 1 27.95 39 THR B CA 1
ATOM 2310 C C . THR B 1 39 ? 31.406 9.695 16.344 1 27.95 39 THR B C 1
ATOM 2312 O O . THR B 1 39 ? 31.031 10.383 15.398 1 27.95 39 THR B O 1
ATOM 2315 N N . ARG B 1 40 ? 32.156 8.719 16 1 27.28 40 ARG B N 1
ATOM 2316 C CA . ARG B 1 40 ? 31.812 7.73 14.992 1 27.28 40 ARG B CA 1
ATOM 2317 C C . ARG B 1 40 ? 30.297 7.578 14.891 1 27.28 40 ARG B C 1
ATOM 2319 O O . ARG B 1 40 ? 29.641 7.16 15.852 1 27.28 40 ARG B O 1
ATOM 2326 N N . LEU B 1 41 ? 29.609 8.578 14.297 1 30.36 41 LEU B N 1
ATOM 2327 C CA . LEU B 1 41 ? 28.266 8.203 13.875 1 30.36 41 LEU B CA 1
ATOM 2328 C C . LEU B 1 41 ? 28.266 6.801 13.273 1 30.36 41 LEU B C 1
ATOM 2330 O O . LEU B 1 41 ? 28.719 6.598 12.148 1 30.36 41 LEU B O 1
ATOM 2334 N N . ASP B 1 42 ? 28.719 5.797 13.938 1 31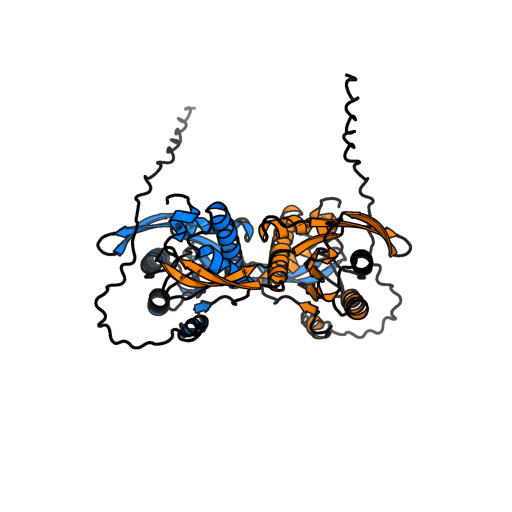.3 42 ASP B N 1
ATOM 2335 C CA . ASP B 1 42 ? 28.516 4.414 13.531 1 31.3 42 ASP B CA 1
ATOM 2336 C C . ASP B 1 42 ? 27.219 4.262 12.727 1 31.3 42 ASP B C 1
ATOM 2338 O O . ASP B 1 42 ? 26.25 5.004 12.953 1 31.3 42 ASP B O 1
ATOM 2342 N N . GLY B 1 43 ? 27.266 3.871 11.438 1 34.28 43 GLY B N 1
ATOM 2343 C CA . GLY B 1 43 ? 26.328 3.492 10.406 1 34.28 43 GLY B CA 1
ATOM 2344 C C . GLY B 1 43 ? 24.969 3.086 10.961 1 34.28 43 GLY B C 1
ATOM 2345 O O . GLY B 1 43 ? 24.141 2.523 10.242 1 34.28 43 GLY B O 1
ATOM 2346 N N . ASN B 1 44 ? 24.922 2.842 12.297 1 37 44 ASN B N 1
ATOM 2347 C CA . ASN B 1 44 ? 23.672 2.477 12.938 1 37 44 ASN B CA 1
ATOM 2348 C C . ASN B 1 44 ? 22.703 3.658 12.992 1 37 44 ASN B C 1
ATOM 2350 O O . ASN B 1 44 ? 22.453 4.215 14.062 1 37 44 ASN B O 1
ATOM 2354 N N . ASP B 1 45 ? 22.828 4.605 12.156 1 41.12 45 ASP B N 1
ATOM 2355 C CA . ASP B 1 45 ? 21.922 5.75 12.07 1 41.12 45 ASP B CA 1
ATOM 2356 C C . ASP B 1 45 ? 20.484 5.32 12.281 1 41.12 45 ASP B C 1
ATOM 2358 O O . ASP B 1 45 ? 19.609 6.148 12.57 1 41.12 45 ASP B O 1
ATOM 2362 N N . HIS B 1 46 ? 20.125 4.121 11.766 1 45.72 46 HIS B N 1
ATOM 2363 C CA . HIS B 1 46 ? 18.844 3.596 12.195 1 45.72 46 HIS B CA 1
ATOM 2364 C C . HIS B 1 46 ? 18.719 3.602 13.719 1 45.72 46 HIS B C 1
ATOM 2366 O O . HIS B 1 46 ? 17.641 3.369 14.258 1 45.72 46 HIS B O 1
ATOM 2372 N N . ALA B 1 47 ? 19.938 3.777 14.352 1 42.19 47 ALA B N 1
ATOM 2373 C CA . ALA B 1 47 ? 20.031 3.752 15.805 1 42.19 47 ALA B CA 1
ATOM 2374 C C . ALA B 1 47 ? 19.469 5.035 16.406 1 42.19 47 ALA B C 1
ATOM 2376 O O . ALA B 1 47 ? 19.109 5.066 17.594 1 42.19 47 ALA B O 1
ATOM 2377 N N . PHE B 1 48 ? 19.641 6.109 15.664 1 46.19 48 PHE B N 1
ATOM 2378 C CA . PHE B 1 48 ? 19.094 7.324 16.25 1 46.19 48 PHE B CA 1
ATOM 2379 C C . PHE B 1 48 ? 17.594 7.176 16.516 1 46.19 48 PHE B C 1
ATOM 2381 O O . PHE B 1 48 ? 17.047 7.824 17.406 1 46.19 48 PHE B O 1
ATOM 2388 N N . ALA B 1 49 ? 16.938 6.418 15.586 1 49.22 49 ALA B N 1
ATOM 2389 C CA . ALA B 1 49 ? 15.477 6.305 15.594 1 49.22 49 ALA B CA 1
ATOM 2390 C C . ALA B 1 49 ? 14.961 5.902 16.969 1 49.22 49 ALA B C 1
ATOM 2392 O O . ALA B 1 49 ? 13.898 6.355 17.406 1 49.22 49 ALA B O 1
ATOM 2393 N N . ASN B 1 50 ? 15.812 4.945 17.484 1 52.84 50 ASN B N 1
ATOM 2394 C CA . ASN B 1 50 ? 15.281 4.324 18.703 1 52.84 50 ASN B CA 1
ATOM 2395 C C . ASN B 1 50 ? 15.492 5.219 19.922 1 52.84 50 ASN B C 1
ATOM 2397 O O . ASN B 1 50 ? 15.062 4.875 21.031 1 52.84 50 ASN B O 1
ATOM 2401 N N . LEU B 1 51 ? 16.188 6.352 19.594 1 57.53 51 LEU B N 1
ATOM 2402 C CA . LEU B 1 51 ? 16.609 7.027 20.812 1 57.53 51 LEU B CA 1
ATOM 2403 C C . LEU B 1 51 ? 15.508 7.93 21.359 1 57.53 51 LEU B C 1
ATOM 2405 O O . LEU B 1 51 ? 15.492 8.242 22.547 1 57.53 51 LEU B O 1
ATOM 2409 N N . PHE B 1 52 ? 14.547 8.227 20.516 1 71.69 52 PHE B N 1
ATOM 2410 C CA . PHE B 1 52 ? 13.578 9.172 21.062 1 71.69 52 PHE B CA 1
ATOM 2411 C C . PHE B 1 52 ? 12.219 8.508 21.219 1 71.69 52 PHE B C 1
ATOM 2413 O O . PHE B 1 52 ? 11.75 7.812 20.328 1 71.69 52 PHE B O 1
ATOM 2420 N N . ASP B 1 53 ? 11.828 8.398 22.406 1 86 53 ASP B N 1
ATOM 2421 C CA . ASP B 1 53 ? 10.461 7.977 22.688 1 86 53 ASP B CA 1
ATOM 2422 C C . ASP B 1 53 ? 9.508 9.172 22.688 1 86 53 ASP B C 1
ATOM 2424 O O . ASP B 1 53 ? 9.5 9.961 23.625 1 86 53 ASP B O 1
ATOM 2428 N N . PHE B 1 54 ? 8.75 9.383 21.609 1 93.94 54 PHE B N 1
ATOM 2429 C CA . PHE B 1 54 ? 7.875 10.531 21.438 1 93.94 54 PHE B CA 1
ATOM 2430 C C . PHE B 1 54 ? 6.473 10.227 21.953 1 93.94 54 PHE B C 1
ATOM 2432 O O . PHE B 1 54 ? 5.555 11.031 21.797 1 93.94 54 PHE B O 1
ATOM 2439 N N . GLY B 1 55 ? 6.297 9.039 22.594 1 92.38 55 GLY B N 1
ATOM 2440 C CA . GLY B 1 55 ? 4.996 8.68 23.141 1 92.38 55 GLY B CA 1
ATOM 2441 C C . GLY B 1 55 ? 4.195 7.777 22.219 1 92.38 55 GLY B C 1
ATOM 2442 O O . GLY B 1 55 ? 4.594 7.531 21.078 1 92.38 55 GLY B O 1
ATOM 2443 N N . PRO B 1 56 ? 3.102 7.289 22.688 1 93.25 56 PRO B N 1
ATOM 2444 C CA . PRO B 1 56 ? 2.34 6.254 21.984 1 93.25 56 PRO B CA 1
ATOM 2445 C C . PRO B 1 56 ? 1.604 6.793 20.766 1 93.25 56 PRO B C 1
ATOM 2447 O O . PRO B 1 56 ? 1.2 6.023 19.891 1 93.25 56 PRO B O 1
ATOM 2450 N N . LYS B 1 57 ? 1.396 8.047 20.734 1 96.25 57 LYS B N 1
ATOM 2451 C CA . LYS B 1 57 ? 0.638 8.602 19.625 1 96.25 57 LYS B CA 1
ATOM 2452 C C . LYS B 1 57 ? 1.557 8.953 18.453 1 96.25 57 LYS B C 1
ATOM 2454 O O . LYS B 1 57 ? 1.087 9.336 17.375 1 96.25 57 LYS B O 1
ATOM 2459 N N . PHE B 1 58 ? 2.822 8.797 18.766 1 97.5 58 PHE B N 1
ATOM 2460 C CA . PHE B 1 58 ? 3.811 8.93 17.703 1 97.5 58 PHE B CA 1
ATOM 2461 C C . PHE B 1 58 ? 4.156 7.574 17.109 1 97.5 58 PHE B C 1
ATOM 2463 O O . PHE B 1 58 ? 4.82 6.758 17.75 1 97.5 58 PHE B O 1
ATOM 2470 N N . ILE B 1 59 ? 3.693 7.414 15.859 1 96.75 59 ILE B N 1
ATOM 2471 C CA . ILE B 1 59 ? 3.82 6.102 15.234 1 96.75 59 ILE B CA 1
ATOM 2472 C C . ILE B 1 59 ? 4.832 6.176 14.086 1 96.75 59 ILE B C 1
ATOM 2474 O O . ILE B 1 59 ? 4.625 6.898 13.109 1 96.75 59 ILE B O 1
ATOM 2478 N N . ARG B 1 60 ? 5.859 5.438 14.25 1 95.75 60 ARG B N 1
ATOM 2479 C CA . ARG B 1 60 ? 6.797 5.215 13.148 1 95.75 60 ARG B CA 1
ATOM 2480 C C . ARG B 1 60 ? 6.449 3.945 12.383 1 95.75 60 ARG B C 1
ATOM 2482 O O . ARG B 1 60 ? 6.359 2.863 12.969 1 95.75 60 ARG B O 1
ATOM 2489 N N . MET B 1 61 ? 6.289 4.125 11.109 1 95.25 61 MET B N 1
ATOM 2490 C CA . MET B 1 61 ? 5.957 2.967 10.281 1 95.25 61 MET B CA 1
ATOM 2491 C C . MET B 1 61 ? 7.059 1.915 10.344 1 95.25 61 MET B C 1
ATOM 2493 O O . MET B 1 61 ? 8.234 2.25 10.516 1 95.25 61 MET B O 1
ATOM 2497 N N . ARG B 1 62 ? 6.582 0.667 10.188 1 91.31 62 ARG B N 1
ATOM 2498 C CA . ARG B 1 62 ? 7.543 -0.428 10.133 1 91.31 62 ARG B CA 1
ATOM 2499 C C . ARG B 1 62 ? 8.578 -0.196 9.031 1 91.31 62 ARG B C 1
ATOM 2501 O O . ARG B 1 62 ? 8.211 0.094 7.891 1 91.31 62 ARG B O 1
ATOM 2508 N N . LEU B 1 63 ? 9.766 -0.317 9.477 1 93.62 63 LEU B N 1
ATOM 2509 C CA . LEU B 1 63 ? 10.844 -0.085 8.531 1 93.62 63 LEU B CA 1
ATOM 2510 C C . LEU B 1 63 ? 11.195 -1.366 7.781 1 93.62 63 LEU B C 1
ATOM 2512 O O . LEU B 1 63 ? 11.977 -2.184 8.266 1 93.62 63 LEU B O 1
ATOM 2516 N N . THR B 1 64 ? 10.656 -1.541 6.609 1 94.56 64 THR B N 1
ATOM 2517 C CA . THR B 1 64 ? 11.008 -2.654 5.734 1 94.56 64 THR B CA 1
ATOM 2518 C C . THR B 1 64 ? 12.102 -2.252 4.754 1 94.56 64 THR B C 1
ATOM 2520 O O . THR B 1 64 ? 12.422 -1.067 4.625 1 94.56 64 THR B O 1
ATOM 2523 N N . ASP B 1 65 ? 12.703 -3.236 4.148 1 94.38 65 ASP B N 1
ATOM 2524 C CA . ASP B 1 65 ? 13.695 -2.928 3.123 1 94.38 65 ASP B CA 1
ATOM 2525 C C . ASP B 1 65 ? 13.078 -2.098 1.998 1 94.38 65 ASP B C 1
ATOM 2527 O O . ASP B 1 65 ? 13.734 -1.213 1.443 1 94.38 65 ASP B O 1
ATOM 2531 N N . GLY B 1 66 ? 11.852 -2.389 1.729 1 94.38 66 GLY B N 1
ATOM 2532 C CA . GLY B 1 66 ? 11.141 -1.607 0.728 1 94.38 66 GLY B CA 1
ATOM 2533 C C . GLY B 1 66 ? 11.008 -0.143 1.098 1 94.38 66 GLY B C 1
ATOM 2534 O O . GLY B 1 66 ? 11.281 0.738 0.28 1 94.38 66 GLY B O 1
ATOM 2535 N N . VAL B 1 67 ? 10.625 0.092 2.303 1 96.81 67 VAL B N 1
ATOM 2536 C CA . VAL B 1 67 ? 10.461 1.462 2.781 1 96.81 67 VAL B CA 1
ATOM 2537 C C . VAL B 1 67 ? 11.82 2.168 2.783 1 96.81 67 VAL B C 1
ATOM 2539 O O . VAL B 1 67 ? 11.922 3.324 2.371 1 96.81 67 VAL B O 1
ATOM 2542 N N . ARG B 1 68 ? 12.852 1.528 3.197 1 96.75 68 ARG B N 1
ATOM 2543 C CA . ARG B 1 68 ? 14.195 2.096 3.221 1 96.75 68 ARG B CA 1
ATOM 2544 C C . ARG B 1 68 ? 14.656 2.475 1.816 1 96.75 68 ARG B C 1
ATOM 2546 O O . ARG B 1 68 ? 15.336 3.488 1.631 1 96.75 68 ARG B O 1
ATOM 2553 N N . GLU B 1 69 ? 14.359 1.572 0.915 1 96.5 69 GLU B N 1
ATOM 2554 C CA . GLU B 1 69 ? 14.695 1.885 -0.47 1 96.5 69 GLU B CA 1
ATOM 2555 C C . GLU B 1 69 ? 13.992 3.158 -0.936 1 96.5 69 GLU B C 1
ATOM 2557 O O . GLU B 1 69 ? 14.609 4.008 -1.585 1 96.5 69 GLU B O 1
ATOM 2562 N N . LEU B 1 70 ? 12.727 3.242 -0.635 1 97.62 70 LEU B N 1
ATOM 2563 C CA . LEU B 1 70 ? 11.969 4.43 -1.019 1 97.62 70 LEU B CA 1
ATOM 2564 C C . LEU B 1 70 ? 12.562 5.68 -0.383 1 97.62 70 LEU B C 1
ATOM 2566 O O . LEU B 1 70 ? 12.719 6.707 -1.048 1 97.62 70 LEU B O 1
ATOM 2570 N N . GLN B 1 71 ? 12.922 5.637 0.909 1 97.75 71 GLN B N 1
ATOM 2571 C CA . GLN B 1 71 ? 13.562 6.746 1.609 1 97.75 71 GLN B CA 1
ATOM 2572 C C . GLN B 1 71 ? 14.875 7.133 0.939 1 97.75 71 GLN B C 1
ATOM 2574 O O . GLN B 1 71 ? 15.164 8.32 0.764 1 97.75 71 GLN B O 1
ATOM 2579 N N . THR B 1 72 ? 15.633 6.148 0.554 1 97.62 72 THR B N 1
ATOM 2580 C CA . THR B 1 72 ? 16.938 6.355 -0.07 1 97.62 72 THR B CA 1
ATOM 2581 C C . THR B 1 72 ? 16.797 7.125 -1.38 1 97.62 72 THR B C 1
ATOM 2583 O O . THR B 1 72 ? 17.5 8.109 -1.611 1 97.62 72 THR B O 1
ATOM 2586 N N . VAL B 1 73 ? 15.883 6.688 -2.213 1 96.69 73 VAL B N 1
ATOM 2587 C CA . VAL B 1 73 ? 15.68 7.301 -3.521 1 96.69 73 VAL B CA 1
ATOM 2588 C C . VAL B 1 73 ? 15.258 8.758 -3.35 1 96.69 73 VAL B C 1
ATOM 2590 O O . VAL B 1 73 ? 15.727 9.633 -4.07 1 96.69 73 VAL B O 1
ATOM 2593 N N . ILE B 1 74 ? 14.43 9.039 -2.395 1 97.5 74 ILE B N 1
ATOM 2594 C CA . ILE B 1 74 ? 13.891 10.375 -2.168 1 97.5 74 ILE B CA 1
ATOM 2595 C C . ILE B 1 74 ? 14.984 11.297 -1.622 1 97.5 74 ILE B C 1
ATOM 2597 O O . ILE B 1 74 ? 15.008 12.492 -1.924 1 97.5 74 ILE B O 1
ATOM 2601 N N . ARG B 1 75 ? 15.883 10.758 -0.909 1 97.5 75 ARG B N 1
ATOM 2602 C CA . ARG B 1 75 ? 16.953 11.539 -0.301 1 97.5 75 ARG B CA 1
ATOM 2603 C C . ARG B 1 75 ? 18.109 11.742 -1.279 1 97.5 75 ARG B C 1
ATOM 2605 O O . ARG B 1 75 ? 18.953 12.609 -1.074 1 97.5 75 ARG B O 1
ATOM 2612 N N . ASP B 1 76 ? 18.203 10.938 -2.334 1 97 76 ASP B N 1
ATOM 2613 C CA . ASP B 1 76 ? 19.281 10.969 -3.303 1 97 76 ASP B CA 1
ATOM 2614 C C . ASP B 1 76 ? 19.172 12.188 -4.219 1 97 76 ASP B C 1
ATOM 2616 O O . ASP B 1 76 ? 18.219 12.305 -4.984 1 97 76 ASP B O 1
ATOM 2620 N N . LYS B 1 77 ? 20.125 13.008 -4.207 1 95.25 77 LYS B N 1
ATOM 2621 C CA . LYS B 1 77 ? 20.125 14.211 -5.039 1 95.25 77 LYS B CA 1
ATOM 2622 C C . LYS B 1 77 ? 20.141 13.852 -6.52 1 95.25 77 LYS B C 1
ATOM 2624 O O . LYS B 1 77 ? 19.625 14.609 -7.352 1 95.25 77 LYS B O 1
ATOM 2629 N N . ALA B 1 78 ? 20.625 12.672 -6.832 1 95.81 78 ALA B N 1
ATOM 2630 C CA . ALA B 1 78 ? 20.812 12.273 -8.219 1 95.81 78 ALA B CA 1
ATOM 2631 C C . ALA B 1 78 ? 19.547 11.656 -8.805 1 95.81 78 ALA B C 1
ATOM 2633 O O . ALA B 1 78 ? 19.469 11.391 -10 1 95.81 78 ALA B O 1
ATOM 2634 N N . THR B 1 79 ? 18.531 11.438 -7.977 1 95.94 79 THR B N 1
ATOM 2635 C CA . THR B 1 79 ? 17.297 10.828 -8.477 1 95.94 79 THR B CA 1
ATOM 2636 C C . THR B 1 79 ? 16.594 11.758 -9.469 1 95.94 79 THR B C 1
ATOM 2638 O O . THR B 1 79 ? 16.266 12.898 -9.141 1 95.94 79 THR B O 1
ATOM 2641 N N . PRO B 1 80 ? 16.406 11.234 -10.711 1 95.75 80 PRO B N 1
ATOM 2642 C CA . PRO B 1 80 ? 15.648 12.055 -11.656 1 95.75 80 PRO B CA 1
ATOM 2643 C C . PRO B 1 80 ? 14.219 12.344 -11.188 1 95.75 80 PRO B C 1
ATOM 2645 O O . PRO B 1 80 ? 13.648 11.547 -10.438 1 95.75 80 PRO B O 1
ATOM 2648 N N . ARG B 1 81 ? 13.656 13.414 -11.664 1 96 81 ARG B N 1
ATOM 2649 C CA . ARG B 1 81 ? 12.375 13.914 -11.188 1 96 81 ARG B CA 1
ATOM 2650 C C . ARG B 1 81 ? 11.281 12.852 -11.344 1 96 81 ARG B C 1
ATOM 2652 O O . ARG B 1 81 ? 10.508 12.609 -10.422 1 96 81 ARG B O 1
ATOM 2659 N N . ASN B 1 82 ? 11.195 12.266 -12.523 1 95.31 82 ASN B N 1
ATOM 2660 C CA . ASN B 1 82 ? 10.148 11.273 -12.766 1 95.31 82 ASN B CA 1
ATOM 2661 C C . ASN B 1 82 ? 10.25 10.109 -11.797 1 95.31 82 ASN B C 1
ATOM 2663 O O . ASN B 1 82 ? 9.242 9.625 -11.289 1 95.31 82 ASN B O 1
ATOM 2667 N N . ASP B 1 83 ? 11.484 9.695 -11.586 1 95.38 83 ASP B N 1
ATOM 2668 C CA . ASP B 1 83 ? 11.695 8.641 -10.594 1 95.38 83 ASP B CA 1
ATOM 2669 C C . ASP B 1 83 ? 11.336 9.125 -9.195 1 95.38 83 ASP B C 1
ATOM 2671 O O . ASP B 1 83 ? 10.734 8.383 -8.406 1 95.38 83 ASP B O 1
ATOM 2675 N N . PHE B 1 84 ? 11.719 10.391 -8.914 1 97.25 84 PHE B N 1
ATOM 2676 C CA . PHE B 1 84 ? 11.406 10.969 -7.609 1 97.25 84 PHE B CA 1
ATOM 2677 C C . PHE B 1 84 ? 9.906 10.914 -7.344 1 97.25 84 PHE B C 1
ATOM 2679 O O . PHE B 1 84 ? 9.477 10.438 -6.293 1 97.25 84 PHE B O 1
ATOM 2686 N N . ILE B 1 85 ? 9.125 11.297 -8.305 1 97.75 85 ILE B N 1
ATOM 2687 C CA . ILE B 1 85 ? 7.668 11.336 -8.172 1 97.75 85 ILE B CA 1
ATOM 2688 C C . ILE B 1 85 ? 7.133 9.914 -7.984 1 97.75 85 ILE B C 1
ATOM 2690 O O . ILE B 1 85 ? 6.301 9.672 -7.105 1 97.75 85 ILE B O 1
ATOM 2694 N N . PHE B 1 86 ? 7.645 9.016 -8.773 1 97.25 86 PHE B N 1
ATOM 2695 C CA . PHE B 1 86 ? 7.199 7.629 -8.719 1 97.25 86 PHE B CA 1
ATOM 2696 C C . PHE B 1 86 ? 7.414 7.047 -7.324 1 97.25 86 PHE B C 1
ATOM 2698 O O . PHE B 1 86 ? 6.492 6.48 -6.734 1 97.25 86 PHE B O 1
ATOM 2705 N N . TYR B 1 87 ? 8.555 7.18 -6.801 1 97 87 TYR B N 1
ATOM 2706 C CA . TYR B 1 87 ? 8.898 6.578 -5.516 1 97 87 TYR B CA 1
ATOM 2707 C C . TYR B 1 87 ? 8.258 7.344 -4.363 1 97 87 TYR B C 1
ATOM 2709 O O . TYR B 1 87 ? 7.883 6.754 -3.35 1 97 87 TYR B O 1
ATOM 2717 N N . ALA B 1 88 ? 8.164 8.648 -4.523 1 98.25 88 ALA B N 1
ATOM 2718 C CA . ALA B 1 88 ? 7.445 9.438 -3.527 1 98.25 88 ALA B CA 1
ATOM 2719 C C . ALA B 1 88 ? 5.988 9 -3.428 1 98.25 88 ALA B C 1
ATOM 2721 O O . ALA B 1 88 ? 5.465 8.82 -2.326 1 98.25 88 ALA B O 1
ATOM 2722 N N . ASP B 1 89 ? 5.375 8.789 -4.555 1 97.94 89 ASP B N 1
ATOM 2723 C CA . ASP B 1 89 ? 3.98 8.352 -4.582 1 97.94 89 ASP B CA 1
ATOM 2724 C C . ASP B 1 89 ? 3.816 6.984 -3.928 1 97.94 89 ASP B C 1
ATOM 2726 O O . ASP B 1 89 ? 2.818 6.73 -3.25 1 97.94 89 ASP B O 1
ATOM 2730 N N . ARG B 1 90 ? 4.719 6.152 -4.215 1 97.75 90 ARG B N 1
ATOM 2731 C CA . ARG B 1 90 ? 4.676 4.836 -3.592 1 97.75 90 ARG B CA 1
ATOM 2732 C C . ARG B 1 90 ? 4.758 4.941 -2.072 1 97.75 90 ARG B C 1
ATOM 2734 O O . ARG B 1 90 ? 4.008 4.273 -1.356 1 97.75 90 ARG B O 1
ATOM 2741 N N . LEU B 1 91 ? 5.691 5.762 -1.566 1 98.31 91 LEU B N 1
ATOM 2742 C CA . LEU B 1 91 ? 5.836 5.945 -0.126 1 98.31 91 LEU B CA 1
ATOM 2743 C C . LEU B 1 91 ? 4.59 6.586 0.471 1 98.31 91 LEU B C 1
ATOM 2745 O O . LEU B 1 91 ? 4.121 6.168 1.533 1 98.31 91 LEU B O 1
ATOM 2749 N N . ILE B 1 92 ? 4.059 7.555 -0.198 1 98.56 92 ILE B N 1
ATOM 2750 C CA . ILE B 1 92 ? 2.844 8.234 0.235 1 98.56 92 ILE B CA 1
ATOM 2751 C C . ILE B 1 92 ? 1.709 7.219 0.37 1 98.56 92 ILE B C 1
ATOM 2753 O O . ILE B 1 92 ? 0.972 7.23 1.359 1 98.56 92 ILE B O 1
ATOM 2757 N N . ARG B 1 93 ? 1.649 6.402 -0.614 1 97.81 93 ARG B N 1
ATOM 2758 C CA . ARG B 1 93 ? 0.588 5.402 -0.611 1 97.81 93 ARG B CA 1
ATOM 2759 C C . ARG B 1 93 ? 0.685 4.504 0.618 1 97.81 93 ARG B C 1
ATOM 2761 O O . ARG B 1 93 ? -0.33 4.191 1.244 1 97.81 93 ARG B O 1
ATOM 2768 N N . LEU B 1 94 ? 1.828 4.07 0.937 1 97.56 94 LEU B N 1
ATOM 2769 C CA . LEU B 1 94 ? 2.033 3.229 2.109 1 97.56 94 LEU B CA 1
ATOM 2770 C C . LEU B 1 94 ? 1.614 3.957 3.383 1 97.56 94 LEU B C 1
ATOM 2772 O O . LEU B 1 94 ? 0.972 3.371 4.258 1 97.56 94 LEU B O 1
ATOM 2776 N N . VAL B 1 95 ? 1.928 5.203 3.482 1 98.31 95 VAL B N 1
ATOM 2777 C CA . VAL B 1 95 ? 1.615 6.004 4.664 1 98.31 95 VAL B CA 1
ATOM 2778 C C . VAL B 1 95 ? 0.106 6.211 4.762 1 98.31 95 VAL B C 1
ATOM 2780 O O . VAL B 1 95 ? -0.471 6.117 5.848 1 98.31 95 VAL B O 1
ATOM 2783 N N . VAL B 1 96 ? -0.496 6.48 3.613 1 98.12 96 VAL B N 1
ATOM 2784 C CA . VAL B 1 96 ? -1.939 6.691 3.576 1 98.12 96 VAL B CA 1
ATOM 2785 C C . VAL B 1 96 ? -2.658 5.426 4.043 1 98.12 96 VAL B C 1
ATOM 2787 O O . VAL B 1 96 ? -3.572 5.496 4.867 1 98.12 96 VAL B O 1
ATOM 2790 N N . GLU B 1 97 ? -2.209 4.32 3.568 1 96.75 97 GLU B N 1
ATOM 2791 C CA . GLU B 1 97 ? -2.809 3.055 3.98 1 96.75 97 GLU B CA 1
ATOM 2792 C C . GLU B 1 97 ? -2.688 2.852 5.488 1 96.75 97 GLU B C 1
ATOM 2794 O O . GLU B 1 97 ? -3.646 2.438 6.141 1 96.75 97 GLU B O 1
ATOM 2799 N N . GLU B 1 98 ? -1.551 3.115 5.988 1 96.38 98 GLU B N 1
ATOM 2800 C CA . GLU B 1 98 ? -1.35 2.98 7.43 1 96.38 98 GLU B CA 1
ATOM 2801 C C . GLU B 1 98 ? -2.248 3.939 8.203 1 96.38 98 GLU B C 1
ATOM 2803 O O . GLU B 1 98 ? -2.785 3.582 9.258 1 96.38 98 GLU B O 1
ATOM 2808 N N . GLY B 1 99 ? -2.359 5.137 7.75 1 96.75 99 GLY B N 1
ATOM 2809 C CA . GLY B 1 99 ? -3.248 6.105 8.375 1 96.75 99 GLY B CA 1
ATOM 2810 C C . GLY B 1 99 ? -4.699 5.656 8.398 1 96.75 99 GLY B C 1
ATOM 2811 O O . GLY B 1 99 ? -5.387 5.812 9.406 1 96.75 99 GLY B O 1
ATOM 2812 N N . LEU B 1 100 ? -5.129 5.086 7.301 1 95.12 100 LEU B N 1
ATOM 2813 C CA . LEU B 1 100 ? -6.504 4.609 7.199 1 95.12 100 LEU B CA 1
ATOM 2814 C C . LEU B 1 100 ? -6.762 3.473 8.18 1 95.12 100 LEU B C 1
ATOM 2816 O O . LEU B 1 100 ? -7.875 3.326 8.695 1 95.12 100 LEU B O 1
ATOM 2820 N N . ASN B 1 101 ? -5.742 2.744 8.469 1 94.19 101 ASN B N 1
ATOM 2821 C CA . ASN B 1 101 ? -5.855 1.655 9.438 1 94.19 101 ASN B CA 1
ATOM 2822 C C . ASN B 1 101 ? -6.148 2.178 10.836 1 94.19 101 ASN B C 1
ATOM 2824 O O . ASN B 1 101 ? -6.578 1.419 11.711 1 94.19 101 ASN B O 1
ATOM 2828 N N . LYS B 1 102 ? -5.855 3.412 11.086 1 93.69 102 LYS B N 1
ATOM 2829 C CA . LYS B 1 102 ? -6.035 3.992 12.414 1 93.69 102 LYS B CA 1
ATOM 2830 C C . LYS B 1 102 ? -7.441 4.562 12.578 1 93.69 102 LYS B C 1
ATOM 2832 O O . LYS B 1 102 ? -7.82 4.992 13.672 1 93.69 102 LYS B O 1
ATOM 2837 N N . LEU B 1 103 ? -8.227 4.531 11.531 1 93.25 103 LEU B N 1
ATOM 2838 C CA . LEU B 1 103 ? -9.586 5.047 11.578 1 93.25 103 LEU B CA 1
ATOM 2839 C C . LEU B 1 103 ? -10.547 4.012 12.156 1 93.25 103 LEU B C 1
ATOM 2841 O O . LEU B 1 103 ? -10.211 2.828 12.227 1 93.25 103 LEU B O 1
ATOM 2845 N N . PRO B 1 104 ? -11.664 4.52 12.617 1 91.5 104 PRO B N 1
ATOM 2846 C CA . PRO B 1 104 ? -12.617 3.588 13.227 1 91.5 104 PRO B CA 1
ATOM 2847 C C . PRO B 1 104 ? -13.312 2.695 12.203 1 91.5 104 PRO B C 1
ATOM 2849 O O . PRO B 1 104 ? -13.625 3.146 11.094 1 91.5 104 PRO B O 1
ATOM 2852 N N . TYR B 1 105 ? -13.531 1.452 12.609 1 94 105 TYR B N 1
ATOM 2853 C CA . TYR B 1 105 ? -14.242 0.445 11.828 1 94 105 TYR B CA 1
ATOM 2854 C C . TYR B 1 105 ? -15.398 -0.145 12.625 1 94 105 TYR B C 1
ATOM 2856 O O . TYR B 1 105 ? -15.383 -0.123 13.859 1 94 105 TYR B O 1
ATOM 2864 N N . ARG B 1 106 ? -16.391 -0.582 11.961 1 95.25 106 ARG B N 1
ATOM 2865 C CA . ARG B 1 106 ? -17.5 -1.262 12.609 1 95.25 106 ARG B CA 1
ATOM 2866 C C . ARG B 1 106 ? -17.625 -2.699 12.125 1 95.25 106 ARG B C 1
ATOM 2868 O O . ARG B 1 106 ? -17.391 -2.984 10.945 1 95.25 106 ARG B O 1
ATOM 2875 N N . LYS B 1 107 ? -18.062 -3.58 13.055 1 95.19 107 LYS B N 1
ATOM 2876 C CA . LYS B 1 107 ? -18.328 -4.965 12.68 1 95.19 107 LYS B CA 1
ATOM 2877 C C . LYS B 1 107 ? -19.578 -5.059 11.789 1 95.19 107 LYS B C 1
ATOM 2879 O O . LYS B 1 107 ? -20.516 -4.281 11.945 1 95.19 107 LYS B O 1
ATOM 2884 N N . CYS B 1 108 ? -19.469 -5.988 10.812 1 95.31 108 CYS B N 1
ATOM 2885 C CA . CYS B 1 108 ? -20.625 -6.223 9.953 1 95.31 108 CYS B CA 1
ATOM 2886 C C . CYS B 1 108 ? -20.625 -7.645 9.406 1 95.31 108 CYS B C 1
ATOM 2888 O O . CYS B 1 108 ? -19.562 -8.273 9.305 1 95.31 108 CYS B O 1
ATOM 2890 N N . ASP B 1 109 ? -21.812 -8.148 9.156 1 96.06 109 ASP B N 1
ATOM 2891 C CA . ASP B 1 109 ? -21.984 -9.438 8.5 1 96.06 109 ASP B CA 1
ATOM 2892 C C . ASP B 1 109 ? -22.406 -9.258 7.039 1 96.06 109 ASP B C 1
ATOM 2894 O O . ASP B 1 109 ? -23.234 -8.414 6.727 1 96.06 109 ASP B O 1
ATOM 2898 N N . VAL B 1 110 ? -21.688 -9.984 6.223 1 96.44 110 VAL B N 1
ATOM 2899 C CA . VAL B 1 110 ? -22.094 -9.93 4.82 1 96.44 110 VAL B CA 1
ATOM 2900 C C . VAL B 1 110 ? -22.391 -11.336 4.312 1 96.44 110 VAL B C 1
ATOM 2902 O O . VAL B 1 110 ? -21.938 -12.328 4.895 1 96.44 110 VAL B O 1
ATOM 2905 N N . VAL B 1 111 ? -23.203 -11.43 3.266 1 96.88 111 VAL B N 1
ATOM 2906 C CA . VAL B 1 111 ? -23.516 -12.695 2.623 1 96.88 111 VAL B CA 1
ATOM 2907 C C . VAL B 1 111 ? -22.625 -12.891 1.393 1 96.88 111 VAL B C 1
ATOM 2909 O O . VAL B 1 111 ? -22.516 -11.992 0.553 1 96.88 111 VAL B O 1
ATOM 2912 N N . THR B 1 112 ? -21.984 -14.016 1.349 1 94.69 112 THR B N 1
ATOM 2913 C CA . THR B 1 112 ? -21.094 -14.312 0.231 1 94.69 112 THR B CA 1
ATOM 2914 C C . THR B 1 112 ? -21.875 -14.867 -0.954 1 94.69 112 THR B C 1
ATOM 2916 O O . THR B 1 112 ? -23.047 -15.25 -0.812 1 94.69 112 THR B O 1
ATOM 2919 N N . PRO B 1 113 ? -21.266 -14.898 -2.096 1 91 113 PRO B N 1
ATOM 2920 C CA . PRO B 1 113 ? -21.969 -15.438 -3.264 1 91 113 PRO B CA 1
ATOM 2921 C C . PRO B 1 113 ? -22.391 -16.891 -3.078 1 91 113 PRO B C 1
ATOM 2923 O O . PRO B 1 113 ? -23.328 -17.359 -3.734 1 91 113 PRO B O 1
ATOM 2926 N N . THR B 1 114 ? -21.703 -17.672 -2.258 1 88.94 114 THR B N 1
ATOM 2927 C CA . THR B 1 114 ? -22.062 -19.047 -1.981 1 88.94 114 THR B CA 1
ATOM 2928 C C . THR B 1 114 ? -23.188 -19.125 -0.953 1 88.94 114 THR B C 1
ATOM 2930 O O . THR B 1 114 ? -23.625 -20.219 -0.583 1 88.94 114 THR B O 1
ATOM 2933 N N . GLY B 1 115 ? -23.562 -18.016 -0.402 1 91.44 115 GLY B N 1
ATOM 2934 C CA . GLY B 1 115 ? -24.656 -17.953 0.545 1 91.44 115 GLY B CA 1
ATOM 2935 C C . GLY B 1 115 ? -24.203 -17.969 1.992 1 91.44 115 GLY B C 1
ATOM 2936 O O . GLY B 1 115 ? -25.016 -17.812 2.906 1 91.44 115 GLY B O 1
ATOM 2937 N N . GLN B 1 116 ? -23.016 -18.188 2.248 1 91.25 116 GLN B N 1
ATOM 2938 C CA . GLN B 1 116 ? -22.484 -18.219 3.605 1 91.25 116 GLN B CA 1
ATOM 2939 C C . GLN B 1 116 ? -22.312 -16.812 4.168 1 91.25 116 GLN B C 1
ATOM 2941 O O . GLN B 1 116 ? -22.078 -15.859 3.416 1 91.25 116 GLN B O 1
ATOM 2946 N N . VAL B 1 117 ? -22.484 -16.734 5.504 1 95.25 117 VAL B N 1
ATOM 2947 C CA . VAL B 1 117 ? -22.297 -15.453 6.184 1 95.25 117 VAL B CA 1
ATOM 2948 C C . VAL B 1 117 ? -20.812 -15.281 6.555 1 95.25 117 VAL B C 1
ATOM 2950 O O . VAL B 1 117 ? -20.172 -16.219 7.027 1 95.25 117 VAL B O 1
ATOM 2953 N N . TYR B 1 118 ? -20.312 -14.133 6.242 1 95.19 118 TYR B N 1
ATOM 2954 C CA . TYR B 1 118 ? -18.953 -13.766 6.57 1 95.19 118 TYR B CA 1
ATOM 2955 C C . TYR B 1 118 ? -18.922 -12.609 7.559 1 95.19 118 TYR B C 1
ATOM 2957 O O . TYR B 1 118 ? -19.5 -11.555 7.309 1 95.19 118 TYR B O 1
ATOM 2965 N N . GLU B 1 119 ? -18.25 -12.812 8.695 1 95.19 119 GLU B N 1
ATOM 2966 C CA . GLU B 1 119 ? -18.094 -11.766 9.695 1 95.19 119 GLU B CA 1
ATOM 2967 C C . GLU B 1 119 ? -16.891 -10.883 9.391 1 95.19 119 GLU B C 1
ATOM 2969 O O . GLU B 1 119 ? -15.75 -11.305 9.547 1 95.19 119 GLU B O 1
ATOM 2974 N N . GLY B 1 120 ? -17.25 -9.641 8.977 1 95.69 120 GLY B N 1
ATOM 2975 C CA . GLY B 1 120 ? -16.172 -8.766 8.555 1 95.69 120 GLY B CA 1
ATOM 2976 C C . GLY B 1 120 ? -16.234 -7.391 9.195 1 95.69 120 GLY B C 1
ATOM 2977 O O . GLY B 1 120 ? -16.734 -7.242 10.312 1 95.69 120 GLY B O 1
ATOM 2978 N N . LEU B 1 121 ? -15.477 -6.461 8.625 1 95.31 121 LEU B N 1
ATOM 2979 C CA . LEU B 1 121 ? -15.422 -5.074 9.078 1 95.31 121 LEU B CA 1
ATOM 2980 C C . LEU B 1 121 ? -15.828 -4.125 7.953 1 95.31 121 LEU B C 1
ATOM 2982 O O . LEU B 1 121 ? -15.719 -4.473 6.773 1 95.31 121 LEU B O 1
ATOM 2986 N N . ARG B 1 122 ? -16.328 -2.961 8.344 1 93.25 122 ARG B N 1
ATOM 2987 C CA . ARG B 1 122 ? -16.641 -1.878 7.414 1 93.25 122 ARG B CA 1
ATOM 2988 C C . ARG B 1 122 ? -16.125 -0.542 7.938 1 93.25 122 ARG B C 1
ATOM 2990 O O . ARG B 1 122 ? -16.188 -0.27 9.133 1 93.25 122 ARG B O 1
ATOM 2997 N N . TYR B 1 123 ? -15.688 0.219 6.949 1 87.31 123 TYR B N 1
ATOM 2998 C CA . TYR B 1 123 ? -15.203 1.56 7.266 1 87.31 123 TYR B CA 1
ATOM 2999 C C . TYR B 1 123 ? -16.328 2.426 7.82 1 87.31 123 TYR B C 1
ATOM 3001 O O . TYR B 1 123 ? -17.453 2.391 7.316 1 87.31 123 TYR B O 1
ATOM 3009 N N . GLU B 1 124 ? -15.945 3.137 8.906 1 87.31 124 GLU B N 1
ATOM 3010 C CA . GLU B 1 124 ? -16.906 4.117 9.406 1 87.31 124 GLU B CA 1
ATOM 3011 C C . GLU B 1 124 ? -16.812 5.426 8.625 1 87.31 124 GLU B C 1
ATOM 3013 O O . GLU B 1 124 ? -15.711 5.953 8.422 1 87.31 124 GLU B O 1
ATOM 3018 N N . LYS B 1 125 ? -17.953 5.926 8.195 1 78.38 125 LYS B N 1
ATOM 3019 C CA . LYS B 1 125 ? -18 7.16 7.414 1 78.38 125 LYS B CA 1
ATOM 3020 C C . LYS B 1 125 ? -17.703 8.375 8.289 1 78.38 125 LYS B C 1
ATOM 3022 O O . LYS B 1 125 ? -17.766 8.289 9.523 1 78.38 125 LYS B O 1
ATOM 3027 N N . GLY B 1 126 ? -17.375 9.445 7.621 1 86.25 126 GLY B N 1
ATOM 3028 C CA . GLY B 1 126 ? -17.203 10.703 8.32 1 86.25 126 GLY B CA 1
ATOM 3029 C C . GLY B 1 126 ? -15.75 11.117 8.453 1 86.25 126 GLY B C 1
ATOM 3030 O O . GLY B 1 126 ? -15.375 11.805 9.406 1 86.25 126 GLY B O 1
ATOM 3031 N N . ASN B 1 127 ? -14.961 10.602 7.598 1 93 127 ASN B N 1
ATOM 3032 C CA . ASN B 1 127 ? -13.562 11.016 7.578 1 93 127 ASN B CA 1
ATOM 3033 C C . ASN B 1 127 ? -13.289 12.016 6.457 1 93 127 ASN B C 1
ATOM 3035 O O . ASN B 1 127 ? -14.039 12.078 5.484 1 93 127 ASN B O 1
ATOM 3039 N N . CYS B 1 128 ? -12.352 12.836 6.617 1 96.94 128 CYS B N 1
ATOM 3040 C CA . CYS B 1 128 ? -11.93 13.727 5.543 1 96.94 128 CYS B CA 1
ATOM 3041 C C . CYS B 1 128 ? -10.422 13.938 5.562 1 96.94 128 CYS B C 1
ATOM 3043 O O . CYS B 1 128 ? -9.758 13.602 6.547 1 96.94 128 CYS B O 1
ATOM 3045 N N . GLY B 1 129 ? -9.906 14.273 4.379 1 98.31 129 GLY B N 1
ATOM 3046 C CA . GLY B 1 129 ? -8.523 14.711 4.281 1 98.31 129 GLY B CA 1
ATOM 3047 C C . GLY B 1 129 ? -8.375 16.219 4.297 1 98.31 129 GLY B C 1
ATOM 3048 O O . GLY B 1 129 ? -9.266 16.938 3.857 1 98.31 129 GLY B O 1
ATOM 3049 N N . VAL B 1 130 ? -7.301 16.672 4.863 1 98.81 130 VAL B N 1
ATOM 3050 C CA . VAL B 1 130 ? -6.914 18.078 4.766 1 98.81 130 VAL B CA 1
ATOM 3051 C C . VAL B 1 130 ? -5.453 18.188 4.34 1 98.81 130 VAL B C 1
ATOM 3053 O O . VAL B 1 130 ? -4.57 17.609 4.977 1 98.81 130 VAL B O 1
ATOM 3056 N N . SER B 1 131 ? -5.207 18.859 3.309 1 98.56 131 SER B N 1
ATOM 3057 C CA . SER B 1 131 ? -3.846 19.016 2.811 1 98.56 131 SER B CA 1
ATOM 3058 C C . SER B 1 131 ? -3.297 20.406 3.131 1 98.56 131 SER B C 1
ATOM 3060 O O . SER B 1 131 ? -4.004 21.406 2.99 1 98.56 131 SER B O 1
ATOM 3062 N N . ILE B 1 132 ? -2.104 20.422 3.658 1 97.69 132 ILE B N 1
ATOM 3063 C CA . ILE B 1 132 ? -1.404 21.688 3.795 1 97.69 132 ILE B CA 1
ATOM 3064 C C . ILE B 1 132 ? -0.689 22.031 2.488 1 97.69 132 ILE B C 1
ATOM 3066 O O . ILE B 1 132 ? 0.219 21.312 2.066 1 97.69 132 ILE B O 1
ATOM 3070 N N . VAL B 1 133 ? -1.127 23.109 1.889 1 95.12 133 VAL B N 1
ATOM 3071 C CA . VAL B 1 133 ? -0.606 23.516 0.586 1 95.12 133 VAL B CA 1
ATOM 3072 C C . VAL B 1 133 ? 0.769 24.156 0.756 1 95.12 133 VAL B C 1
ATOM 3074 O O . VAL B 1 133 ? 0.985 24.938 1.684 1 95.12 133 VAL B O 1
ATOM 3077 N N . ARG B 1 134 ? 1.713 23.75 -0.123 1 93.38 134 ARG B N 1
ATOM 3078 C CA . ARG B 1 134 ? 1.558 23.062 -1.402 1 93.38 134 ARG B CA 1
ATOM 3079 C C . ARG B 1 134 ? 1.95 21.594 -1.287 1 93.38 134 ARG B C 1
ATOM 3081 O O . ARG B 1 134 ? 1.284 20.719 -1.849 1 93.38 134 ARG B O 1
ATOM 3088 N N . SER B 1 135 ? 2.934 21.188 -0.414 1 95.81 135 SER B N 1
ATOM 3089 C CA . SER B 1 135 ? 3.508 19.844 -0.357 1 95.81 135 SER B CA 1
ATOM 3090 C C . SER B 1 135 ? 2.451 18.812 0.005 1 95.81 135 SER B C 1
ATOM 3092 O O . SER B 1 135 ? 2.502 17.672 -0.472 1 95.81 135 SER B O 1
ATOM 3094 N N . GLY B 1 136 ? 1.521 19.234 0.785 1 98 136 GLY B N 1
ATOM 3095 C CA . GLY B 1 136 ? 0.463 18.312 1.173 1 98 136 GLY B CA 1
ATOM 3096 C C . GLY B 1 136 ? -0.366 17.828 -0.001 1 98 136 GLY B C 1
ATOM 3097 O O . GLY B 1 136 ? -0.979 16.766 0.063 1 98 136 GLY B O 1
ATOM 3098 N N . GLU B 1 137 ? -0.419 18.578 -1.046 1 98 137 GLU B N 1
ATOM 3099 C CA . GLU B 1 137 ? -1.208 18.234 -2.223 1 98 137 GLU B CA 1
ATOM 3100 C C . GLU B 1 137 ? -0.644 17 -2.916 1 98 137 GLU B C 1
ATOM 3102 O O . GLU B 1 137 ? -1.362 16.297 -3.633 1 98 137 GLU B O 1
ATOM 3107 N N . ALA B 1 138 ? 0.632 16.797 -2.789 1 98.19 138 ALA B N 1
ATOM 3108 C CA . ALA B 1 138 ? 1.269 15.617 -3.363 1 98.19 138 ALA B CA 1
ATOM 3109 C C . ALA B 1 138 ? 0.623 14.336 -2.842 1 98.19 138 ALA B C 1
ATOM 3111 O O . ALA B 1 138 ? 0.719 13.281 -3.475 1 98.19 138 ALA B O 1
ATOM 3112 N N . MET B 1 139 ? -0.11 14.398 -1.745 1 98.69 139 MET B N 1
ATOM 3113 C CA . MET B 1 139 ? -0.593 13.203 -1.062 1 98.69 139 MET B CA 1
ATOM 3114 C C . MET B 1 139 ? -2.072 12.969 -1.353 1 98.69 139 MET B C 1
ATOM 3116 O O . MET B 1 139 ? -2.629 11.938 -0.976 1 98.69 139 MET B O 1
ATOM 3120 N N . GLU B 1 140 ? -2.686 13.93 -2.027 1 98.44 140 GLU B N 1
ATOM 3121 C CA . GLU B 1 140 ? -4.133 13.883 -2.213 1 98.44 140 GLU B CA 1
ATOM 3122 C C . GLU B 1 140 ? -4.535 12.688 -3.074 1 98.44 140 GLU B C 1
ATOM 3124 O O . GLU B 1 140 ? -5.484 11.969 -2.746 1 98.44 140 GLU B O 1
ATOM 3129 N N . GLN B 1 141 ? -3.783 12.547 -4.133 1 97.06 141 GLN B N 1
ATOM 3130 C CA . GLN B 1 141 ? -4.133 11.445 -5.031 1 97.06 141 GLN B CA 1
ATOM 3131 C C . GLN B 1 141 ? -3.963 10.094 -4.34 1 97.06 141 GLN B C 1
ATOM 3133 O O . GLN B 1 141 ? -4.777 9.195 -4.523 1 97.06 141 GLN B O 1
ATOM 3138 N N . GLY B 1 142 ? -2.893 9.938 -3.594 1 97.38 142 GLY B N 1
ATOM 3139 C CA . GLY B 1 142 ? -2.721 8.711 -2.828 1 97.38 142 GLY B CA 1
ATOM 3140 C C . GLY B 1 142 ? -3.893 8.414 -1.915 1 97.38 142 GLY B C 1
ATOM 3141 O O . GLY B 1 142 ? -4.312 7.258 -1.797 1 97.38 142 GLY B O 1
ATOM 3142 N N . LEU B 1 143 ? -4.418 9.406 -1.301 1 97.88 143 LEU B N 1
ATOM 3143 C CA . LEU B 1 143 ? -5.57 9.242 -0.42 1 97.88 143 LEU B CA 1
ATOM 3144 C C . LEU B 1 143 ? -6.812 8.859 -1.216 1 97.88 143 LEU B C 1
ATOM 3146 O O . LEU B 1 143 ? -7.555 7.961 -0.822 1 97.88 143 LEU B O 1
ATOM 3150 N N . ARG B 1 144 ? -7.031 9.484 -2.35 1 96.25 144 ARG B N 1
ATOM 3151 C CA . ARG B 1 144 ? -8.203 9.203 -3.178 1 96.25 144 ARG B CA 1
ATOM 3152 C C . ARG B 1 144 ? -8.164 7.781 -3.723 1 96.25 144 ARG B C 1
ATOM 3154 O O . ARG B 1 144 ? -9.203 7.152 -3.914 1 96.25 144 ARG B O 1
ATOM 3161 N N . ASP B 1 145 ? -6.969 7.277 -3.938 1 94.81 145 ASP B N 1
ATOM 3162 C CA . ASP B 1 145 ? -6.801 5.918 -4.441 1 94.81 145 ASP B CA 1
ATOM 3163 C C . ASP B 1 145 ? -7.145 4.887 -3.369 1 94.81 145 ASP B C 1
ATOM 3165 O O . ASP B 1 145 ? -7.324 3.705 -3.672 1 94.81 145 ASP B O 1
ATOM 3169 N N . CYS B 1 146 ? -7.195 5.297 -2.156 1 94.62 146 CYS B N 1
ATOM 3170 C CA . CYS B 1 146 ? -7.418 4.363 -1.062 1 94.62 146 CYS B CA 1
ATOM 3171 C C . CYS B 1 146 ? -8.812 4.531 -0.475 1 94.62 146 CYS B C 1
ATOM 3173 O O . CYS B 1 146 ? -9.312 3.65 0.23 1 94.62 146 CYS B O 1
ATOM 3175 N N . CYS B 1 147 ? -9.352 5.637 -0.654 1 90.62 147 CYS B N 1
ATOM 3176 C CA . CYS B 1 147 ? -10.656 5.953 -0.086 1 90.62 147 CYS B CA 1
ATOM 3177 C C . CYS B 1 147 ? -11.531 6.672 -1.104 1 90.62 147 CYS B C 1
ATOM 3179 O O . CYS B 1 147 ? -11.32 7.852 -1.386 1 90.62 147 CYS B O 1
ATOM 3181 N N . ARG B 1 148 ? -12.602 5.906 -1.378 1 83.88 148 ARG B N 1
ATOM 3182 C CA . ARG B 1 148 ? -13.508 6.477 -2.371 1 83.88 148 ARG B CA 1
ATOM 3183 C C . ARG B 1 148 ? -14.312 7.625 -1.779 1 83.88 148 ARG B C 1
ATOM 3185 O O . ARG B 1 148 ? -14.688 7.586 -0.606 1 83.88 148 ARG B O 1
ATOM 3192 N N . SER B 1 149 ? -14.602 8.656 -2.473 1 84.5 149 SER B N 1
ATOM 3193 C CA . SER B 1 149 ? -15.508 9.75 -2.139 1 84.5 149 SER B CA 1
ATOM 3194 C C . SER B 1 149 ? -15.008 10.523 -0.921 1 84.5 149 SER B C 1
ATOM 3196 O O . SER B 1 149 ? -15.812 11 -0.112 1 84.5 149 SER B O 1
ATOM 3198 N N . ILE B 1 150 ? -13.773 10.531 -0.656 1 91.94 150 ILE B N 1
ATOM 3199 C CA . ILE B 1 150 ? -13.242 11.289 0.472 1 91.94 150 ILE B CA 1
ATOM 3200 C C . ILE B 1 150 ? -13.227 12.773 0.136 1 91.94 150 ILE B C 1
ATOM 3202 O O . ILE B 1 150 ? -12.875 13.164 -0.982 1 91.94 150 ILE B O 1
ATOM 3206 N N . ARG B 1 151 ? -13.758 13.602 1.085 1 95.31 151 ARG B N 1
ATOM 3207 C CA . ARG B 1 151 ? -13.641 15.047 0.966 1 95.31 151 ARG B CA 1
ATOM 3208 C C . ARG B 1 151 ? -12.258 15.523 1.401 1 95.31 151 ARG B C 1
ATOM 3210 O O . ARG B 1 151 ? -11.695 15.016 2.371 1 95.31 151 ARG B O 1
ATOM 3217 N N . ILE B 1 152 ? -11.773 16.484 0.626 1 97.81 152 ILE B N 1
ATOM 3218 C CA . ILE B 1 152 ? -10.445 17 0.955 1 97.81 152 ILE B CA 1
ATOM 3219 C C . ILE B 1 152 ? -10.516 18.516 1.131 1 97.81 152 ILE B C 1
ATOM 3221 O O . ILE B 1 152 ? -10.961 19.234 0.231 1 97.81 152 ILE B O 1
ATOM 3225 N N . GLY B 1 153 ? -10.227 18.969 2.34 1 98.25 153 GLY B N 1
ATOM 3226 C CA . GLY B 1 153 ? -10.008 20.391 2.58 1 98.25 153 GLY B CA 1
ATOM 3227 C C . GLY B 1 153 ? -8.57 20.812 2.32 1 98.25 153 GLY B C 1
ATOM 3228 O O . GLY B 1 153 ? -7.699 19.969 2.092 1 98.25 153 GLY B O 1
ATOM 3229 N N . LYS B 1 154 ? -8.383 22.172 2.383 1 98.31 154 LYS B N 1
ATOM 3230 C CA . LYS B 1 154 ? -7.055 22.719 2.119 1 98.31 154 LYS B CA 1
ATOM 3231 C C . LYS B 1 154 ? -6.738 23.875 3.062 1 98.31 154 LYS B C 1
ATOM 3233 O O . LYS B 1 154 ? -7.621 24.656 3.396 1 98.31 154 LYS B O 1
ATOM 3238 N N . ILE B 1 155 ? -5.516 23.891 3.531 1 97.75 155 ILE B N 1
ATOM 3239 C CA . ILE B 1 155 ? -5 25 4.316 1 97.75 155 ILE B CA 1
ATOM 3240 C C . ILE B 1 155 ? -3.723 25.547 3.674 1 97.75 155 ILE B C 1
ATOM 3242 O O . ILE B 1 155 ? -2.783 24.781 3.418 1 97.75 155 ILE B O 1
ATOM 3246 N N . LEU B 1 156 ? -3.684 26.781 3.398 1 96.31 156 LEU B N 1
ATOM 3247 C CA . LEU B 1 156 ? -2.502 27.438 2.863 1 96.31 156 LEU B CA 1
ATOM 3248 C C . LEU B 1 156 ? -1.822 28.297 3.938 1 96.31 156 LEU B C 1
ATOM 3250 O O . LEU B 1 156 ? -2.432 29.219 4.484 1 96.31 156 LEU B O 1
ATOM 3254 N N . ILE B 1 157 ? -0.616 27.859 4.234 1 92.81 157 ILE B N 1
ATOM 3255 C CA . ILE B 1 157 ? 0.186 28.547 5.238 1 92.81 157 ILE B CA 1
ATOM 3256 C C . ILE B 1 157 ? 1.438 29.125 4.59 1 92.81 157 ILE B C 1
ATOM 3258 O O . ILE B 1 157 ? 2.08 28.469 3.764 1 92.81 157 ILE B O 1
ATOM 3262 N N . GLN B 1 158 ? 1.689 30.328 4.766 1 87.44 158 GLN B N 1
ATOM 3263 C CA . GLN B 1 158 ? 2.893 30.984 4.25 1 87.44 158 GLN B CA 1
ATOM 3264 C C . GLN B 1 158 ? 3.871 31.297 5.375 1 87.44 158 GLN B C 1
ATOM 3266 O O . GLN B 1 158 ? 3.471 31.797 6.434 1 87.44 158 GLN B O 1
ATOM 3271 N N . SER B 1 159 ? 5.082 30.781 5.148 1 78.25 159 SER B N 1
ATOM 3272 C CA . SER B 1 159 ? 6.113 31.094 6.137 1 78.25 159 SER B CA 1
ATOM 3273 C C . SER B 1 159 ? 6.918 32.312 5.734 1 78.25 159 SER B C 1
ATOM 3275 O O . SER B 1 159 ? 7.176 32.531 4.547 1 78.25 159 SER B O 1
ATOM 3277 N N . ASP B 1 160 ? 7.078 33.188 6.746 1 72.88 160 ASP B N 1
ATOM 3278 C CA . ASP B 1 160 ? 7.953 34.344 6.52 1 72.88 160 ASP B CA 1
ATOM 3279 C C . ASP B 1 160 ? 9.414 33.906 6.414 1 72.88 160 ASP B C 1
ATOM 3281 O O . ASP B 1 160 ? 9.93 33.219 7.305 1 72.88 160 ASP B O 1
ATOM 3285 N N . ASP B 1 161 ? 10.031 34.281 5.387 1 65.12 161 ASP B N 1
ATOM 3286 C CA . ASP B 1 161 ? 11.406 33.875 5.121 1 65.12 161 ASP B CA 1
ATOM 3287 C C . ASP B 1 161 ? 12.344 34.375 6.219 1 65.12 161 ASP B C 1
ATOM 3289 O O . ASP B 1 161 ? 13.344 33.75 6.539 1 65.12 161 ASP B O 1
ATOM 3293 N N . ASP B 1 162 ? 12.07 35.469 6.727 1 63.88 162 ASP B N 1
ATOM 3294 C CA . ASP B 1 162 ? 12.969 36.094 7.68 1 63.88 162 ASP B CA 1
ATOM 3295 C C . ASP B 1 162 ? 12.711 35.594 9.102 1 63.88 162 ASP B C 1
ATOM 3297 O O . ASP B 1 162 ? 13.648 35.312 9.844 1 63.88 162 ASP B O 1
ATOM 3301 N N . THR B 1 163 ? 11.484 35.406 9.516 1 63.31 163 THR B N 1
ATOM 3302 C CA . THR B 1 163 ? 11.133 35.125 10.898 1 63.31 163 THR B CA 1
ATOM 3303 C C . THR B 1 163 ? 10.742 33.656 11.07 1 63.31 163 THR B C 1
ATOM 3305 O O . THR B 1 163 ? 10.688 33.156 12.188 1 63.31 163 THR B O 1
ATOM 3308 N N . HIS B 1 164 ? 10.547 32.969 10.039 1 66.38 164 HIS B N 1
ATOM 3309 C CA . HIS B 1 164 ? 10.062 31.594 10 1 66.38 164 HIS B CA 1
ATOM 3310 C C . HIS B 1 164 ? 8.688 31.484 10.656 1 66.38 164 HIS B C 1
ATOM 3312 O O . HIS B 1 164 ? 8.25 30.375 10.984 1 66.38 164 HIS B O 1
ATOM 3318 N N . ASP B 1 165 ? 8.133 32.719 10.867 1 71 165 ASP B N 1
ATOM 3319 C CA . ASP B 1 165 ? 6.77 32.719 11.391 1 71 165 ASP B CA 1
ATOM 3320 C C . ASP B 1 165 ? 5.77 32.312 10.312 1 71 165 ASP B C 1
ATOM 3322 O O . ASP B 1 165 ? 5.883 32.75 9.164 1 71 165 ASP B O 1
ATOM 3326 N N . ALA B 1 166 ? 4.902 31.281 10.703 1 72.25 166 ALA B N 1
ATOM 3327 C CA . ALA B 1 166 ? 3.893 30.797 9.773 1 72.25 166 ALA B CA 1
ATOM 3328 C C . ALA B 1 166 ? 2.576 31.547 9.938 1 72.25 166 ALA B C 1
ATOM 3330 O O . ALA B 1 166 ? 2.145 31.812 11.062 1 72.25 166 ALA B O 1
ATOM 3331 N N . ARG B 1 167 ? 2.111 32.125 8.789 1 82.25 167 ARG B N 1
ATOM 3332 C CA . ARG B 1 167 ? 0.799 32.75 8.789 1 82.25 167 ARG B CA 1
ATOM 3333 C C . ARG B 1 167 ? -0.174 32 7.883 1 82.25 167 ARG B C 1
ATOM 3335 O O . ARG B 1 167 ? 0.216 31.516 6.824 1 82.25 167 ARG B O 1
ATOM 3342 N N . VAL B 1 168 ? -1.41 32 8.352 1 81.56 168 VAL B N 1
ATOM 3343 C CA . VAL B 1 168 ? -2.447 31.359 7.551 1 81.56 168 VAL B CA 1
ATOM 3344 C C . VAL B 1 168 ? -2.926 32.312 6.457 1 81.56 168 VAL B C 1
ATOM 3346 O O . VAL B 1 168 ? -3.322 33.438 6.742 1 81.56 168 VAL B O 1
ATOM 3349 N N . VAL B 1 169 ? -2.873 31.812 5.273 1 82.31 169 VAL B N 1
ATOM 3350 C CA . VAL B 1 169 ? -3.32 32.625 4.141 1 82.31 169 VAL B CA 1
ATOM 3351 C C . VAL B 1 169 ? -4.77 32.281 3.805 1 82.31 169 VAL B C 1
ATOM 3353 O O . VAL B 1 169 ? -5.598 33.188 3.615 1 82.31 169 VAL B O 1
ATOM 3356 N N . TYR B 1 170 ? -5.043 30.969 3.75 1 90.94 170 TYR B N 1
ATOM 3357 C CA . TYR B 1 170 ? -6.383 30.531 3.375 1 90.94 170 TYR B CA 1
ATOM 3358 C C . TYR B 1 170 ? -6.664 29.125 3.896 1 90.94 170 TYR B C 1
ATOM 3360 O O . TYR B 1 170 ? -5.742 28.328 4.082 1 90.94 170 TYR B O 1
ATOM 3368 N N . ALA B 1 171 ? -8.016 28.938 4.293 1 94.88 171 ALA B N 1
ATOM 3369 C CA . ALA B 1 171 ? -8.469 27.594 4.664 1 94.88 171 ALA B CA 1
ATOM 3370 C C . ALA B 1 171 ? -9.82 27.281 4.031 1 94.88 171 ALA B C 1
ATOM 3372 O O . ALA B 1 171 ? -10.766 28.062 4.16 1 94.88 171 ALA B O 1
ATOM 3373 N N . ASN B 1 172 ? -9.906 26.234 3.211 1 97.19 172 ASN B N 1
ATOM 3374 C CA . ASN B 1 172 ? -11.141 25.672 2.676 1 97.19 172 ASN B CA 1
ATOM 3375 C C . ASN B 1 172 ? -11.43 24.281 3.266 1 97.19 172 ASN B C 1
ATOM 3377 O O . ASN B 1 172 ? -10.852 23.297 2.828 1 97.19 172 ASN B O 1
ATOM 3381 N N . LEU B 1 173 ? -12.359 24.312 4.266 1 97.94 173 LEU B N 1
ATOM 3382 C CA . LEU B 1 173 ? -12.641 23.094 5.02 1 97.94 173 LEU B CA 1
ATOM 3383 C C . LEU B 1 173 ? -14.109 22.688 4.875 1 97.94 173 LEU B C 1
ATOM 3385 O O . LEU B 1 173 ? -14.977 23.547 4.703 1 97.94 173 LEU B O 1
ATOM 3389 N N . PRO B 1 174 ? -14.305 21.344 4.938 1 96.25 174 PRO B N 1
ATOM 3390 C CA . PRO B 1 174 ? -15.711 20.938 4.996 1 96.25 174 PRO B CA 1
ATOM 3391 C C . PRO B 1 174 ? -16.469 21.578 6.156 1 96.25 174 PRO B C 1
ATOM 3393 O O . PRO B 1 174 ? -15.898 21.75 7.242 1 96.25 174 PRO B O 1
ATOM 3396 N N . LYS B 1 175 ? -17.703 21.906 5.914 1 95.31 175 LYS B N 1
ATOM 3397 C CA . LYS B 1 175 ? -18.531 22.594 6.91 1 95.31 175 LYS B CA 1
ATOM 3398 C C . LYS B 1 175 ? -18.719 21.734 8.156 1 95.31 175 LYS B C 1
ATOM 3400 O O . LYS B 1 175 ? -18.812 22.266 9.266 1 95.31 175 LYS B O 1
ATOM 3405 N N . ASP B 1 176 ? -18.734 20.438 7.996 1 96.38 176 ASP B N 1
ATOM 3406 C CA . ASP B 1 176 ? -18.984 19.547 9.117 1 96.38 176 ASP B CA 1
ATOM 3407 C C . ASP B 1 176 ? -17.688 18.906 9.609 1 96.38 176 ASP B C 1
ATOM 3409 O O . ASP B 1 176 ? -17.703 17.781 10.125 1 96.38 176 ASP B O 1
ATOM 3413 N N . ILE B 1 177 ? -16.594 19.609 9.508 1 97.31 177 ILE B N 1
ATOM 3414 C CA . ILE B 1 177 ? -15.281 19.047 9.789 1 97.31 177 ILE B CA 1
ATOM 3415 C C . ILE B 1 177 ? -15.172 18.719 11.281 1 97.31 177 ILE B C 1
ATOM 3417 O O . ILE B 1 177 ? -14.445 17.797 11.672 1 97.31 177 ILE B O 1
ATOM 3421 N N . ASN B 1 178 ? -15.883 19.422 12.125 1 97.12 178 ASN B N 1
ATOM 3422 C CA . ASN B 1 178 ? -15.805 19.234 13.562 1 97.12 178 ASN B CA 1
ATOM 3423 C C . ASN B 1 178 ? -16.391 17.875 13.977 1 97.12 178 ASN B C 1
ATOM 3425 O O . ASN B 1 178 ? -16.203 17.438 15.109 1 97.12 178 ASN B O 1
ATOM 3429 N N . GLN B 1 179 ? -17.047 17.172 13.094 1 95.94 179 GLN B N 1
ATOM 3430 C CA . GLN B 1 179 ? -17.656 15.875 13.375 1 95.94 179 GLN B CA 1
ATOM 3431 C C . GLN B 1 179 ? -16.859 14.75 12.711 1 95.94 179 GLN B C 1
ATOM 3433 O O . GLN B 1 179 ? -17.266 13.586 12.781 1 95.94 179 GLN B O 1
ATOM 3438 N N . ARG B 1 180 ? -15.766 15.094 12.141 1 96 180 ARG B N 1
ATOM 3439 C CA . ARG B 1 180 ? -15.055 14.125 11.305 1 96 180 ARG B CA 1
ATOM 3440 C C . ARG B 1 180 ? -13.703 13.773 11.906 1 96 180 ARG B C 1
ATOM 3442 O O . ARG B 1 180 ? -13.164 14.531 12.727 1 96 180 ARG B O 1
ATOM 3449 N N . LYS B 1 181 ? -13.25 12.562 11.539 1 97.19 181 LYS B N 1
ATOM 3450 C CA . LYS B 1 181 ? -11.828 12.258 11.672 1 97.19 181 LYS B CA 1
ATOM 3451 C C . LYS B 1 181 ? -11.023 12.883 10.531 1 97.19 181 LYS B C 1
ATOM 3453 O O . LYS B 1 181 ? -11.453 12.852 9.375 1 97.19 181 LYS B O 1
ATOM 3458 N N . VAL B 1 182 ? -9.906 13.492 10.906 1 98.44 182 VAL B N 1
ATOM 3459 C CA . VAL B 1 182 ? -9.18 14.289 9.93 1 98.44 182 VAL B CA 1
ATOM 3460 C C . VAL B 1 182 ? -7.809 13.664 9.664 1 98.44 182 VAL B C 1
ATOM 3462 O O . VAL B 1 182 ? -7.023 13.469 10.594 1 98.44 182 VAL B O 1
ATOM 3465 N N . LEU B 1 183 ? -7.602 13.32 8.438 1 98.62 183 LEU B N 1
ATOM 3466 C CA . LEU B 1 183 ? -6.258 12.977 7.984 1 98.62 183 LEU B CA 1
ATOM 3467 C C . LEU B 1 183 ? -5.531 14.211 7.461 1 98.62 183 LEU B C 1
ATOM 3469 O O . LEU B 1 183 ? -5.77 14.648 6.328 1 98.62 183 LEU B O 1
ATOM 3473 N N . LEU B 1 184 ? -4.664 14.797 8.305 1 98.88 184 LEU B N 1
ATOM 3474 C CA . LEU B 1 184 ? -3.875 15.961 7.938 1 98.88 184 LEU B CA 1
ATOM 3475 C C . LEU B 1 184 ? -2.633 15.555 7.152 1 98.88 184 LEU B C 1
ATOM 3477 O O . LEU B 1 184 ? -1.841 14.734 7.621 1 98.88 184 LEU B O 1
ATOM 3481 N N . MET B 1 185 ? -2.516 16.125 5.918 1 98.88 185 MET B N 1
ATOM 3482 C CA . MET B 1 185 ? -1.48 15.648 5.004 1 98.88 185 MET B CA 1
ATOM 3483 C C . MET B 1 185 ? -0.384 16.688 4.836 1 98.88 185 MET B C 1
ATOM 3485 O O . MET B 1 185 ? -0.639 17.781 4.332 1 98.88 185 MET B O 1
ATOM 3489 N N . TYR B 1 186 ? 0.863 16.297 5.277 1 98.62 186 TYR B N 1
ATOM 3490 C CA . TYR B 1 186 ? 2.059 17.109 5.094 1 98.62 186 TYR B CA 1
ATOM 3491 C C . TYR B 1 186 ? 3.316 16.25 5.129 1 98.62 186 TYR B C 1
ATOM 3493 O O . TYR B 1 186 ? 3.715 15.758 6.188 1 98.62 186 TYR B O 1
ATOM 3501 N N . PRO B 1 187 ? 3.992 16.125 3.979 1 98.44 187 PRO B N 1
ATOM 3502 C CA . PRO B 1 187 ? 4.992 15.055 3.85 1 98.44 187 PRO B CA 1
ATOM 3503 C C . PRO B 1 187 ? 6.289 15.375 4.598 1 98.44 187 PRO B C 1
ATOM 3505 O O . PRO B 1 187 ? 6.973 14.461 5.066 1 98.44 187 PRO B O 1
ATOM 3508 N N . ILE B 1 188 ? 6.641 16.641 4.711 1 97.25 188 ILE B N 1
ATOM 3509 C CA . ILE B 1 188 ? 7.965 16.969 5.23 1 97.25 188 ILE B CA 1
ATOM 3510 C C . ILE B 1 188 ? 7.84 17.938 6.398 1 97.25 188 ILE B C 1
ATOM 3512 O O . ILE B 1 188 ? 7.266 19.016 6.258 1 97.25 188 ILE B O 1
ATOM 3516 N N . MET B 1 189 ? 8.469 17.531 7.5 1 95.38 189 MET B N 1
ATOM 3517 C CA . MET B 1 189 ? 8.461 18.406 8.664 1 95.38 189 MET B CA 1
ATOM 3518 C C . MET B 1 189 ? 9.883 18.672 9.156 1 95.38 189 MET B C 1
ATOM 3520 O O . MET B 1 189 ? 10.539 17.781 9.68 1 95.38 189 MET B O 1
ATOM 3524 N N . CYS B 1 190 ? 10.305 19.891 9.039 1 92.62 190 CYS B N 1
ATOM 3525 C CA . CYS B 1 190 ? 11.609 20.312 9.531 1 92.62 190 CYS B CA 1
ATOM 3526 C C . CYS B 1 190 ? 11.5 20.922 10.922 1 92.62 190 CYS B C 1
ATOM 3528 O O . CYS B 1 190 ? 11.953 20.312 11.898 1 92.62 190 CYS B O 1
ATOM 3530 N N . THR B 1 191 ? 10.805 21.984 11.047 1 90.44 191 THR B N 1
ATOM 3531 C CA . THR B 1 191 ? 10.664 22.656 12.336 1 90.44 191 THR B CA 1
ATOM 3532 C C . THR B 1 191 ? 9.336 22.297 12.992 1 90.44 191 THR B C 1
ATOM 3534 O O . THR B 1 191 ? 9.188 22.422 14.211 1 90.44 191 THR B O 1
ATOM 3537 N N . GLY B 1 192 ? 8.391 21.984 12.211 1 93.5 192 GLY B N 1
ATOM 3538 C CA . GLY B 1 192 ? 7.074 21.656 12.734 1 93.5 192 GLY B CA 1
ATOM 3539 C C . GLY B 1 192 ? 6.145 22.844 12.82 1 93.5 192 GLY B C 1
ATOM 3540 O O . GLY B 1 192 ? 4.961 22.703 13.133 1 93.5 192 GLY B O 1
ATOM 3541 N N . ASN B 1 193 ? 6.574 24.047 12.492 1 92.5 193 ASN B N 1
ATOM 3542 C CA . ASN B 1 193 ? 5.805 25.281 12.648 1 92.5 193 ASN B CA 1
ATOM 3543 C C . ASN B 1 193 ? 4.594 25.297 11.711 1 92.5 193 ASN B C 1
ATOM 3545 O O . ASN B 1 193 ? 3.51 25.734 12.109 1 92.5 193 ASN B O 1
ATOM 3549 N N . THR B 1 194 ? 4.824 24.797 10.492 1 93.31 194 THR B N 1
ATOM 3550 C CA . THR B 1 194 ? 3.744 24.781 9.508 1 93.31 194 THR B CA 1
ATOM 3551 C C . THR B 1 194 ? 2.596 23.906 9.992 1 93.31 194 THR B C 1
ATOM 3553 O O . THR B 1 194 ? 1.434 24.312 9.953 1 93.31 194 THR B O 1
ATOM 3556 N N . VAL B 1 195 ? 2.91 22.766 10.484 1 96.81 195 VAL B N 1
ATOM 3557 C CA . VAL B 1 195 ? 1.902 21.812 10.953 1 96.81 195 VAL B CA 1
ATOM 3558 C C . VAL B 1 195 ? 1.222 22.375 12.203 1 96.81 195 VAL B C 1
ATOM 3560 O O . VAL B 1 195 ? 0.003 22.25 12.359 1 96.81 195 VAL B O 1
ATOM 3563 N N . ALA B 1 196 ? 1.994 23 13.07 1 96.69 196 ALA B N 1
ATOM 3564 C CA . ALA B 1 196 ? 1.424 23.594 14.281 1 96.69 196 ALA B CA 1
ATOM 3565 C C . ALA B 1 196 ? 0.358 24.625 13.938 1 96.69 196 ALA B C 1
ATOM 3567 O O . ALA B 1 196 ? -0.713 24.656 14.547 1 96.69 196 ALA B O 1
ATOM 3568 N N . LYS B 1 197 ? 0.637 25.453 12.992 1 95.81 197 LYS B N 1
ATOM 3569 C CA . LYS B 1 197 ? -0.319 26.469 12.578 1 95.81 197 LYS B CA 1
ATOM 3570 C C . LYS B 1 197 ? -1.571 25.844 11.977 1 95.81 197 LYS B C 1
ATOM 3572 O O . LYS B 1 197 ? -2.686 26.312 12.219 1 95.81 197 LYS B O 1
ATOM 3577 N N . ALA B 1 198 ? -1.382 24.797 11.18 1 97.56 198 ALA B N 1
ATOM 3578 C CA . ALA B 1 198 ? -2.527 24.094 10.617 1 97.56 198 ALA B CA 1
ATOM 3579 C C . ALA B 1 198 ? -3.408 23.5 11.719 1 97.56 198 ALA B C 1
ATOM 3581 O O . ALA B 1 198 ? -4.637 23.547 11.633 1 97.56 198 ALA B O 1
ATOM 3582 N N . LEU B 1 199 ? -2.803 22.984 12.711 1 97.81 199 LEU B N 1
ATOM 3583 C CA . LEU B 1 199 ? -3.529 22.391 13.828 1 97.81 199 LEU B CA 1
ATOM 3584 C C . LEU B 1 199 ? -4.316 23.453 14.586 1 97.81 199 LEU B C 1
ATOM 3586 O O . LEU B 1 199 ? -5.438 23.203 15.039 1 97.81 199 LEU B O 1
ATOM 3590 N N . GLU B 1 200 ? -3.738 24.625 14.703 1 96.38 200 GLU B N 1
ATOM 3591 C CA . GLU B 1 200 ? -4.457 25.734 15.328 1 96.38 200 GLU B CA 1
ATOM 3592 C C . GLU B 1 200 ? -5.715 26.094 14.547 1 96.38 200 GLU B C 1
ATOM 3594 O O . GLU B 1 200 ? -6.766 26.359 15.133 1 96.38 200 GLU B O 1
ATOM 3599 N N . ILE B 1 201 ? -5.586 26.062 13.234 1 96.62 201 ILE B N 1
ATOM 3600 C CA . ILE B 1 201 ? -6.727 26.344 12.375 1 96.62 201 ILE B CA 1
ATOM 3601 C C . ILE B 1 201 ? -7.801 25.281 12.578 1 96.62 201 ILE B C 1
ATOM 3603 O O . ILE B 1 201 ? -8.984 25.594 12.688 1 96.62 201 ILE B O 1
ATOM 3607 N N . LEU B 1 202 ? -7.402 24.031 12.641 1 98.19 202 LEU B N 1
ATOM 3608 C CA . LEU B 1 202 ? -8.359 22.953 12.852 1 98.19 202 LEU B CA 1
ATOM 3609 C C . LEU B 1 202 ? -9.031 23.078 14.219 1 98.19 202 LEU B C 1
ATOM 3611 O O . LEU B 1 202 ? -10.242 22.859 14.344 1 98.19 202 LEU B O 1
ATOM 3615 N N . GLU B 1 203 ? -8.258 23.484 15.195 1 97.19 203 GLU B N 1
ATOM 3616 C CA . GLU B 1 203 ? -8.805 23.703 16.531 1 97.19 203 GLU B CA 1
ATOM 3617 C C . GLU B 1 203 ? -9.828 24.844 16.531 1 97.19 203 GLU B C 1
ATOM 3619 O O . GLU B 1 203 ? -10.867 24.75 17.188 1 97.19 203 GLU B O 1
ATOM 3624 N N . MET B 1 204 ? -9.539 25.891 15.828 1 95.94 204 MET B N 1
ATOM 3625 C CA . MET B 1 204 ? -10.445 27.031 15.711 1 95.94 204 MET B CA 1
ATOM 3626 C C . MET B 1 204 ? -11.758 26.625 15.047 1 95.94 204 MET B C 1
ATOM 3628 O O . MET B 1 204 ? -12.781 27.281 15.227 1 95.94 204 MET B O 1
ATOM 3632 N N . ASN B 1 205 ? -11.703 25.578 14.281 1 97.19 205 ASN B N 1
ATOM 3633 C CA . ASN B 1 205 ? -12.898 25.031 13.648 1 97.19 205 ASN B CA 1
ATOM 3634 C C . ASN B 1 205 ? -13.484 23.875 14.445 1 97.19 205 ASN B C 1
ATOM 3636 O O . ASN B 1 205 ? -14.234 23.062 13.906 1 97.19 205 ASN B O 1
ATOM 3640 N N . ASN B 1 206 ? -13.039 23.719 15.68 1 97.88 206 ASN B N 1
ATOM 3641 C CA . ASN B 1 206 ? -13.586 22.828 16.688 1 97.88 206 ASN B CA 1
ATOM 3642 C C . ASN B 1 206 ? -13.289 21.359 16.375 1 97.88 206 ASN B C 1
ATOM 3644 O O . ASN B 1 206 ? -14.086 20.484 16.688 1 97.88 206 ASN B O 1
ATOM 3648 N N . VAL B 1 207 ? -12.281 21.125 15.672 1 98.31 207 VAL B N 1
ATOM 3649 C CA . VAL B 1 207 ? -11.828 19.75 15.5 1 98.31 207 VAL B CA 1
ATOM 3650 C C . VAL B 1 207 ? -11.047 19.312 16.734 1 98.31 207 VAL B C 1
ATOM 3652 O O . VAL B 1 207 ? -10.086 19.953 17.141 1 98.31 207 VAL B O 1
ATOM 3655 N N . LYS B 1 208 ? -11.484 18.234 17.281 1 97.69 208 LYS B N 1
ATOM 3656 C CA . LYS B 1 208 ? -10.773 17.703 18.453 1 97.69 208 LYS B CA 1
ATOM 3657 C C . LYS B 1 208 ? -9.422 17.141 18.047 1 97.69 208 LYS B C 1
ATOM 3659 O O . LYS B 1 208 ? -9.297 16.469 17.016 1 97.69 208 LYS B O 1
ATOM 3664 N N . GLU B 1 209 ? -8.414 17.344 18.875 1 97.06 209 GLU B N 1
ATOM 3665 C CA . GLU B 1 209 ? -7.059 16.875 18.609 1 97.06 209 GLU B CA 1
ATOM 3666 C C . GLU B 1 209 ? -7.016 15.367 18.422 1 97.06 209 GLU B C 1
ATOM 3668 O O . GLU B 1 209 ? -6.281 14.859 17.562 1 97.06 209 GLU B O 1
ATOM 3673 N N . GLU B 1 210 ? -7.824 14.664 19.203 1 97.12 210 GLU B N 1
ATOM 3674 C CA . GLU B 1 210 ? -7.824 13.211 19.188 1 97.12 210 GLU B CA 1
ATOM 3675 C C . GLU B 1 210 ? -8.367 12.68 17.859 1 97.12 210 GLU B C 1
ATOM 3677 O O . GLU B 1 210 ? -8.195 11.5 17.531 1 97.12 210 GLU B O 1
ATOM 3682 N N . ASN B 1 211 ? -9.023 13.547 17.125 1 97.62 211 ASN B N 1
ATOM 3683 C CA . ASN B 1 211 ? -9.609 13.148 15.844 1 97.62 211 ASN B CA 1
ATOM 3684 C C . ASN B 1 211 ? -8.68 13.453 14.68 1 97.62 211 ASN B C 1
ATOM 3686 O O . ASN B 1 211 ? -9.039 13.258 13.523 1 97.62 211 ASN B O 1
ATOM 3690 N N . ILE B 1 212 ? -7.488 13.883 14.977 1 98.5 212 ILE B N 1
ATOM 3691 C CA . ILE B 1 212 ? -6.559 14.273 13.93 1 98.5 212 ILE B CA 1
ATOM 3692 C C . ILE B 1 212 ? -5.418 13.266 13.844 1 98.5 212 ILE B C 1
ATOM 3694 O O . ILE B 1 212 ? -4.793 12.938 14.859 1 98.5 212 ILE B O 1
ATOM 3698 N N . ILE B 1 213 ? -5.195 12.758 12.664 1 98.56 213 ILE B N 1
ATOM 3699 C CA . ILE B 1 213 ? -4.027 11.945 12.352 1 98.56 213 ILE B CA 1
ATOM 3700 C C . ILE B 1 213 ? -3.164 12.656 11.312 1 98.56 213 ILE B C 1
ATOM 3702 O O . ILE B 1 213 ? -3.611 12.898 10.188 1 98.56 213 ILE B O 1
ATOM 3706 N N . LEU B 1 214 ? -1.973 12.977 11.711 1 98.88 214 LEU B N 1
ATOM 3707 C CA . LEU B 1 214 ? -1.026 13.586 10.781 1 98.88 214 LEU B CA 1
ATOM 3708 C C . LEU B 1 214 ? -0.317 12.516 9.953 1 98.88 214 LEU B C 1
ATOM 3710 O O . LEU B 1 214 ? 0.33 11.625 10.5 1 98.88 214 LEU B O 1
ATOM 3714 N N . LEU B 1 215 ? -0.509 12.609 8.648 1 98.81 215 LEU B N 1
ATOM 3715 C CA . LEU B 1 215 ? 0.232 11.773 7.711 1 98.81 215 LEU B CA 1
ATOM 3716 C C . LEU B 1 215 ? 1.493 12.484 7.23 1 98.81 215 LEU B C 1
ATOM 3718 O O . LEU B 1 215 ? 1.411 13.492 6.523 1 98.81 215 LEU B O 1
ATOM 3722 N N . ASN B 1 216 ? 2.627 11.945 7.602 1 98.75 216 ASN B N 1
ATOM 3723 C CA . ASN B 1 216 ? 3.936 12.539 7.367 1 98.75 216 ASN B CA 1
ATOM 3724 C C . ASN B 1 216 ? 4.93 11.523 6.824 1 98.75 216 ASN B C 1
ATOM 3726 O O . ASN B 1 216 ? 4.793 10.32 7.07 1 98.75 216 ASN B O 1
ATOM 3730 N N . LEU B 1 217 ? 5.895 11.977 5.977 1 98.69 217 LEU B N 1
ATOM 3731 C CA . LEU B 1 217 ? 6.895 11.062 5.445 1 98.69 217 LEU B CA 1
ATOM 3732 C C . LEU B 1 217 ? 8.195 11.164 6.23 1 98.69 217 LEU B C 1
ATOM 3734 O O . LEU B 1 217 ? 8.773 10.148 6.625 1 98.69 217 LEU B O 1
ATOM 3738 N N . PHE B 1 218 ? 8.648 12.414 6.367 1 98 218 PHE B N 1
ATOM 3739 C CA . PHE B 1 218 ? 9.93 12.664 7.012 1 98 218 PHE B CA 1
ATOM 3740 C C . PHE B 1 218 ? 9.812 13.773 8.047 1 98 218 PHE B C 1
ATOM 3742 O O . PHE B 1 218 ? 9.258 14.836 7.77 1 98 218 PHE B O 1
ATOM 3749 N N . CYS B 1 219 ? 10.375 13.516 9.203 1 97.19 219 CYS B N 1
ATOM 3750 C CA . CYS B 1 219 ? 10.391 14.602 10.18 1 97.19 219 CYS B CA 1
ATOM 3751 C C . CYS B 1 219 ? 11.68 14.594 10.984 1 97.19 219 CYS B C 1
ATOM 3753 O O . CYS B 1 219 ? 12.398 13.594 11.008 1 97.19 219 CYS B O 1
ATOM 3755 N N . THR B 1 220 ? 11.984 15.734 11.547 1 96.25 220 THR B N 1
ATOM 3756 C CA . THR B 1 220 ? 13.141 15.859 12.43 1 96.25 220 THR B CA 1
ATOM 3757 C C . THR B 1 220 ? 12.75 15.578 13.883 1 96.25 220 THR B C 1
ATOM 3759 O O . THR B 1 220 ? 11.578 15.695 14.242 1 96.25 220 THR B O 1
ATOM 3762 N N . PRO B 1 221 ? 13.734 15.211 14.656 1 95.94 221 PRO B N 1
ATOM 3763 C CA . PRO B 1 221 ? 13.422 15.039 16.078 1 95.94 221 PRO B CA 1
ATOM 3764 C C . PRO B 1 221 ? 12.844 16.312 16.703 1 95.94 221 PRO B C 1
ATOM 3766 O O . PRO B 1 221 ? 11.938 16.219 17.531 1 95.94 221 PRO B O 1
ATOM 3769 N N . GLN B 1 222 ? 13.352 17.406 16.328 1 94.56 222 GLN B N 1
ATOM 3770 C CA . GLN B 1 222 ? 12.883 18.688 16.844 1 94.56 222 GLN B CA 1
ATOM 3771 C C . GLN B 1 222 ? 11.398 18.891 16.547 1 94.56 222 GLN B C 1
ATOM 3773 O O . GLN B 1 222 ? 10.617 19.219 17.438 1 94.56 222 GLN B O 1
ATOM 3778 N N . SER B 1 223 ? 11.039 18.656 15.32 1 96.19 223 SER B N 1
ATOM 3779 C CA . SER B 1 223 ? 9.648 18.844 14.93 1 96.19 223 SER B CA 1
ATOM 3780 C C . SER B 1 223 ? 8.734 17.844 15.617 1 96.19 223 SER B C 1
ATOM 3782 O O . SER B 1 223 ? 7.625 18.188 16.031 1 96.19 223 SER B O 1
ATOM 3784 N N . ALA B 1 224 ? 9.156 16.625 15.703 1 96.94 224 ALA B N 1
ATOM 3785 C CA . ALA B 1 224 ? 8.391 15.586 16.406 1 96.94 224 ALA B CA 1
ATOM 3786 C C . ALA B 1 224 ? 8.141 15.977 17.859 1 96.94 224 ALA B C 1
ATOM 3788 O O . ALA B 1 224 ? 6.996 15.938 18.328 1 96.94 224 ALA B O 1
ATOM 3789 N N . ASN B 1 225 ? 9.164 16.406 18.484 1 95.62 225 ASN B N 1
ATOM 3790 C CA . ASN B 1 225 ? 9.055 16.797 19.875 1 95.62 225 ASN B CA 1
ATOM 3791 C C . ASN B 1 225 ? 8.125 17.984 20.062 1 95.62 225 ASN B C 1
ATOM 3793 O O . ASN B 1 225 ? 7.301 18 20.969 1 95.62 225 ASN B O 1
ATOM 3797 N N . GLN B 1 226 ? 8.305 18.938 19.25 1 95.12 226 GLN B N 1
ATOM 3798 C CA . GLN B 1 226 ? 7.473 20.141 19.328 1 95.12 226 GLN B CA 1
ATOM 3799 C C . GLN B 1 226 ? 5.996 19.781 19.188 1 95.12 226 GLN B C 1
ATOM 3801 O O . GLN B 1 226 ? 5.168 20.25 19.984 1 95.12 226 GLN B O 1
ATOM 3806 N N . LEU B 1 227 ? 5.648 18.969 18.281 1 97.12 227 LEU B N 1
ATOM 3807 C CA . LEU B 1 227 ? 4.25 18.672 17.984 1 97.12 227 LEU B CA 1
ATOM 3808 C C . LEU B 1 227 ? 3.645 17.766 19.047 1 97.12 227 LEU B C 1
ATOM 3810 O O . LEU B 1 227 ? 2.488 17.938 19.438 1 97.12 227 LEU B O 1
ATOM 3814 N N . VAL B 1 228 ? 4.398 16.766 19.5 1 96.75 228 VAL B N 1
ATOM 3815 C CA . VAL B 1 228 ? 3.863 15.852 20.5 1 96.75 228 VAL B CA 1
ATOM 3816 C C . VAL B 1 228 ? 3.631 16.594 21.812 1 96.75 228 VAL B C 1
ATOM 3818 O O . VAL B 1 228 ? 2.732 16.234 22.578 1 96.75 228 VAL B O 1
ATOM 3821 N N . THR B 1 229 ? 4.457 17.609 22.062 1 96.06 229 THR B N 1
ATOM 3822 C CA . THR B 1 229 ? 4.316 18.406 23.266 1 96.06 229 THR B CA 1
ATOM 3823 C C . THR B 1 229 ? 3.145 19.375 23.141 1 96.06 229 THR B C 1
ATOM 3825 O O . THR B 1 229 ? 2.312 19.469 24.047 1 96.06 229 THR B O 1
ATOM 3828 N N . LYS B 1 230 ? 3.061 20.047 22.094 1 96.62 230 LYS B N 1
ATOM 3829 C CA . LYS B 1 230 ? 2.051 21.094 21.906 1 96.62 230 LYS B CA 1
ATOM 3830 C C . LYS B 1 230 ? 0.678 20.484 21.641 1 96.62 230 LYS B C 1
ATOM 3832 O O . LYS B 1 230 ? -0.344 21.047 22.031 1 96.62 230 LYS B O 1
ATOM 3837 N N . PHE B 1 231 ? 0.627 19.375 20.953 1 97.69 231 PHE B N 1
ATOM 3838 C CA . PHE B 1 231 ? -0.609 18.703 20.578 1 97.69 231 PHE B CA 1
ATOM 3839 C C . PHE B 1 231 ? -0.557 17.234 20.953 1 97.69 231 PHE B C 1
ATOM 3841 O O . PHE B 1 231 ? -0.578 16.359 20.078 1 97.69 231 PHE B O 1
ATOM 3848 N N . PRO B 1 232 ? -0.65 16.906 22.203 1 96.75 232 PRO B N 1
ATOM 3849 C CA . PRO B 1 232 ? -0.443 15.531 22.688 1 96.75 232 PRO B CA 1
ATOM 3850 C C . PRO B 1 232 ? -1.578 14.594 22.281 1 96.75 232 PRO B C 1
ATOM 3852 O O . PRO B 1 232 ? -1.413 13.367 22.328 1 96.75 232 PRO B O 1
ATOM 3855 N N . GLY B 1 233 ? -2.719 15.117 21.953 1 97.31 233 GLY B N 1
ATOM 3856 C CA . GLY B 1 233 ? -3.855 14.289 21.578 1 97.31 233 GLY B CA 1
ATOM 3857 C C . GLY B 1 233 ? -3.814 13.812 20.141 1 97.31 233 GLY B C 1
ATOM 3858 O O . GLY B 1 233 ? -4.52 12.875 19.781 1 97.31 233 GLY B O 1
ATOM 3859 N N . MET B 1 234 ? -3.031 14.391 19.312 1 98.06 234 MET B N 1
ATOM 3860 C CA . MET B 1 234 ? -2.957 14.07 17.891 1 98.06 234 MET B CA 1
ATOM 3861 C C . MET B 1 234 ? -2.088 12.844 17.656 1 98.06 234 MET B C 1
ATOM 3863 O O . MET B 1 234 ? -1.085 12.641 18.344 1 98.06 234 MET B O 1
ATOM 3867 N N . THR B 1 235 ? -2.477 12.023 16.688 1 98.25 235 THR B N 1
ATOM 3868 C CA . THR B 1 235 ? -1.633 10.922 16.234 1 98.25 235 THR B CA 1
ATOM 3869 C C . THR B 1 235 ? -0.719 11.367 15.102 1 98.25 235 THR B C 1
ATOM 3871 O O . THR B 1 235 ? -1.158 12.055 14.18 1 98.25 235 THR B O 1
ATOM 3874 N N . ILE B 1 236 ? 0.491 11.062 15.234 1 98.56 236 ILE B N 1
ATOM 3875 C CA . ILE B 1 236 ? 1.46 11.367 14.18 1 98.56 236 ILE B CA 1
ATOM 3876 C C . ILE B 1 236 ? 1.981 10.062 13.578 1 98.56 236 ILE B C 1
ATOM 3878 O O . ILE B 1 236 ? 2.461 9.188 14.297 1 98.56 236 ILE B O 1
ATOM 3882 N N . LEU B 1 237 ? 1.823 9.938 12.289 1 98.44 237 LEU B N 1
ATOM 3883 C CA . LEU B 1 237 ? 2.379 8.82 11.531 1 98.44 237 LEU B CA 1
ATOM 3884 C C . LEU B 1 237 ? 3.498 9.297 10.609 1 98.44 237 LEU B C 1
ATOM 3886 O O . LEU B 1 237 ? 3.316 10.234 9.836 1 98.44 237 LEU B O 1
ATOM 3890 N N . THR B 1 238 ? 4.68 8.688 10.711 1 98.5 238 THR B N 1
ATOM 3891 C CA . THR B 1 238 ? 5.805 9.055 9.852 1 98.5 238 THR B CA 1
ATOM 3892 C C . THR B 1 238 ? 6.609 7.824 9.461 1 98.5 238 THR B C 1
ATOM 3894 O O . THR B 1 238 ? 6.465 6.758 10.062 1 98.5 238 THR B O 1
ATOM 3897 N N . THR B 1 239 ? 7.402 7.961 8.406 1 98 239 THR B N 1
ATOM 3898 C CA . THR B 1 239 ? 8.211 6.82 7.98 1 98 239 THR B CA 1
ATOM 3899 C C . THR B 1 239 ? 9.617 6.902 8.578 1 98 239 THR B C 1
ATOM 3901 O O . THR B 1 239 ? 10.273 5.879 8.773 1 98 239 THR B O 1
ATOM 3904 N N . GLU B 1 240 ? 10.016 8.203 8.883 1 97.31 240 GLU B N 1
ATOM 3905 C CA . GLU B 1 240 ? 11.398 8.359 9.32 1 97.31 240 GLU B CA 1
ATOM 3906 C C . GLU B 1 240 ? 11.562 9.609 10.188 1 97.31 240 GLU B C 1
ATOM 3908 O O . GLU B 1 240 ? 10.992 10.656 9.883 1 97.31 240 GLU B O 1
ATOM 3913 N N . VAL B 1 241 ? 12.305 9.422 11.25 1 96.5 241 VAL B N 1
ATOM 3914 C CA . VAL B 1 241 ? 12.805 10.539 12.047 1 96.5 241 VAL B CA 1
ATOM 3915 C C . VAL B 1 241 ? 14.32 10.672 11.867 1 96.5 241 VAL B C 1
ATOM 3917 O O . VAL B 1 241 ? 15.07 9.75 12.203 1 96.5 241 VAL B O 1
ATOM 3920 N N . HIS B 1 242 ? 14.688 11.75 11.273 1 94.19 242 HIS B N 1
ATOM 3921 C CA . HIS B 1 242 ? 16.078 12.008 10.945 1 94.19 242 HIS B CA 1
ATOM 3922 C C . HIS B 1 242 ? 16.422 13.484 11.125 1 94.19 242 HIS B C 1
ATOM 3924 O O . HIS B 1 242 ? 15.609 14.359 10.797 1 94.19 242 HIS B O 1
ATOM 3930 N N . PRO B 1 243 ? 17.578 13.812 11.656 1 92.19 243 PRO B N 1
ATOM 3931 C CA . PRO B 1 243 ? 17.922 15.211 11.891 1 92.19 243 PRO B CA 1
ATOM 3932 C C . PRO B 1 243 ? 17.812 16.062 10.633 1 92.19 243 PRO B C 1
ATOM 3934 O O . PRO B 1 243 ? 17.562 17.281 10.719 1 92.19 243 PRO B O 1
ATOM 3937 N N . VAL B 1 244 ? 18.062 15.422 9.555 1 91.44 244 VAL B N 1
ATOM 3938 C CA . VAL B 1 244 ? 17.938 16.141 8.281 1 91.44 244 VAL B CA 1
ATOM 3939 C C . VAL B 1 244 ? 16.734 15.609 7.508 1 91.44 244 VAL B C 1
ATOM 3941 O O . VAL B 1 244 ? 16.703 14.438 7.121 1 91.44 244 VAL B O 1
ATOM 3944 N N . ALA B 1 245 ? 15.781 16.438 7.309 1 92.75 245 ALA B N 1
ATOM 3945 C CA . ALA B 1 245 ? 14.641 16.094 6.457 1 92.75 245 ALA B CA 1
ATOM 3946 C C . ALA B 1 245 ? 14.891 16.531 5.016 1 92.75 245 ALA B C 1
ATOM 3948 O O . ALA B 1 245 ? 15.547 17.547 4.773 1 92.75 245 ALA B O 1
ATOM 3949 N N . PRO B 1 246 ? 14.414 15.734 4.062 1 94.44 246 PRO B N 1
ATOM 3950 C CA . PRO B 1 246 ? 14.586 16.125 2.66 1 94.44 246 PRO B CA 1
ATOM 3951 C C . PRO B 1 246 ? 13.727 17.328 2.275 1 94.44 246 PRO B C 1
ATOM 3953 O O . PRO B 1 246 ? 12.719 17.172 1.578 1 94.44 246 PRO B O 1
ATOM 3956 N N . SER B 1 247 ? 14.141 18.484 2.523 1 89.69 247 SER B N 1
ATOM 3957 C CA . SER B 1 247 ? 13.383 19.719 2.342 1 89.69 247 SER B CA 1
ATOM 3958 C C . SER B 1 247 ? 13.18 20.031 0.863 1 89.69 247 SER B C 1
ATOM 3960 O O . SER B 1 247 ? 12.344 20.859 0.509 1 89.69 247 SER B O 1
ATOM 3962 N N . HIS B 1 248 ? 13.914 19.359 0.036 1 91.75 248 HIS B N 1
ATOM 3963 C CA . HIS B 1 248 ? 13.789 19.594 -1.399 1 91.75 248 HIS B CA 1
ATOM 3964 C C . HIS B 1 248 ? 12.578 18.859 -1.974 1 91.75 248 HIS B C 1
ATOM 3966 O O . HIS B 1 248 ? 12.312 18.938 -3.174 1 91.75 248 HIS B O 1
ATOM 3972 N N . PHE B 1 249 ? 11.859 18.203 -1.238 1 95.38 249 PHE B N 1
ATOM 3973 C CA . PHE B 1 249 ? 10.75 17.359 -1.666 1 95.38 249 PHE B CA 1
ATOM 3974 C C . PHE B 1 249 ? 9.766 18.156 -2.523 1 95.38 249 PHE B C 1
ATOM 3976 O O . PHE B 1 249 ? 9.445 17.75 -3.643 1 95.38 249 PHE B O 1
ATOM 3983 N N . GLY B 1 250 ? 9.258 19.25 -1.978 1 93.5 250 GLY B N 1
ATOM 3984 C CA . GLY B 1 250 ? 8.266 20.031 -2.701 1 93.5 250 GLY B CA 1
ATOM 3985 C C . GLY B 1 250 ? 8.75 20.484 -4.066 1 93.5 250 GLY B C 1
ATOM 3986 O O . GLY B 1 250 ? 8.039 20.344 -5.062 1 93.5 250 GLY B O 1
ATOM 3987 N N . GLN B 1 251 ? 9.914 20.953 -4.074 1 92 251 GLN B N 1
ATOM 3988 C CA . GLN B 1 251 ? 10.477 21.469 -5.32 1 92 251 GLN B CA 1
ATOM 3989 C C . GLN B 1 251 ? 10.641 20.344 -6.348 1 92 251 GLN B C 1
ATOM 3991 O O . GLN B 1 251 ? 10.289 20.516 -7.516 1 92 251 GLN B O 1
ATOM 3996 N N . LYS B 1 252 ? 11.133 19.266 -5.969 1 94.69 252 LYS B N 1
ATOM 3997 C CA . LYS B 1 252 ? 11.367 18.141 -6.871 1 94.69 252 LYS B CA 1
ATOM 3998 C C . LYS B 1 252 ? 10.047 17.531 -7.332 1 94.69 252 LYS B C 1
ATOM 4000 O O . LYS B 1 252 ? 9.875 17.219 -8.516 1 94.69 252 LYS B O 1
ATOM 4005 N N . TYR B 1 253 ? 9.102 17.406 -6.465 1 97.06 253 TYR B N 1
ATOM 4006 C CA . TYR B 1 253 ? 7.836 16.75 -6.785 1 97.06 253 TYR B CA 1
ATOM 4007 C C . TYR B 1 253 ? 7.027 17.594 -7.762 1 97.06 253 TYR B C 1
ATOM 4009 O O . TYR B 1 253 ? 6.457 17.062 -8.719 1 97.06 253 TYR B O 1
ATOM 4017 N N . PHE B 1 254 ? 7.027 18.875 -7.547 1 95 254 PHE B N 1
ATOM 4018 C CA . PHE B 1 254 ? 6.16 19.734 -8.336 1 95 254 PHE B CA 1
ATOM 4019 C C . PHE B 1 254 ? 6.934 20.391 -9.484 1 95 254 PHE B C 1
ATOM 4021 O O . PHE B 1 254 ? 6.348 21.062 -10.328 1 95 254 PHE B O 1
ATOM 4028 N N . GLY B 1 255 ? 8.234 20.156 -9.547 1 90.44 255 GLY B N 1
ATOM 4029 C CA . GLY B 1 255 ? 9.039 20.641 -10.648 1 90.44 255 GLY B CA 1
ATOM 4030 C C . GLY B 1 255 ? 9.273 22.141 -10.602 1 90.44 255 GLY B C 1
ATOM 4031 O O . GLY B 1 255 ? 9.203 22.828 -11.625 1 90.44 255 GLY B O 1
ATOM 4032 N N . THR B 1 256 ? 9.398 22.688 -9.5 1 81.19 256 THR B N 1
ATOM 4033 C CA . THR B 1 256 ? 9.656 24.125 -9.352 1 81.19 256 THR B CA 1
ATOM 4034 C C . THR B 1 256 ? 11.094 24.375 -8.906 1 81.19 256 THR B C 1
ATOM 4036 O O . THR B 1 256 ? 11.383 25.391 -8.273 1 81.19 256 THR B O 1
ATOM 4039 N N . ASP B 1 257 ? 11.938 23.266 -9.188 1 65.5 257 ASP B N 1
ATOM 4040 C CA . ASP B 1 257 ? 13.359 23.422 -8.875 1 65.5 257 ASP B CA 1
ATOM 4041 C C . ASP B 1 257 ? 14.016 24.422 -9.828 1 65.5 257 ASP B C 1
ATOM 4043 O O . ASP B 1 257 ? 13.523 24.641 -10.938 1 65.5 257 ASP B O 1
#

Sequence (514 aa):
MERGSGACLQIMDPDVIPLYKAVNECKIGSESSQTDNKTRLDGNDHAFANLFDFGPKFIRMRLTDGVRELQTVIRDKATPRNDFIFYADRLIRLVVEEGLNKLPYRKCDVVTPTGQVYEGLRYEKGNCGVSIVRSGEAMEQGLRDCCRSIRIGKILIQSDDDTHDARVVYANLPKDINQRKVLLMYPIMCTGNTVAKALEILEMNNVKEENIILLNLFCTPQSANQLVTKFPGMTILTTEVHPVAPSHFGQKYFGTDMERGSGACLQIMDPDVIPLYKAVNECKIGSESSQTDNKTRLDGNDHAFANLFDFGPKFIRMRLTDGVRELQTVIRDKATPRNDFIFYADRLIRLVVEEGLNKLPYRKCDVVTPTGQVYEGLRYEKGNCGVSIVRSGEAMEQGLRDCCRSIRIGKILIQSDDDTHDARVVYANLPKDINQRKVLLMYPIMCTGNTVAKALEILEMNNVKEENIILLNLFCTPQSANQLVTKFPGMTILTTEVHPVAPSHFGQKYFGTD